Protein AF-A0A662PTR2-F1 (afdb_monomer)

Radius of gyration: 31.15 Å; Cα contacts (8 Å, |Δi|>4): 907; chains: 1; bounding box: 90×36×87 Å

Mean predicted aligned error: 9.55 Å

Sequence (487 aa):
MSVRVTIPDIVEILKRGFPLTPDITGVVITNKWKQCKSPTCNNEMHHLKRKFQINRNLKPFECVETTLNTTVCWEFYNNKNQLCAVACPSNRIIYTPNLENFKIITDYYLGHPRLEITLGADIELELSHYSPYLTVRAIRTKYNSLSRTIGADGTGGPLEIRVPPAKTPYQLRKNMQQILQELQSYRLAIRCVSSSEPLGGHIHICIENNFGEKLLPRCLRDPLAYLLDYFVGSHFIKQNEYKIRRLYGYGRLYEESEDAIRNTHAHSGIEYRTPSAFIIHDPLFFEITFEIVRKIIDYIFGNPNTELSLDIERGATLNEYVTMLKMRRERAEYFLKAFKKPVPTTDVRVLWDIISPRRRQNLTRRIELAEKFSIIGKVRPRDFIRFLRAVEEFEFLAAMPEHSIELEQNFYWNISDKFQFSANFMFQTDNNLIYAHQQPERGKPRIRLPYSLDNRKLQAIKKDLRNFLAQAFIRMCLEVMNKNVNT

Structure (mmCIF, N/CA/C/O backbone):
data_AF-A0A662PTR2-F1
#
_entry.id   AF-A0A662PTR2-F1
#
loop_
_atom_site.group_PDB
_atom_site.id
_atom_site.type_symbol
_atom_site.label_atom_id
_atom_site.label_alt_id
_atom_site.label_comp_id
_atom_site.label_asym_id
_atom_site.label_entity_id
_atom_site.label_seq_id
_atom_site.pdbx_PDB_ins_code
_atom_site.Cartn_x
_atom_site.Cartn_y
_atom_site.Cartn_z
_atom_site.occupancy
_atom_site.B_iso_or_equiv
_atom_site.auth_seq_id
_atom_site.auth_comp_id
_atom_site.auth_asym_id
_atom_site.auth_atom_id
_atom_site.pdbx_PDB_model_num
ATOM 1 N N . MET A 1 1 ? 12.282 13.719 20.484 1.00 72.38 1 MET A N 1
ATOM 2 C CA . MET A 1 1 ? 11.656 14.465 21.613 1.00 72.38 1 MET A CA 1
ATOM 3 C C . MET A 1 1 ? 10.635 13.530 22.248 1.00 72.38 1 MET A C 1
ATOM 5 O O . MET A 1 1 ? 9.955 12.838 21.504 1.00 72.38 1 MET A O 1
ATOM 9 N N . SER A 1 2 ? 10.577 13.410 23.580 1.00 86.69 2 SER A N 1
ATOM 10 C CA . SER A 1 2 ? 9.640 12.471 24.221 1.00 86.69 2 SER A CA 1
ATOM 11 C C . SER A 1 2 ? 8.286 13.129 24.480 1.00 86.69 2 SER A C 1
ATOM 13 O O . SER A 1 2 ? 8.222 14.169 25.132 1.00 86.69 2 SER A O 1
ATOM 15 N N . VAL A 1 3 ? 7.214 12.495 24.008 1.00 91.25 3 VAL A N 1
ATOM 16 C CA . VAL A 1 3 ? 5.824 12.908 24.224 1.00 91.25 3 VAL A CA 1
ATOM 17 C C . VAL A 1 3 ? 5.257 12.156 25.423 1.00 91.25 3 VAL A C 1
ATOM 19 O O . VAL A 1 3 ? 5.423 10.939 25.535 1.00 91.25 3 VAL A O 1
ATOM 22 N N . ARG A 1 4 ? 4.569 12.870 26.319 1.00 93.25 4 ARG A N 1
ATOM 23 C CA . ARG A 1 4 ? 3.796 12.245 27.398 1.00 93.25 4 ARG A CA 1
ATOM 24 C C . ARG A 1 4 ? 2.397 11.906 26.902 1.00 93.25 4 ARG A C 1
ATOM 26 O O . ARG A 1 4 ? 1.686 12.783 26.423 1.00 93.25 4 ARG A O 1
ATOM 33 N N . VAL A 1 5 ? 2.010 10.644 27.035 1.00 91.31 5 VAL A N 1
ATOM 34 C CA . VAL A 1 5 ? 0.698 10.134 26.636 1.00 91.31 5 VAL A CA 1
ATOM 35 C C . VAL A 1 5 ? 0.009 9.549 27.856 1.00 91.31 5 VAL A C 1
ATOM 37 O O . VAL A 1 5 ? 0.510 8.593 28.441 1.00 91.31 5 VAL A O 1
ATOM 40 N N . THR A 1 6 ? -1.149 10.093 28.214 1.00 90.94 6 THR A N 1
ATOM 41 C CA . THR A 1 6 ? -1.984 9.565 29.296 1.00 90.94 6 THR A CA 1
ATOM 42 C C . THR A 1 6 ? -3.135 8.780 28.690 1.00 90.94 6 THR A C 1
ATOM 44 O O . THR A 1 6 ? -3.942 9.328 27.938 1.00 90.94 6 THR A O 1
ATOM 47 N N . ILE A 1 7 ? -3.215 7.489 29.005 1.00 87.00 7 ILE A N 1
ATOM 48 C CA . ILE A 1 7 ? -4.377 6.674 28.662 1.00 87.00 7 ILE A CA 1
ATOM 49 C C . ILE A 1 7 ? -5.505 7.047 29.637 1.00 87.00 7 ILE A C 1
ATOM 51 O O . ILE A 1 7 ? -5.297 6.923 30.844 1.00 87.00 7 ILE A O 1
ATOM 55 N N . PRO A 1 8 ? -6.683 7.492 29.159 1.00 77.56 8 PRO A N 1
ATOM 56 C CA . PRO A 1 8 ? -7.788 7.870 30.033 1.00 77.56 8 PRO A CA 1
ATOM 57 C C . PRO A 1 8 ? -8.289 6.701 30.889 1.00 77.56 8 PRO A C 1
ATOM 59 O O . PRO A 1 8 ? -8.068 5.529 30.567 1.00 77.56 8 PRO A O 1
ATOM 62 N N . ASP A 1 9 ? -9.017 7.017 31.958 1.00 75.81 9 ASP A N 1
ATOM 63 C CA . ASP A 1 9 ? -9.698 6.009 32.769 1.00 75.81 9 ASP A CA 1
ATOM 64 C C . ASP A 1 9 ? -10.680 5.203 31.898 1.00 75.81 9 ASP A C 1
ATOM 66 O O . ASP A 1 9 ? -11.387 5.768 31.058 1.00 75.81 9 ASP A O 1
ATOM 70 N N . ILE A 1 10 ? -10.783 3.888 32.115 1.00 65.75 10 ILE A N 1
ATOM 71 C CA . ILE A 1 10 ? -11.757 3.035 31.418 1.00 65.75 10 ILE A CA 1
ATOM 72 C C . ILE A 1 10 ? -13.187 3.538 31.621 1.00 65.75 10 ILE A C 1
ATOM 74 O O . ILE A 1 10 ? -13.999 3.515 30.701 1.00 65.75 10 ILE A O 1
ATOM 78 N N . VAL A 1 11 ? -13.480 4.068 32.805 1.00 56.81 11 VAL A N 1
ATOM 79 C CA . VAL A 1 11 ? -14.736 4.720 33.141 1.00 56.81 11 VAL A CA 1
ATOM 80 C C . VAL A 1 11 ? -14.946 5.926 32.231 1.00 56.81 11 VAL A C 1
ATOM 82 O O . VAL A 1 11 ? -16.031 6.066 31.690 1.00 56.81 11 VAL A O 1
ATOM 85 N N . GLU A 1 12 ? -13.942 6.770 31.990 1.00 59.41 12 GLU A N 1
ATOM 86 C CA . GLU A 1 12 ? -14.063 7.914 31.074 1.00 59.41 12 GLU A CA 1
ATOM 87 C C . GLU A 1 12 ? -14.254 7.481 29.612 1.00 59.41 12 GLU A C 1
ATOM 89 O O . GLU A 1 12 ? -15.114 8.028 28.912 1.00 59.41 12 GLU A O 1
ATOM 94 N N . ILE A 1 13 ? -13.497 6.471 29.173 1.00 60.09 13 ILE A N 1
ATOM 95 C CA . ILE A 1 13 ? -13.604 5.868 27.839 1.00 60.09 13 ILE A CA 1
ATOM 96 C C . ILE A 1 13 ? -15.031 5.367 27.603 1.00 60.09 13 ILE A C 1
ATOM 98 O O . ILE A 1 13 ? -15.648 5.659 26.574 1.00 60.09 13 ILE A O 1
ATOM 102 N N . LEU A 1 14 ? -15.572 4.649 28.587 1.00 55.66 14 LEU A N 1
ATOM 103 C CA . LEU A 1 14 ? -16.901 4.071 28.512 1.00 55.66 14 LEU A CA 1
ATOM 104 C C . LEU A 1 14 ? -17.996 5.124 28.712 1.00 55.66 14 LEU A C 1
ATOM 106 O O . LEU A 1 14 ? -18.944 5.080 27.944 1.00 55.66 14 LEU A O 1
ATOM 110 N N . LYS A 1 15 ? -17.846 6.130 29.596 1.00 52.16 15 LYS A N 1
ATOM 111 C CA . LYS A 1 15 ? -18.833 7.218 29.864 1.00 52.16 15 LYS A CA 1
ATOM 112 C C . LYS A 1 15 ? -19.374 7.902 28.613 1.00 52.16 15 LYS A C 1
ATOM 114 O O . LYS A 1 15 ? -20.479 8.445 28.639 1.00 52.16 15 LYS A O 1
ATOM 119 N N . ARG A 1 16 ? -18.567 7.968 27.551 1.00 52.16 16 ARG A N 1
ATOM 120 C CA . ARG A 1 16 ? -18.877 8.724 26.328 1.00 52.16 16 ARG A CA 1
ATOM 121 C C . ARG A 1 16 ? -19.362 7.855 25.164 1.00 52.16 16 ARG A C 1
ATOM 123 O O . ARG A 1 16 ? -20.025 8.390 24.284 1.00 52.16 16 ARG A O 1
ATOM 130 N N . GLY A 1 17 ? -19.075 6.551 25.172 1.00 41.53 17 GLY A N 1
ATOM 131 C CA . GLY A 1 17 ? -19.658 5.563 24.247 1.00 41.53 17 GLY A CA 1
ATOM 132 C C . GLY A 1 17 ? -20.833 4.777 24.847 1.00 41.53 17 GLY A C 1
ATOM 133 O O . GLY A 1 17 ? -21.558 4.097 24.132 1.00 41.53 17 GLY A O 1
ATOM 134 N N . PHE A 1 18 ? -21.015 4.903 26.161 1.00 44.16 18 PHE A N 1
ATOM 135 C CA . PHE A 1 18 ? -22.006 4.261 27.008 1.00 44.16 18 PHE A CA 1
ATOM 136 C C . PHE A 1 18 ? -22.309 5.233 28.160 1.00 44.16 18 PHE A C 1
ATOM 138 O O . PHE A 1 18 ? -21.446 5.496 28.994 1.00 44.16 18 PHE A O 1
ATOM 145 N N . PRO A 1 19 ? -23.511 5.802 28.289 1.00 41.22 19 PRO A N 1
ATOM 146 C CA . PRO A 1 19 ? -23.772 6.801 29.325 1.00 41.22 19 PRO A CA 1
ATOM 147 C C . PRO A 1 19 ? -23.870 6.203 30.746 1.00 41.22 19 PRO A C 1
ATOM 149 O O . PRO A 1 19 ? -24.287 6.894 31.669 1.00 41.22 19 PRO A O 1
ATOM 152 N N . LEU A 1 20 ? -23.490 4.937 30.947 1.00 44.16 20 LEU A N 1
ATOM 153 C CA . LEU A 1 20 ? -23.581 4.246 32.230 1.00 44.16 20 LEU A CA 1
ATOM 154 C C . LEU A 1 20 ? -22.193 3.950 32.806 1.00 44.16 20 LEU A C 1
ATOM 156 O O . LEU A 1 20 ? -21.662 2.860 32.633 1.00 44.16 20 LEU A O 1
ATOM 160 N N . THR A 1 21 ? -21.650 4.915 33.545 1.00 41.47 21 THR A N 1
ATOM 161 C CA . THR A 1 21 ? -20.824 4.689 34.746 1.00 41.47 21 THR A CA 1
ATOM 162 C C . THR A 1 21 ? -20.964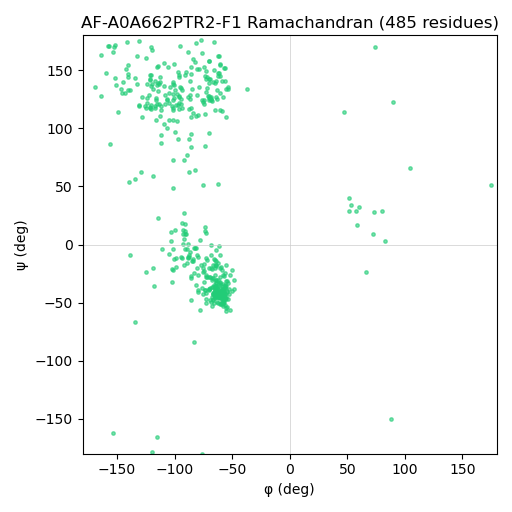 5.908 35.679 1.00 41.47 21 THR A C 1
ATOM 164 O O . THR A 1 21 ? -21.399 6.977 35.241 1.00 41.47 21 THR A O 1
ATOM 167 N N . PRO A 1 22 ? -20.457 5.837 36.921 1.00 41.22 22 PRO A N 1
ATOM 168 C CA . PRO A 1 22 ? -21.082 5.247 38.111 1.00 41.22 22 PRO A CA 1
ATOM 169 C C . PRO A 1 22 ? -22.417 5.897 38.516 1.00 41.22 22 PRO A C 1
ATOM 171 O O . PRO A 1 22 ? -23.130 5.348 39.351 1.00 41.22 22 PRO A O 1
ATOM 174 N N . ASP A 1 23 ? -22.798 7.011 37.894 1.00 43.66 23 ASP A N 1
ATOM 175 C CA . ASP A 1 23 ? -24.053 7.695 38.186 1.00 43.66 23 ASP A CA 1
ATOM 176 C C . ASP A 1 23 ? -25.129 7.159 37.243 1.00 43.66 23 ASP A C 1
ATOM 178 O O . ASP A 1 23 ? -25.561 7.815 36.290 1.00 43.66 23 ASP A O 1
ATOM 182 N N . ILE A 1 24 ? -25.571 5.926 37.497 1.00 51.41 24 ILE A N 1
ATOM 183 C CA . ILE A 1 24 ? -26.957 5.609 37.168 1.00 51.41 24 ILE A CA 1
ATOM 184 C C . ILE A 1 24 ? -27.789 6.659 37.901 1.00 51.41 24 ILE A C 1
ATOM 186 O O . ILE A 1 24 ? -27.863 6.648 39.127 1.00 51.41 24 ILE A O 1
ATOM 190 N N . THR A 1 25 ? -28.395 7.587 37.165 1.00 46.50 25 THR A N 1
ATOM 191 C CA . THR A 1 25 ? -29.255 8.616 37.762 1.00 46.50 25 THR A CA 1
ATOM 192 C C . THR A 1 25 ? -30.491 7.996 38.418 1.00 46.50 25 THR A C 1
ATOM 194 O O . THR A 1 25 ? -31.101 8.630 39.274 1.00 46.50 25 THR A O 1
ATOM 197 N N . GLY A 1 26 ? -30.838 6.745 38.078 1.00 55.84 26 GLY A N 1
ATOM 198 C CA . GLY A 1 26 ? -31.804 5.950 38.832 1.00 55.84 26 GLY A CA 1
ATOM 199 C C . GLY A 1 26 ? -31.855 4.470 38.436 1.00 55.84 26 GLY A C 1
ATOM 200 O O . GLY A 1 26 ? -31.876 4.120 37.255 1.00 55.84 26 GLY A O 1
ATOM 201 N N . VAL A 1 27 ? -31.903 3.586 39.434 1.00 66.69 27 VAL A N 1
ATOM 202 C CA . VAL A 1 27 ? -32.327 2.188 39.265 1.00 66.69 27 VAL A CA 1
ATOM 203 C C . VAL A 1 27 ? -33.792 2.120 39.648 1.00 66.69 27 VAL A C 1
ATOM 205 O O . VAL A 1 27 ? -34.165 2.524 40.747 1.00 66.69 27 VAL A O 1
ATOM 208 N N . VAL A 1 28 ? -34.625 1.584 38.764 1.00 69.56 28 VAL A N 1
ATOM 209 C CA . VAL A 1 28 ? -36.035 1.361 39.076 1.00 69.56 28 VAL A CA 1
ATOM 210 C C . VAL A 1 28 ? -36.239 -0.128 39.283 1.00 69.56 28 VAL A C 1
ATOM 212 O O . VAL A 1 28 ? -36.337 -0.907 38.330 1.00 69.56 28 VAL A O 1
ATOM 215 N N . ILE A 1 29 ? -36.286 -0.516 40.556 1.00 75.81 29 ILE A N 1
ATOM 216 C CA . ILE A 1 29 ? -36.635 -1.876 40.950 1.00 75.81 29 ILE A CA 1
ATOM 217 C C . ILE A 1 29 ? -38.157 -1.989 40.930 1.00 75.81 29 ILE A C 1
ATOM 219 O O . ILE A 1 29 ? -38.846 -1.379 41.743 1.00 75.81 29 ILE A O 1
ATOM 223 N N . THR A 1 30 ? -38.687 -2.748 39.977 1.00 73.19 30 THR A N 1
ATOM 224 C CA . THR A 1 30 ? -40.129 -2.948 39.819 1.00 73.19 30 THR A CA 1
ATOM 225 C C . THR A 1 30 ? -40.417 -4.352 39.330 1.00 73.19 30 THR A C 1
ATOM 227 O O . THR A 1 30 ? -39.863 -4.800 38.332 1.00 73.19 30 THR A O 1
ATOM 230 N N . ASN A 1 31 ? -41.334 -5.050 39.991 1.00 78.00 31 ASN A N 1
ATOM 231 C CA . ASN A 1 31 ? -41.806 -6.351 39.525 1.00 78.00 31 ASN A CA 1
ATOM 232 C C . ASN A 1 31 ? -42.699 -6.245 38.279 1.00 78.00 31 ASN A C 1
ATOM 234 O O . ASN A 1 31 ? -42.932 -7.253 37.621 1.00 78.00 31 ASN A O 1
ATOM 238 N N . LYS A 1 32 ? -43.171 -5.048 37.913 1.00 77.06 32 LYS A N 1
ATOM 239 C CA . LYS A 1 32 ? -43.989 -4.805 36.718 1.00 77.06 32 LYS A CA 1
ATOM 240 C C . LYS A 1 32 ? -43.280 -3.852 35.769 1.00 77.06 32 LYS A C 1
ATOM 242 O O . LYS A 1 32 ? -42.821 -2.789 36.185 1.00 77.06 32 LYS A O 1
ATOM 247 N N . TRP A 1 33 ? -43.255 -4.187 34.487 1.00 70.25 33 TRP A N 1
ATOM 248 C CA . TRP A 1 33 ? -42.768 -3.287 33.453 1.00 70.25 33 TRP A CA 1
ATOM 249 C C . TRP A 1 33 ? -43.947 -2.710 32.674 1.00 70.25 33 TRP A C 1
ATOM 251 O O . TRP A 1 33 ? -44.589 -3.395 31.876 1.00 70.25 33 TRP A O 1
ATOM 261 N N . LYS A 1 34 ? -44.223 -1.428 32.926 1.00 67.25 34 LYS A N 1
ATOM 262 C CA . LYS A 1 34 ? -45.066 -0.584 32.078 1.00 67.25 34 LYS A CA 1
ATOM 263 C C . LYS A 1 34 ? -44.171 0.477 31.454 1.00 67.25 34 LYS A C 1
ATOM 265 O O . LYS A 1 34 ? -43.273 0.985 32.118 1.00 67.25 34 LYS A O 1
ATOM 270 N N . GLN A 1 35 ? -44.410 0.767 30.181 1.00 65.69 35 GLN A N 1
ATOM 271 C CA . GLN A 1 35 ? -43.648 1.695 29.345 1.00 65.69 35 GLN A CA 1
ATOM 272 C C . GLN A 1 35 ? -43.154 2.942 30.110 1.00 65.69 35 GLN A C 1
ATOM 274 O O . GLN A 1 35 ? -43.915 3.573 30.848 1.00 65.69 35 GLN A O 1
ATOM 279 N N . CYS A 1 36 ? -41.880 3.306 29.926 1.00 54.75 36 CYS A N 1
ATOM 280 C CA . CYS A 1 36 ? -41.285 4.491 30.543 1.00 54.75 36 CYS A CA 1
ATOM 281 C C . CYS A 1 36 ? -42.028 5.761 30.085 1.00 54.75 36 CYS A C 1
ATOM 283 O O . CYS A 1 36 ? -41.993 6.103 28.906 1.00 54.75 36 CYS A O 1
ATOM 285 N N . LYS A 1 37 ? -42.690 6.463 31.016 1.00 52.62 37 LYS A N 1
ATOM 286 C CA . LYS A 1 37 ? -43.353 7.763 30.781 1.00 52.62 37 LYS A CA 1
ATOM 287 C C . LYS A 1 37 ? -42.434 8.969 31.048 1.00 52.62 37 LYS A C 1
ATOM 289 O O . LYS A 1 37 ? -42.933 10.068 31.263 1.00 52.62 37 LYS A O 1
ATOM 294 N N . SER A 1 38 ? -41.111 8.778 31.105 1.00 48.88 38 SER A N 1
ATOM 295 C CA . SER A 1 38 ? -40.188 9.877 31.422 1.00 48.88 38 SER A CA 1
ATOM 296 C C . SER A 1 38 ? -40.299 11.001 30.377 1.00 48.88 38 SER A C 1
ATOM 298 O O . SER A 1 38 ? -40.193 10.703 29.183 1.00 48.88 38 SER A O 1
ATOM 300 N N . PRO A 1 39 ? -40.448 12.275 30.791 1.00 44.06 39 PRO A N 1
ATOM 301 C CA . PRO A 1 39 ? -40.620 13.422 29.891 1.00 44.06 39 PRO A CA 1
ATOM 302 C C . PRO A 1 39 ? -39.413 13.723 28.977 1.00 44.06 39 PRO A C 1
ATOM 304 O O . PRO A 1 39 ? -39.511 14.578 28.106 1.00 44.06 39 PRO A O 1
ATOM 307 N N . THR A 1 40 ? -38.288 13.013 29.120 1.00 46.16 40 THR A N 1
ATOM 308 C CA . THR A 1 40 ? -37.081 13.146 28.278 1.00 46.16 40 THR A CA 1
ATOM 309 C C . THR A 1 40 ? -37.075 12.263 27.021 1.00 46.16 40 THR A C 1
ATOM 311 O O . THR A 1 40 ? -36.115 12.289 26.254 1.00 46.16 40 THR A O 1
ATOM 314 N N . CYS A 1 41 ? -38.120 11.465 26.780 1.00 46.16 41 CYS A N 1
ATOM 315 C CA . CYS A 1 41 ? -38.190 10.552 25.635 1.00 46.16 41 CYS A CA 1
ATOM 316 C C . CYS A 1 41 ? -38.802 11.238 24.400 1.00 46.16 41 CYS A C 1
ATOM 318 O O . CYS A 1 41 ? -39.966 10.995 24.090 1.00 46.16 41 CYS A O 1
ATOM 320 N N . ASN A 1 42 ? -38.038 12.086 23.701 1.00 41.72 42 ASN A N 1
ATOM 321 C CA . ASN A 1 42 ? -38.477 12.692 22.437 1.00 41.72 42 ASN A CA 1
ATOM 322 C C . ASN A 1 42 ? -37.985 11.933 21.195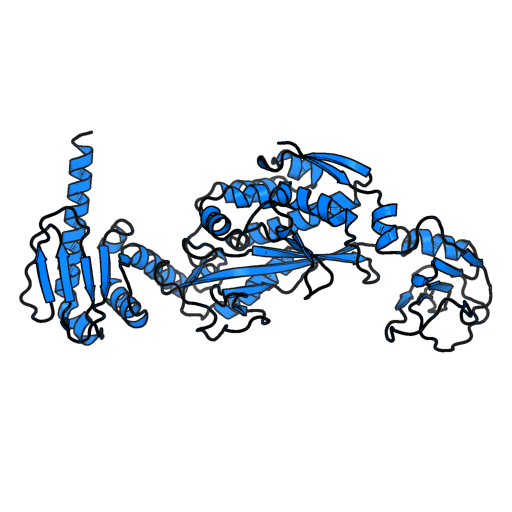 1.00 41.72 42 ASN A C 1
ATOM 324 O O . ASN A 1 42 ? -36.889 11.374 21.163 1.00 41.72 42 ASN A O 1
ATOM 328 N N . ASN A 1 43 ? -38.868 11.920 20.195 1.00 45.09 43 ASN A N 1
ATOM 329 C CA . ASN A 1 43 ? -38.792 11.205 18.925 1.00 45.09 43 ASN A CA 1
ATOM 330 C C . ASN A 1 43 ? -37.693 11.752 18.015 1.00 45.09 43 ASN A C 1
ATOM 332 O O . ASN A 1 43 ? -37.731 12.939 17.725 1.00 45.09 43 ASN A O 1
ATOM 336 N N . GLU A 1 44 ? -36.807 10.873 17.528 1.00 41.78 44 GLU A N 1
ATOM 337 C CA . GLU A 1 44 ? -36.219 10.899 16.170 1.00 41.78 44 GLU A CA 1
ATOM 338 C C . GLU A 1 44 ? -35.134 9.811 15.986 1.00 41.78 44 GLU A C 1
ATOM 340 O O . GLU A 1 44 ? -34.036 10.103 15.554 1.00 41.78 44 GLU A O 1
ATOM 345 N N . MET A 1 45 ? -35.387 8.532 16.302 1.00 40.84 45 MET A N 1
ATOM 346 C CA . MET A 1 45 ? -34.591 7.409 15.752 1.00 40.84 45 MET A CA 1
ATOM 347 C C . MET A 1 45 ? -35.422 6.126 15.797 1.00 40.84 45 MET A C 1
ATOM 349 O O . MET A 1 45 ? -35.396 5.359 16.759 1.00 40.84 45 MET A O 1
ATOM 353 N N . HIS A 1 46 ? -36.211 5.906 14.748 1.00 38.66 46 HIS A N 1
ATOM 354 C CA . HIS A 1 46 ? -36.858 4.621 14.524 1.00 38.66 46 HIS A CA 1
ATOM 355 C C . HIS A 1 46 ? -35.811 3.597 14.064 1.00 38.66 46 HIS A C 1
ATOM 357 O O . HIS A 1 46 ? -34.851 3.956 13.392 1.00 38.66 46 HIS A O 1
ATOM 363 N N . HIS A 1 47 ? -36.047 2.329 14.413 1.00 41.38 47 HIS A N 1
ATOM 364 C CA . HIS A 1 47 ? -35.199 1.142 14.223 1.00 41.38 47 HIS A CA 1
ATOM 365 C C . HIS A 1 47 ? -34.225 0.868 15.387 1.00 41.38 47 HIS A C 1
ATOM 367 O O . HIS A 1 47 ? -33.359 1.676 15.684 1.00 41.38 47 HIS A O 1
ATOM 373 N N . LEU A 1 48 ? -34.335 -0.342 15.966 1.00 51.22 48 LEU A N 1
ATOM 374 C CA . LEU A 1 48 ? -33.447 -0.999 16.953 1.00 51.22 48 LEU A CA 1
ATOM 375 C C . LEU A 1 48 ? -33.946 -1.044 18.414 1.00 51.22 48 LEU A C 1
ATOM 377 O O . LEU A 1 48 ? -33.286 -0.565 19.332 1.00 51.22 48 LEU A O 1
ATOM 381 N N . LYS A 1 49 ? -35.035 -1.786 18.672 1.00 60.25 49 LYS A N 1
ATOM 382 C CA . LYS A 1 49 ? -35.098 -2.550 19.933 1.00 60.25 49 LYS A CA 1
ATOM 383 C C . LYS A 1 49 ? -33.997 -3.609 19.887 1.00 60.25 49 LYS A C 1
ATOM 385 O O . LYS A 1 49 ? -34.042 -4.490 19.028 1.00 60.25 49 LYS A O 1
ATOM 390 N N . ARG A 1 50 ? -33.011 -3.528 20.782 1.00 66.06 50 ARG A N 1
ATOM 391 C CA . ARG A 1 50 ? -31.960 -4.550 20.898 1.00 66.06 50 ARG A CA 1
ATOM 392 C C . ARG A 1 50 ? -32.341 -5.529 22.002 1.00 66.06 50 ARG A C 1
ATOM 394 O O . ARG A 1 50 ? -32.569 -5.115 23.136 1.00 66.06 50 ARG A O 1
ATOM 401 N N . LYS A 1 51 ? -32.439 -6.810 21.647 1.00 77.56 51 LYS A N 1
ATOM 402 C CA . LYS A 1 51 ? -32.784 -7.898 22.567 1.00 77.56 51 LYS A CA 1
ATOM 403 C C . LYS A 1 51 ? -31.535 -8.704 22.897 1.00 77.56 51 LYS A C 1
ATOM 405 O O . LYS A 1 51 ? -30.833 -9.142 21.990 1.00 77.56 51 LYS A O 1
ATOM 410 N N . PHE A 1 52 ? -31.294 -8.931 24.179 1.00 76.62 52 PHE A N 1
ATOM 411 C CA . PHE A 1 52 ? -30.155 -9.687 24.687 1.00 76.62 52 PHE A CA 1
ATOM 412 C C . PHE A 1 52 ? -30.646 -10.922 25.413 1.00 76.62 52 PHE A C 1
ATOM 414 O O . PHE A 1 52 ? -31.319 -10.801 26.429 1.00 76.62 52 PHE A O 1
ATOM 421 N N . GLN A 1 53 ? -30.298 -12.108 24.921 1.00 80.06 53 GLN A N 1
ATOM 422 C CA . GLN A 1 53 ? -30.571 -13.346 25.640 1.00 80.06 53 GLN A CA 1
ATOM 423 C C . GLN A 1 53 ? -29.417 -13.646 26.599 1.00 80.06 53 GLN A C 1
ATOM 425 O O . GLN A 1 53 ? -28.275 -13.854 26.195 1.00 80.06 53 GLN A O 1
ATOM 430 N N . ILE A 1 54 ? -29.728 -13.651 27.887 1.00 80.50 54 ILE A N 1
ATOM 431 C CA . ILE A 1 54 ? -28.816 -13.937 28.982 1.00 80.50 54 ILE A CA 1
ATOM 432 C C . ILE A 1 54 ? -28.976 -15.414 29.340 1.00 80.50 54 ILE A C 1
ATOM 434 O O . ILE A 1 54 ? -30.022 -15.842 29.827 1.00 80.50 54 ILE A O 1
ATOM 438 N N . ASN A 1 55 ? -27.904 -16.191 29.170 1.00 77.88 55 ASN A N 1
ATOM 439 C CA . ASN A 1 55 ? -27.819 -17.591 29.611 1.00 77.88 55 ASN A CA 1
ATOM 440 C C . ASN A 1 55 ? -27.617 -17.702 31.136 1.00 77.88 55 ASN A C 1
ATOM 442 O O . ASN A 1 55 ? -26.694 -18.349 31.625 1.00 77.88 55 ASN A O 1
ATOM 446 N N . ARG A 1 56 ? -28.473 -17.025 31.905 1.00 78.19 56 ARG A N 1
ATOM 447 C CA . ARG A 1 56 ? -28.568 -17.107 33.367 1.00 78.19 56 ARG A CA 1
ATOM 448 C C . ARG A 1 56 ? -30.038 -17.076 33.775 1.00 78.19 56 ARG A C 1
ATOM 450 O O . ARG A 1 56 ? -30.874 -16.527 33.057 1.00 78.19 56 ARG A O 1
ATOM 457 N N . ASN A 1 57 ? -30.344 -17.650 34.936 1.00 82.88 57 ASN A N 1
ATOM 458 C CA . ASN A 1 57 ? -31.669 -17.546 35.540 1.00 82.88 57 ASN A CA 1
ATOM 459 C C . ASN A 1 57 ? -31.855 -16.137 36.111 1.00 82.88 57 ASN A C 1
ATOM 461 O O . ASN A 1 57 ? -31.607 -15.900 37.286 1.00 82.88 57 ASN A O 1
ATOM 465 N N . LEU A 1 58 ? -32.271 -15.200 35.262 1.00 86.94 58 LEU A N 1
ATOM 466 C CA . LEU A 1 58 ? -32.748 -13.898 35.710 1.00 86.94 58 LEU A CA 1
ATOM 467 C C . LEU A 1 58 ? -34.240 -13.973 36.029 1.00 86.94 58 LEU A C 1
ATOM 469 O O . LEU A 1 58 ? -35.006 -14.627 35.308 1.00 86.94 58 LEU A O 1
ATOM 473 N N . LYS A 1 59 ? -34.652 -13.286 37.099 1.00 88.62 59 LYS A N 1
ATOM 474 C CA . LYS A 1 59 ? -36.068 -13.186 37.466 1.00 88.62 59 LYS A CA 1
ATOM 475 C C . LYS A 1 59 ? -36.779 -12.332 36.407 1.00 88.62 59 LYS A C 1
ATOM 477 O O . LYS A 1 59 ? -36.321 -11.219 36.162 1.00 88.62 59 LYS A O 1
ATOM 482 N N . PRO A 1 60 ? -37.855 -12.802 35.761 1.00 90.38 60 PRO A N 1
ATOM 483 C CA . PRO A 1 60 ? -38.590 -11.975 34.814 1.00 90.38 60 PRO A CA 1
ATOM 484 C C . PRO A 1 60 ? -39.467 -10.946 35.536 1.00 90.38 60 PRO A C 1
ATOM 486 O O . PRO A 1 60 ? -39.746 -11.076 36.730 1.00 90.38 60 PRO A O 1
ATOM 489 N N . PHE A 1 61 ? -39.935 -9.936 34.805 1.00 85.38 61 PHE A N 1
ATOM 490 C CA . PHE A 1 61 ? -41.047 -9.106 35.270 1.00 85.38 61 PHE A CA 1
ATOM 491 C C . PHE A 1 61 ? -42.327 -9.954 35.398 1.00 85.38 61 PHE A C 1
ATOM 493 O O . PHE A 1 61 ? -42.606 -10.799 34.550 1.00 85.38 61 PHE A O 1
ATOM 500 N N . GLU A 1 62 ? -43.122 -9.709 36.439 1.00 83.50 62 GLU A N 1
ATOM 501 C CA . GLU A 1 62 ? -44.401 -10.384 36.710 1.00 83.50 62 GLU A CA 1
ATOM 502 C C . GLU A 1 62 ? -45.507 -9.955 35.739 1.00 83.50 62 GLU A C 1
ATOM 504 O O . GLU A 1 62 ? -46.425 -10.719 35.460 1.00 83.50 62 GLU A O 1
ATOM 509 N N . CYS A 1 63 ? -45.427 -8.732 35.212 1.00 77.94 63 CYS A N 1
ATOM 510 C CA . CYS A 1 63 ? -46.350 -8.223 34.205 1.00 77.94 63 CYS A CA 1
ATOM 511 C C . CYS A 1 63 ? -45.596 -7.340 33.209 1.00 77.94 63 CYS A C 1
ATOM 513 O O . CYS A 1 63 ? -44.839 -6.452 33.616 1.00 77.94 63 CYS A O 1
ATOM 515 N N . VAL A 1 64 ? -45.802 -7.599 31.916 1.00 68.44 64 VAL A N 1
ATOM 516 C CA . VAL A 1 64 ? -45.188 -6.871 30.802 1.00 68.44 64 VAL A CA 1
ATOM 517 C C . VAL A 1 64 ? -46.297 -6.430 29.854 1.00 68.44 64 VAL A C 1
ATOM 519 O O . VAL A 1 64 ? -46.886 -7.255 29.159 1.00 68.44 64 VAL A O 1
ATOM 522 N N . GLU A 1 65 ? -46.575 -5.130 29.804 1.00 65.75 65 GLU A N 1
ATOM 523 C CA . GLU A 1 65 ? -47.460 -4.562 28.783 1.00 65.75 65 GLU A CA 1
ATOM 524 C C . GLU A 1 65 ? -46.635 -4.263 27.524 1.00 65.75 65 GLU A C 1
ATOM 526 O O . GLU A 1 65 ? -45.678 -3.487 27.549 1.00 65.75 65 GLU A O 1
ATOM 531 N N . THR A 1 66 ? -46.969 -4.921 26.412 1.00 54.19 66 THR A N 1
ATOM 532 C CA . THR A 1 66 ? -46.287 -4.727 25.128 1.00 54.19 66 THR A CA 1
ATOM 533 C C . THR A 1 66 ? -46.932 -3.580 24.362 1.00 54.19 66 THR A C 1
ATOM 535 O O . THR A 1 66 ? -47.846 -3.770 23.571 1.00 54.19 66 THR A O 1
ATOM 538 N N . THR A 1 67 ? -46.419 -2.369 24.560 1.00 49.44 67 THR A N 1
ATOM 539 C CA . THR A 1 67 ? -46.691 -1.235 23.669 1.00 49.44 67 THR A CA 1
ATOM 540 C C . THR A 1 67 ? -45.390 -0.699 23.075 1.00 49.44 67 THR A C 1
ATOM 542 O O . THR A 1 67 ? -44.347 -0.607 23.730 1.00 49.44 67 THR A O 1
ATOM 545 N N . LEU A 1 68 ? -45.426 -0.412 21.774 1.00 44.78 68 LEU A N 1
ATOM 546 C CA . LEU A 1 68 ? -44.302 0.120 21.007 1.00 44.78 68 LEU A CA 1
ATOM 547 C C . LEU A 1 68 ? -44.196 1.630 21.272 1.00 44.78 68 LEU A C 1
ATOM 549 O O . LEU A 1 68 ? -45.065 2.368 20.833 1.00 44.78 68 LEU A O 1
ATOM 553 N N . ASN A 1 69 ? -43.145 2.081 21.968 1.00 52.66 69 ASN A N 1
ATOM 554 C CA . ASN A 1 69 ? -42.674 3.474 21.890 1.00 52.66 69 ASN A CA 1
ATOM 555 C C . ASN A 1 69 ? -41.234 3.516 21.383 1.00 52.66 69 ASN A C 1
ATOM 557 O O . ASN A 1 69 ? -40.539 2.504 21.293 1.00 52.66 69 ASN A O 1
ATOM 561 N N . THR A 1 70 ? -40.852 4.737 21.045 1.00 54.75 70 THR A N 1
ATOM 562 C CA . THR A 1 70 ? -39.861 5.211 20.081 1.00 54.75 70 THR A CA 1
ATOM 563 C C . THR A 1 70 ? -38.467 5.476 20.651 1.00 54.75 70 THR A C 1
ATOM 565 O O . THR A 1 70 ? -37.665 6.147 20.009 1.00 54.75 70 THR A O 1
ATOM 568 N N . THR A 1 71 ? -38.137 4.935 21.826 1.00 55.97 71 THR A N 1
ATOM 569 C CA . THR A 1 71 ? -36.811 5.089 22.447 1.00 55.97 71 THR A CA 1
ATOM 570 C C . THR A 1 71 ? -35.971 3.819 22.302 1.00 55.97 71 THR A C 1
ATOM 572 O O . THR A 1 71 ? -36.455 2.710 22.543 1.00 55.97 71 THR A O 1
ATOM 575 N N . VAL A 1 72 ? -34.690 3.970 21.945 1.00 62.41 72 VAL A N 1
ATOM 576 C CA . VAL A 1 72 ? -33.722 2.862 21.895 1.00 62.41 72 VAL A CA 1
ATOM 577 C C . VAL A 1 72 ? -33.425 2.410 23.325 1.00 62.41 72 VAL A C 1
ATOM 579 O O . VAL A 1 72 ? -32.597 2.994 24.019 1.00 62.41 72 VAL A O 1
ATOM 582 N N . CYS A 1 73 ? -34.126 1.375 23.781 1.00 71.94 73 CYS A N 1
ATOM 583 C CA . CYS A 1 73 ? -33.809 0.669 25.016 1.00 71.94 73 CYS A CA 1
ATOM 584 C C . CYS A 1 73 ? -33.374 -0.768 24.704 1.00 71.94 73 CYS A C 1
ATOM 586 O O . CYS A 1 73 ? -33.735 -1.365 23.684 1.00 71.94 73 CYS A O 1
ATOM 588 N N . TRP A 1 74 ? -32.566 -1.314 25.599 1.00 79.25 74 TRP A N 1
ATOM 589 C CA . TRP A 1 74 ? -32.039 -2.665 25.549 1.00 79.25 74 TRP A CA 1
ATOM 590 C C . TRP A 1 74 ? -32.862 -3.564 26.435 1.00 79.25 74 TRP A C 1
ATOM 592 O O . TRP A 1 74 ? -32.953 -3.341 27.638 1.00 79.25 74 TRP A O 1
ATOM 602 N N . GLU A 1 75 ? -33.453 -4.581 25.833 1.00 86.25 75 GLU A N 1
ATOM 603 C CA . GLU A 1 75 ? -34.279 -5.562 26.513 1.00 86.25 75 GLU A CA 1
ATOM 604 C C . GLU A 1 75 ? -33.420 -6.792 26.822 1.00 86.25 75 GLU A C 1
ATOM 606 O O . GLU A 1 75 ? -32.878 -7.427 25.917 1.00 86.25 75 GLU A O 1
ATOM 611 N N . PHE A 1 76 ? -33.290 -7.142 28.097 1.00 86.31 76 PHE A N 1
ATOM 612 C CA . PHE A 1 76 ? -32.552 -8.320 28.540 1.00 86.31 76 PHE A CA 1
ATOM 613 C C . PHE A 1 76 ? -33.534 -9.433 28.876 1.00 86.31 76 PHE A C 1
ATOM 615 O O . PHE A 1 76 ? -34.421 -9.255 29.709 1.00 86.31 76 PHE A O 1
ATOM 622 N N . TYR A 1 77 ? -33.364 -10.584 28.243 1.00 89.38 77 TYR A N 1
ATOM 623 C CA . TYR A 1 77 ? -34.200 -11.766 28.375 1.00 89.38 77 TYR A CA 1
ATOM 624 C C . TYR A 1 77 ? -33.420 -12.889 29.054 1.00 89.38 77 TYR A C 1
ATOM 626 O O . TYR A 1 77 ? -32.227 -13.033 28.813 1.00 89.38 77 TYR A O 1
ATOM 634 N N . ASN A 1 78 ? -34.064 -13.705 29.885 1.00 90.69 78 ASN A N 1
ATOM 635 C CA . ASN A 1 78 ? -33.426 -14.910 30.429 1.00 90.69 78 ASN A CA 1
ATOM 636 C C . ASN A 1 78 ? -33.349 -16.048 29.387 1.00 90.69 78 ASN A C 1
ATOM 638 O O . ASN A 1 78 ? -33.823 -15.935 28.254 1.00 90.69 78 ASN A O 1
ATOM 642 N N . ASN A 1 79 ? -32.784 -17.185 29.792 1.00 87.12 79 ASN A N 1
ATOM 643 C CA . ASN A 1 79 ? -32.716 -18.426 29.009 1.00 87.12 79 ASN A CA 1
ATOM 644 C C . ASN A 1 79 ? -34.089 -18.951 28.533 1.00 87.12 79 ASN A C 1
ATOM 646 O O . ASN A 1 79 ? -34.151 -19.632 27.514 1.00 87.12 79 ASN A O 1
ATOM 650 N N . LYS A 1 80 ? -35.183 -18.602 29.220 1.00 89.94 80 LYS A N 1
ATOM 651 C CA . LYS A 1 80 ? -36.571 -18.925 28.847 1.00 89.94 80 LYS A CA 1
ATOM 652 C C . LYS A 1 80 ? -37.230 -17.852 27.971 1.00 89.94 80 LYS A C 1
ATOM 654 O O . LYS A 1 80 ? -38.441 -17.886 27.774 1.00 89.94 80 LYS A O 1
ATOM 659 N N . ASN A 1 81 ? -36.450 -16.901 27.453 1.00 87.50 81 ASN A N 1
ATOM 660 C CA . ASN A 1 81 ? -36.911 -15.801 26.607 1.00 87.50 81 ASN A CA 1
ATOM 661 C C . ASN A 1 81 ? -37.946 -14.881 27.289 1.00 87.50 81 ASN A C 1
ATOM 663 O O . ASN A 1 81 ? -38.828 -14.321 26.640 1.00 87.50 81 ASN A O 1
ATOM 667 N N . GLN A 1 82 ? -37.842 -14.710 28.609 1.00 89.75 82 GLN A N 1
ATOM 668 C CA . GLN A 1 82 ? -38.703 -13.819 29.391 1.00 89.75 82 GLN A CA 1
ATOM 669 C C . GLN A 1 82 ? -37.965 -12.517 29.707 1.00 89.75 82 GLN A C 1
ATOM 671 O O . GLN A 1 82 ? -36.787 -12.556 30.058 1.00 89.75 82 GLN A O 1
ATOM 676 N N . LEU A 1 83 ? -38.643 -11.369 29.598 1.00 88.44 83 LEU A N 1
ATOM 677 C CA . LEU A 1 83 ? -38.036 -10.058 29.844 1.00 88.44 83 LEU A CA 1
ATOM 678 C C . LEU A 1 83 ? -37.670 -9.905 31.325 1.00 88.44 83 LEU A C 1
ATOM 680 O O . LEU A 1 83 ? -38.524 -10.023 32.201 1.00 88.44 83 LEU A O 1
ATOM 684 N N . CYS A 1 84 ? -36.401 -9.623 31.582 1.00 90.31 84 CYS A N 1
ATOM 685 C CA . CYS A 1 84 ? -35.801 -9.559 32.912 1.00 90.31 84 CYS A CA 1
ATOM 686 C C . CYS A 1 84 ? -35.229 -8.186 33.247 1.00 90.31 84 CYS A C 1
ATOM 688 O O . CYS A 1 84 ? -35.029 -7.893 34.420 1.00 90.31 84 CYS A O 1
ATOM 690 N N . ALA A 1 85 ? -34.956 -7.351 32.247 1.00 87.69 85 ALA A N 1
ATOM 691 C CA . ALA A 1 85 ? -34.629 -5.952 32.465 1.00 87.69 85 ALA A CA 1
ATOM 692 C C . ALA A 1 85 ? -34.753 -5.133 31.189 1.00 87.69 85 ALA A C 1
ATOM 694 O O . ALA A 1 85 ? -34.725 -5.671 30.080 1.00 87.69 85 ALA A O 1
ATOM 695 N N . VAL A 1 86 ? -34.818 -3.819 31.369 1.00 84.06 86 VAL A N 1
ATOM 696 C CA . VAL A 1 86 ? -34.703 -2.844 30.293 1.00 84.06 86 VAL A CA 1
ATOM 697 C C . VAL A 1 86 ? -33.687 -1.785 30.696 1.00 84.06 86 VAL A C 1
ATOM 699 O O . VAL A 1 86 ? -33.887 -1.098 31.693 1.00 84.06 86 VAL A O 1
ATOM 702 N N . ALA A 1 87 ? -32.606 -1.633 29.936 1.00 80.12 87 ALA A N 1
ATOM 703 C CA . ALA A 1 87 ? -31.708 -0.490 30.084 1.00 80.12 87 ALA A CA 1
ATOM 704 C C . ALA A 1 87 ? -32.070 0.554 29.031 1.00 80.12 87 ALA A C 1
ATOM 706 O O . ALA A 1 87 ? -32.178 0.227 27.853 1.00 80.12 87 ALA A O 1
ATOM 707 N N . CYS A 1 88 ? -32.259 1.803 29.437 1.00 73.62 88 CYS A N 1
ATOM 708 C CA . CYS A 1 88 ? -32.500 2.912 28.522 1.00 73.62 88 CYS A CA 1
ATOM 709 C C . CYS A 1 88 ? -31.284 3.848 28.571 1.00 73.62 88 CYS A C 1
ATOM 711 O O . CYS A 1 88 ? -31.231 4.715 29.451 1.00 73.62 88 CYS A O 1
ATOM 713 N N . PRO A 1 89 ? -30.303 3.678 27.659 1.00 64.56 89 PRO A N 1
ATOM 714 C CA . PRO A 1 89 ? -29.029 4.394 27.706 1.00 64.56 89 PRO A CA 1
ATOM 715 C C . PRO A 1 89 ? -29.219 5.910 27.696 1.00 64.56 89 PRO A C 1
ATOM 717 O O . PRO A 1 89 ? -28.665 6.595 28.549 1.00 64.56 89 PRO A O 1
ATOM 720 N N . SER A 1 90 ? -30.088 6.431 26.824 1.00 62.75 90 SER A N 1
ATOM 721 C CA . SER A 1 90 ? -30.368 7.871 26.711 1.00 62.75 90 SER A CA 1
ATOM 722 C C . SER A 1 90 ? -30.789 8.519 28.033 1.00 62.75 90 SER A C 1
ATOM 724 O O . SER A 1 90 ? -30.476 9.680 28.269 1.00 62.75 90 SER A O 1
ATOM 726 N N . ASN A 1 91 ? -31.459 7.761 28.907 1.00 61.56 91 ASN A N 1
ATOM 727 C CA . ASN A 1 91 ? -31.938 8.241 30.203 1.00 61.56 91 ASN A CA 1
ATOM 728 C C . ASN A 1 91 ? -31.058 7.798 31.377 1.00 61.56 91 ASN A C 1
ATOM 730 O O . ASN A 1 91 ? -31.341 8.184 32.506 1.00 61.56 91 ASN A O 1
ATOM 734 N N . ARG A 1 92 ? -30.026 6.976 31.136 1.00 67.19 92 ARG A N 1
ATOM 735 C CA . ARG A 1 92 ? -29.177 6.372 32.177 1.00 67.19 92 ARG A CA 1
ATOM 736 C C . ARG A 1 92 ? -29.965 5.615 33.260 1.00 67.19 92 ARG A C 1
ATOM 738 O O . ARG A 1 92 ? -29.559 5.588 34.418 1.00 67.19 92 ARG A O 1
ATOM 745 N N . ILE A 1 93 ? -31.085 4.988 32.885 1.00 71.88 93 ILE A N 1
ATOM 746 C CA . ILE A 1 93 ? -31.954 4.227 33.801 1.00 71.88 93 ILE A CA 1
ATOM 747 C C . ILE A 1 93 ? -31.944 2.746 33.434 1.00 71.88 93 ILE A C 1
ATOM 749 O O . ILE A 1 93 ? -32.032 2.383 32.257 1.00 71.88 93 ILE A O 1
ATOM 753 N N . ILE A 1 94 ? -31.899 1.896 34.461 1.00 80.00 94 ILE A N 1
ATOM 754 C CA . ILE A 1 94 ? -32.108 0.452 34.339 1.00 80.00 94 ILE A CA 1
ATOM 755 C C . ILE A 1 94 ? -33.362 0.063 35.119 1.00 80.00 94 ILE A C 1
ATOM 757 O O . ILE A 1 94 ? -33.485 0.337 36.313 1.00 80.00 94 ILE A O 1
ATOM 761 N N . TYR A 1 95 ? -34.272 -0.610 34.427 1.00 83.81 95 TYR A N 1
ATOM 762 C CA . TYR A 1 95 ? -35.477 -1.210 34.977 1.00 83.81 95 TYR A CA 1
ATOM 763 C C . TYR A 1 95 ? -35.268 -2.702 35.143 1.00 83.81 95 TYR A C 1
ATOM 765 O O . TYR A 1 95 ? -34.851 -3.380 34.205 1.00 83.81 95 TYR A O 1
ATOM 773 N N . THR A 1 96 ? -35.574 -3.224 36.322 1.00 86.31 96 THR A N 1
ATOM 774 C CA . THR A 1 96 ? -35.309 -4.622 36.667 1.00 86.31 96 THR A CA 1
ATOM 775 C C . THR A 1 96 ? -36.188 -5.055 37.843 1.00 86.31 96 THR A C 1
ATOM 777 O O . THR A 1 96 ? -36.486 -4.230 38.703 1.00 86.31 96 THR A O 1
ATOM 780 N N . PRO A 1 97 ? -36.625 -6.321 37.931 1.00 86.38 97 PRO A N 1
ATOM 781 C CA . PRO A 1 97 ? -37.482 -6.795 39.013 1.00 86.38 97 PRO A CA 1
ATOM 782 C C . PRO A 1 97 ? -36.771 -6.981 40.348 1.00 86.38 97 PRO A C 1
ATOM 784 O O . PRO A 1 97 ? -37.443 -7.084 41.372 1.00 86.38 97 PRO A O 1
ATOM 787 N N . ASN A 1 98 ? -35.439 -7.034 40.368 1.00 84.88 98 ASN A N 1
ATOM 788 C CA . ASN A 1 98 ? -34.664 -7.125 41.601 1.00 84.88 98 ASN A CA 1
ATOM 789 C C . ASN A 1 98 ? -33.220 -6.612 41.422 1.00 84.88 98 ASN A C 1
ATOM 791 O O . ASN A 1 98 ? -32.758 -6.336 40.308 1.00 84.88 98 ASN A O 1
ATOM 795 N N . LEU A 1 99 ? -32.515 -6.497 42.551 1.00 82.81 99 LEU A N 1
ATOM 796 C CA . LEU A 1 99 ? -31.120 -6.053 42.625 1.00 82.81 99 LEU A CA 1
ATOM 797 C C . LEU A 1 99 ? -30.130 -7.084 42.053 1.00 82.81 99 LEU A C 1
ATOM 799 O O . LEU A 1 99 ? -29.072 -6.718 41.552 1.00 82.81 99 LEU A O 1
ATOM 803 N N . GLU A 1 100 ? -30.464 -8.372 42.097 1.00 85.62 100 GLU A N 1
ATOM 804 C CA . GLU A 1 100 ? -29.607 -9.430 41.552 1.00 85.62 100 GLU A CA 1
ATOM 805 C C . GLU A 1 100 ? -29.499 -9.334 40.025 1.00 85.62 100 GLU A C 1
ATOM 807 O O . GLU A 1 100 ? -28.398 -9.319 39.476 1.00 85.62 100 GLU A O 1
ATOM 812 N N . ASN A 1 101 ? -30.633 -9.176 39.337 1.00 85.44 101 ASN A N 1
ATOM 813 C CA . ASN A 1 101 ? -30.684 -8.905 37.907 1.00 85.44 101 ASN A CA 1
ATOM 814 C C . ASN A 1 101 ? -29.913 -7.631 37.564 1.00 85.44 101 ASN A C 1
ATOM 816 O O . ASN A 1 101 ? -29.130 -7.648 36.617 1.00 85.44 101 ASN A O 1
ATOM 820 N N . PHE A 1 102 ? -30.114 -6.554 38.338 1.00 82.69 102 PHE A N 1
ATOM 821 C CA . PHE A 1 102 ? -29.367 -5.307 38.176 1.00 82.69 102 PHE A CA 1
ATOM 822 C C . PHE A 1 102 ? -27.866 -5.585 38.175 1.00 82.69 102 PHE A C 1
ATOM 824 O O . PHE A 1 102 ? -27.216 -5.308 37.175 1.00 82.69 102 PHE A O 1
ATOM 831 N N . LYS A 1 103 ? -27.358 -6.221 39.238 1.00 78.06 103 LYS A N 1
ATOM 832 C CA . LYS A 1 103 ? -25.942 -6.546 39.401 1.00 78.06 103 LYS A CA 1
ATOM 833 C C . LYS A 1 103 ? -25.418 -7.419 38.265 1.00 78.06 103 LYS A C 1
ATOM 835 O O . LYS A 1 103 ? -24.354 -7.159 37.727 1.00 78.06 103 LYS A O 1
ATOM 840 N N . ILE A 1 104 ? -26.164 -8.442 37.844 1.00 81.69 104 ILE A N 1
ATOM 841 C CA . ILE A 1 104 ? -25.736 -9.298 36.729 1.00 81.69 104 ILE A CA 1
ATOM 842 C C . ILE A 1 104 ? -25.640 -8.495 35.428 1.00 81.69 104 ILE A C 1
ATOM 844 O O . ILE A 1 104 ? -24.684 -8.654 34.672 1.00 81.69 104 ILE A O 1
ATOM 848 N N . ILE A 1 105 ? -26.626 -7.647 35.150 1.00 79.12 105 ILE A N 1
ATOM 849 C CA . ILE A 1 105 ? -26.662 -6.850 33.925 1.00 79.12 105 ILE A CA 1
ATOM 850 C C . ILE A 1 105 ? -25.566 -5.792 33.955 1.00 79.12 105 ILE A C 1
ATOM 852 O O . ILE A 1 105 ? -24.808 -5.681 32.993 1.00 79.12 105 ILE A O 1
ATOM 856 N N . THR A 1 106 ? -25.425 -5.058 35.057 1.00 74.25 106 THR A N 1
ATOM 857 C CA . THR A 1 106 ? -24.368 -4.062 35.198 1.00 74.25 106 THR A CA 1
ATOM 858 C C . THR A 1 106 ? -23.001 -4.703 35.158 1.00 74.25 106 THR A C 1
ATOM 860 O O . THR A 1 106 ? -22.188 -4.290 34.354 1.00 74.25 106 THR A O 1
ATOM 863 N N . ASP A 1 107 ? -22.743 -5.750 35.929 1.00 73.44 107 ASP A N 1
ATOM 864 C CA . ASP A 1 107 ? -21.385 -6.268 36.072 1.00 73.44 107 ASP A CA 1
ATOM 865 C C . ASP A 1 107 ? -20.943 -7.017 34.812 1.00 73.44 107 ASP A C 1
ATOM 867 O O . ASP A 1 107 ? -19.806 -6.871 34.381 1.00 73.44 107 ASP A O 1
ATOM 871 N N . TYR A 1 108 ? -21.826 -7.794 34.178 1.00 71.31 108 TYR A N 1
ATOM 872 C CA . TYR A 1 108 ? -21.427 -8.678 33.076 1.00 71.31 108 TYR A CA 1
ATOM 873 C C . TYR A 1 108 ? -21.756 -8.153 31.683 1.00 71.31 108 TYR A C 1
ATOM 875 O O . TYR A 1 108 ? -21.152 -8.618 30.717 1.00 71.31 108 TYR A O 1
ATOM 883 N N . TYR A 1 109 ? -22.717 -7.237 31.558 1.00 70.56 109 TYR A N 1
ATOM 884 C CA . TYR A 1 109 ? -23.197 -6.786 30.251 1.00 70.56 109 TYR A CA 1
ATOM 885 C C . TYR A 1 109 ? -22.950 -5.299 30.021 1.00 70.56 109 TYR A C 1
ATOM 887 O O . TYR A 1 109 ? -22.628 -4.931 28.899 1.00 70.56 109 TYR A O 1
ATOM 895 N N . LEU A 1 110 ? -23.049 -4.452 31.047 1.00 68.81 110 LEU A N 1
ATOM 896 C CA . LEU A 1 110 ? -22.890 -3.000 30.889 1.00 68.81 110 LEU A CA 1
ATOM 897 C C . LEU A 1 110 ? -21.521 -2.477 31.355 1.00 68.81 110 LEU A C 1
ATOM 899 O O . LEU A 1 110 ? -21.012 -1.522 30.787 1.00 68.81 110 LEU A O 1
ATOM 903 N N . GLY A 1 111 ? -20.921 -3.098 32.367 1.00 60.09 111 GLY A N 1
ATOM 904 C CA . GLY A 1 111 ? -19.690 -2.665 33.035 1.00 60.09 111 GLY A CA 1
ATOM 905 C C . GLY A 1 111 ? -18.421 -3.272 32.443 1.00 60.09 111 GLY A C 1
ATOM 906 O O . GLY A 1 111 ? -17.340 -2.730 32.635 1.00 60.09 111 GLY A O 1
ATOM 907 N N . HIS A 1 112 ? -18.557 -4.357 31.674 1.00 59.19 112 HIS A N 1
ATOM 908 C CA . HIS A 1 112 ? -17.466 -4.975 30.914 1.00 59.19 112 HIS A CA 1
ATOM 909 C C . HIS A 1 112 ? -17.891 -5.182 29.451 1.00 59.19 112 HIS A C 1
ATOM 911 O O . HIS A 1 112 ? -18.003 -6.329 29.000 1.00 59.19 112 HIS A O 1
ATOM 917 N N . PRO A 1 113 ? -18.193 -4.105 28.700 1.00 60.16 113 PRO A N 1
ATOM 918 C CA . PRO A 1 113 ? -18.568 -4.238 27.301 1.00 60.16 113 PRO A CA 1
ATOM 919 C C . PRO A 1 113 ? -17.435 -4.932 26.544 1.00 60.16 113 PRO A C 1
ATOM 921 O O . PRO A 1 113 ? -16.272 -4.529 26.613 1.00 60.16 113 PRO A O 1
ATOM 924 N N . ARG A 1 114 ? -17.765 -6.005 25.822 1.00 69.00 114 ARG A N 1
ATOM 925 C CA . ARG A 1 114 ? -16.779 -6.661 24.958 1.00 69.00 114 ARG A CA 1
ATOM 926 C C . ARG A 1 114 ? -16.506 -5.731 23.787 1.00 69.00 114 ARG A C 1
ATOM 928 O O . ARG A 1 114 ? -17.441 -5.299 23.122 1.00 69.00 114 ARG A O 1
ATOM 935 N N . LEU A 1 115 ? -15.236 -5.448 23.536 1.00 78.00 115 LEU A N 1
ATOM 936 C CA . LEU A 1 115 ? -14.825 -4.610 22.418 1.00 78.00 115 LEU A CA 1
ATOM 937 C C . LEU A 1 115 ? -14.910 -5.409 21.119 1.00 78.00 115 LEU A C 1
ATOM 939 O O . LEU A 1 115 ? -14.294 -6.467 20.970 1.00 78.00 115 LEU A O 1
ATOM 943 N N . GLU A 1 116 ? -15.658 -4.880 20.166 1.00 86.56 116 GLU A N 1
ATOM 944 C CA . GLU A 1 116 ? -15.636 -5.302 18.781 1.00 86.56 116 GLU A CA 1
ATOM 945 C C . GLU A 1 116 ? -14.747 -4.347 17.987 1.00 86.56 116 GLU A C 1
ATOM 947 O O . GLU A 1 116 ? -15.100 -3.203 17.714 1.00 86.56 116 GLU A O 1
ATOM 952 N N . ILE A 1 117 ? -13.564 -4.834 17.618 1.00 90.88 117 ILE A N 1
ATOM 953 C CA . ILE A 1 117 ? -12.616 -4.086 16.796 1.00 90.88 117 ILE A CA 1
ATOM 954 C C . ILE A 1 117 ? -12.723 -4.596 15.366 1.00 90.88 117 ILE A C 1
ATOM 956 O O . ILE A 1 117 ? -12.558 -5.792 15.103 1.00 90.88 117 ILE A O 1
ATOM 960 N N . THR A 1 118 ? -12.952 -3.670 14.446 1.00 94.00 118 THR A N 1
ATOM 961 C CA . THR A 1 118 ? -12.960 -3.933 13.013 1.00 94.00 118 THR A CA 1
ATOM 962 C C . THR A 1 118 ? -11.934 -3.033 12.337 1.00 94.00 118 THR A C 1
ATOM 964 O O . THR A 1 118 ? -11.925 -1.822 12.554 1.00 94.00 118 THR A O 1
ATOM 967 N N . LEU A 1 119 ? -11.062 -3.632 11.527 1.00 96.56 119 LEU A N 1
ATOM 968 C CA . LEU A 1 119 ? -9.995 -2.938 10.809 1.00 96.56 119 LEU A CA 1
ATOM 969 C C . LEU A 1 119 ? -10.251 -3.003 9.303 1.00 96.56 119 LEU A C 1
ATOM 971 O O . LEU A 1 119 ? -10.625 -4.059 8.798 1.00 96.56 119 LEU A O 1
ATOM 975 N N . GLY A 1 120 ? -10.036 -1.900 8.597 1.00 96.12 120 GLY A N 1
ATOM 976 C CA . GLY A 1 120 ? -10.076 -1.795 7.136 1.00 96.12 120 GLY A CA 1
ATOM 977 C C . GLY A 1 120 ? -8.832 -1.085 6.607 1.00 96.12 120 GLY A C 1
ATOM 978 O O . GLY A 1 120 ? -8.003 -0.625 7.395 1.00 96.12 120 GLY A O 1
ATOM 979 N N . ALA A 1 121 ? -8.686 -1.001 5.287 1.00 96.69 121 ALA A N 1
ATOM 980 C CA . ALA A 1 121 ? -7.536 -0.338 4.682 1.00 96.69 121 ALA A CA 1
ATOM 981 C C . ALA A 1 121 ? -7.865 0.258 3.314 1.00 96.69 121 ALA A C 1
ATOM 983 O O . ALA A 1 121 ? -8.447 -0.446 2.492 1.00 96.69 121 ALA A O 1
ATOM 984 N N . ASP A 1 122 ? -7.392 1.472 3.058 1.00 96.25 122 ASP A N 1
ATOM 985 C CA . ASP A 1 122 ? -7.429 2.113 1.745 1.00 96.25 122 ASP A CA 1
ATOM 986 C C . ASP A 1 122 ? -5.984 2.252 1.242 1.00 96.25 122 ASP A C 1
ATOM 988 O O . ASP A 1 122 ? -5.156 2.961 1.819 1.00 96.25 122 ASP A O 1
ATOM 992 N N . ILE A 1 123 ? -5.643 1.479 0.209 1.00 97.69 123 ILE A N 1
ATOM 993 C CA . ILE A 1 123 ? -4.280 1.346 -0.313 1.00 97.69 123 ILE A CA 1
ATOM 994 C C . ILE A 1 123 ? -4.203 1.942 -1.713 1.00 97.69 123 ILE A C 1
ATOM 996 O O . ILE A 1 123 ? -4.857 1.458 -2.634 1.00 97.69 123 ILE A O 1
ATOM 1000 N N . GLU A 1 124 ? -3.340 2.929 -1.901 1.00 97.38 124 GLU A N 1
ATOM 1001 C CA . GLU A 1 124 ? -3.097 3.575 -3.187 1.00 97.38 124 GLU A CA 1
ATOM 1002 C C . GLU A 1 124 ? -1.890 2.945 -3.890 1.00 97.38 124 GLU A C 1
ATOM 1004 O O . GLU A 1 124 ? -0.849 2.708 -3.287 1.00 97.38 124 GLU A O 1
ATOM 1009 N N . LEU A 1 125 ? -2.003 2.673 -5.186 1.00 97.12 125 LEU A N 1
ATOM 1010 C CA . LEU A 1 125 ? -1.006 1.956 -5.972 1.00 97.12 125 LEU A CA 1
ATOM 1011 C C . LEU A 1 125 ? -0.724 2.686 -7.279 1.00 97.12 125 LEU A C 1
ATOM 1013 O O . LEU A 1 125 ? -1.640 3.114 -7.984 1.0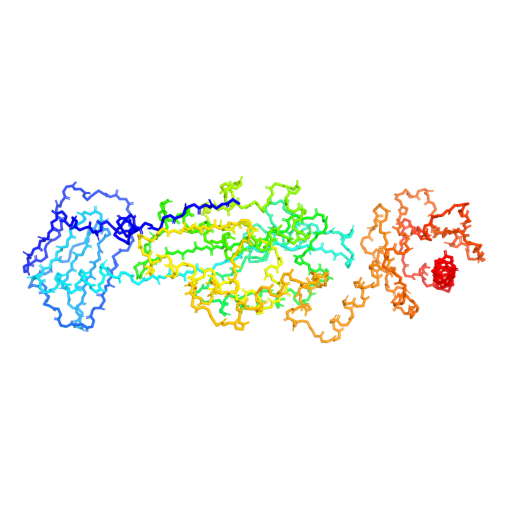0 97.12 125 LEU A O 1
ATOM 1017 N N . GLU A 1 126 ? 0.548 2.755 -7.651 1.00 96.06 126 GLU A N 1
ATOM 1018 C CA . GLU A 1 126 ? 0.953 3.287 -8.947 1.00 96.06 126 GLU A CA 1
ATOM 1019 C C . GLU A 1 126 ? 0.592 2.279 -10.042 1.00 96.06 126 GLU A C 1
ATOM 1021 O O . GLU A 1 126 ? 0.935 1.093 -9.969 1.00 96.06 126 GLU A O 1
ATOM 1026 N N . LEU A 1 127 ? -0.048 2.767 -11.103 1.00 95.69 127 LEU A N 1
ATOM 1027 C CA . LEU A 1 127 ? -0.196 2.026 -12.349 1.00 95.69 127 LEU A CA 1
ATOM 1028 C C . LEU A 1 127 ? 0.818 2.521 -13.364 1.00 95.69 127 LEU A C 1
ATOM 1030 O O . LEU A 1 127 ? 0.965 3.723 -13.560 1.00 95.69 127 LEU A O 1
ATOM 1034 N N . SER A 1 128 ? 1.459 1.611 -14.093 1.00 93.88 128 SER A N 1
ATOM 1035 C CA . SER A 1 128 ? 2.391 2.021 -15.144 1.00 93.88 128 SER A CA 1
ATOM 1036 C C . SER A 1 128 ? 2.558 1.012 -16.276 1.00 93.88 128 SER A C 1
ATOM 1038 O O . SER A 1 128 ? 2.204 -0.171 -16.189 1.00 93.88 128 SER A O 1
ATOM 1040 N N . HIS A 1 129 ? 3.151 1.485 -17.370 1.00 92.31 129 HIS A N 1
ATOM 1041 C CA . HIS A 1 129 ? 3.553 0.659 -18.504 1.00 92.31 129 HIS A CA 1
ATOM 1042 C C . HIS A 1 129 ? 4.958 0.081 -18.317 1.00 92.31 129 HIS A C 1
ATOM 1044 O O . HIS A 1 129 ? 5.859 0.377 -19.094 1.00 92.31 129 HIS A O 1
ATOM 1050 N N . TYR A 1 130 ? 5.133 -0.746 -17.284 1.00 91.25 130 TYR A N 1
ATOM 1051 C CA . TYR A 1 130 ? 6.394 -1.394 -16.879 1.00 91.25 130 TYR A CA 1
ATOM 1052 C C . TYR A 1 130 ? 7.495 -0.450 -16.373 1.00 91.25 130 TYR A C 1
ATOM 1054 O O . TYR A 1 130 ? 8.311 -0.887 -15.575 1.00 91.25 130 TYR A O 1
ATOM 1062 N N . SER A 1 131 ? 7.492 0.831 -16.745 1.00 89.38 131 SER A N 1
ATOM 1063 C CA . SER A 1 131 ? 8.438 1.843 -16.258 1.00 89.38 131 SER A CA 1
ATOM 1064 C C . SER A 1 131 ? 7.751 2.840 -15.316 1.00 89.38 131 SER A C 1
ATOM 1066 O O . SER A 1 131 ? 6.664 3.307 -15.666 1.00 89.38 131 SER A O 1
ATOM 1068 N N . PRO A 1 132 ? 8.366 3.222 -14.178 1.00 84.94 132 PRO A N 1
ATOM 1069 C CA . PRO A 1 132 ? 7.832 4.266 -13.294 1.00 84.94 132 PRO A CA 1
ATOM 1070 C C . PRO A 1 132 ? 7.752 5.646 -13.971 1.00 84.94 132 PRO A C 1
ATOM 1072 O O . PRO A 1 132 ? 7.014 6.510 -13.523 1.00 84.94 132 PRO A O 1
ATOM 1075 N N . TYR A 1 133 ? 8.434 5.862 -15.103 1.00 87.19 133 TYR A N 1
ATOM 1076 C CA . TYR A 1 133 ? 8.313 7.102 -15.884 1.00 87.19 133 TYR A CA 1
ATOM 1077 C C . TYR A 1 133 ? 7.071 7.150 -16.789 1.00 87.19 133 TYR A C 1
ATOM 1079 O O . TYR A 1 133 ? 6.773 8.183 -17.384 1.00 87.19 133 TYR A O 1
ATOM 1087 N N . LEU A 1 134 ? 6.344 6.035 -16.928 1.00 90.44 134 LEU A N 1
ATOM 1088 C CA . LEU A 1 134 ? 5.121 5.933 -17.729 1.00 90.44 134 LEU A CA 1
ATOM 1089 C C . LEU A 1 134 ? 3.932 5.557 -16.847 1.00 90.44 134 LEU A C 1
ATOM 1091 O O . LEU A 1 134 ? 3.286 4.521 -17.064 1.00 90.44 134 LEU A O 1
ATOM 1095 N N . THR A 1 135 ? 3.662 6.402 -15.851 1.00 91.75 135 THR A N 1
ATOM 1096 C CA . THR A 1 135 ? 2.510 6.257 -14.963 1.00 91.75 135 THR A CA 1
ATOM 1097 C C . THR A 1 135 ? 1.189 6.447 -15.710 1.00 91.75 135 THR A C 1
ATOM 1099 O O . THR A 1 135 ? 1.082 7.144 -16.726 1.00 91.75 135 THR A O 1
ATOM 1102 N N . VAL A 1 136 ? 0.154 5.771 -15.222 1.00 93.06 136 VAL A N 1
ATOM 1103 C CA . VAL A 1 136 ? -1.194 5.776 -15.781 1.00 93.06 136 VAL A CA 1
ATOM 1104 C C . VAL A 1 136 ? -2.161 6.161 -14.682 1.00 93.06 136 VAL A C 1
ATOM 1106 O O . VAL A 1 136 ? -2.339 5.431 -13.718 1.00 93.06 136 VAL A O 1
ATOM 1109 N N . ARG A 1 137 ? -2.868 7.269 -14.875 1.00 94.25 137 ARG A N 1
ATOM 1110 C CA . ARG A 1 137 ? -3.926 7.674 -13.950 1.00 94.25 137 ARG A CA 1
ATOM 1111 C C . ARG A 1 137 ? -5.065 6.653 -13.941 1.00 94.25 137 ARG A C 1
ATOM 1113 O O . ARG A 1 137 ? -5.629 6.370 -15.003 1.00 94.25 137 ARG A O 1
ATOM 1120 N N . ALA A 1 138 ? -5.450 6.155 -12.771 1.00 95.44 138 ALA A N 1
ATOM 1121 C CA . ALA A 1 138 ? -6.515 5.173 -12.589 1.00 95.44 138 ALA A CA 1
ATOM 1122 C C . ALA A 1 138 ? -7.863 5.650 -13.150 1.00 95.44 138 ALA A C 1
ATOM 1124 O O . ALA A 1 138 ? -8.575 4.854 -13.769 1.00 95.44 138 ALA A O 1
ATOM 1125 N N . ILE A 1 139 ? -8.160 6.956 -13.078 1.00 94.75 139 ILE A N 1
ATOM 1126 C CA . ILE A 1 139 ? -9.377 7.554 -13.660 1.00 94.75 139 ILE A CA 1
ATOM 1127 C C . ILE A 1 139 ? -9.482 7.380 -15.186 1.00 94.75 139 ILE A C 1
ATOM 1129 O O . ILE A 1 139 ? -10.568 7.458 -15.754 1.00 94.75 139 ILE A O 1
ATOM 1133 N N . ARG A 1 140 ? -8.359 7.115 -15.870 1.00 94.12 140 ARG A N 1
ATOM 1134 C CA . ARG A 1 140 ? -8.301 6.834 -17.318 1.00 94.12 140 ARG A CA 1
ATOM 1135 C C . ARG A 1 140 ? -8.370 5.342 -17.641 1.00 94.12 140 ARG A C 1
ATOM 1137 O O . ARG A 1 140 ? -8.067 4.930 -18.760 1.00 94.12 140 ARG A O 1
ATOM 1144 N N . THR A 1 141 ? -8.724 4.520 -16.664 1.00 93.81 141 THR A N 1
ATOM 1145 C CA . THR A 1 141 ? -8.830 3.069 -16.799 1.00 93.81 141 THR A CA 1
ATOM 1146 C C . THR A 1 141 ? -10.258 2.614 -16.505 1.00 93.81 141 THR A C 1
ATOM 1148 O O . THR A 1 141 ? -11.132 3.420 -16.201 1.00 93.81 141 THR A O 1
ATOM 1151 N N . LYS A 1 142 ? -10.507 1.301 -16.559 1.00 93.94 142 LYS A N 1
ATOM 1152 C CA . LYS A 1 142 ? -11.795 0.731 -16.131 1.00 93.94 142 LYS A CA 1
ATOM 1153 C C . LYS A 1 142 ? -12.039 0.824 -14.612 1.00 93.94 142 LYS A C 1
ATOM 1155 O O . LYS A 1 142 ? -13.134 0.507 -14.164 1.00 93.94 142 LYS A O 1
ATOM 1160 N N . TYR A 1 143 ? -11.028 1.214 -13.833 1.00 95.00 143 TYR A N 1
ATOM 1161 C CA . TYR A 1 143 ? -11.093 1.392 -12.380 1.00 95.00 143 TYR A CA 1
ATOM 1162 C C . TYR A 1 143 ? -11.222 2.878 -12.015 1.00 95.00 143 TYR A C 1
ATOM 1164 O O . TYR A 1 143 ? -10.492 3.392 -11.182 1.00 95.00 143 TYR A O 1
ATOM 1172 N N . ASN A 1 144 ? -12.141 3.592 -12.663 1.00 94.00 144 ASN A N 1
ATOM 1173 C CA . ASN A 1 144 ? -12.345 5.037 -12.507 1.00 94.00 144 ASN A CA 1
ATOM 1174 C C . ASN A 1 144 ? -13.388 5.412 -11.432 1.00 94.00 144 ASN A C 1
ATOM 1176 O O . ASN A 1 144 ? -14.038 6.448 -11.538 1.00 94.00 144 ASN A O 1
ATOM 1180 N N . SER A 1 145 ? -13.585 4.560 -10.424 1.00 93.56 145 SER A N 1
ATOM 1181 C CA . SER A 1 145 ? -14.578 4.766 -9.361 1.00 93.56 145 SER A CA 1
ATOM 1182 C C . SER A 1 145 ? -13.931 5.271 -8.075 1.00 93.56 145 SER A C 1
ATOM 1184 O O . SER A 1 145 ? -12.907 4.733 -7.683 1.00 93.56 145 SER A O 1
ATOM 1186 N N . LEU A 1 146 ? -14.573 6.208 -7.373 1.00 90.00 146 LEU A N 1
ATOM 1187 C CA . LEU A 1 146 ? -14.131 6.714 -6.061 1.00 90.00 146 LEU A CA 1
ATOM 1188 C C . LEU A 1 146 ? -14.732 5.948 -4.866 1.00 90.00 146 LEU A C 1
ATOM 1190 O O . LEU A 1 146 ? -14.593 6.368 -3.722 1.00 90.00 146 LEU A O 1
ATOM 1194 N N . SER A 1 147 ? -15.487 4.875 -5.110 1.00 89.19 147 SER A N 1
ATOM 1195 C CA . SER A 1 147 ? -16.232 4.173 -4.049 1.00 89.19 147 SER A CA 1
ATOM 1196 C C . SER A 1 147 ? -16.201 2.653 -4.145 1.00 89.19 147 SER A C 1
ATOM 1198 O O . SER A 1 147 ? -16.665 1.963 -3.241 1.00 89.19 147 SER A O 1
ATOM 1200 N N . ARG A 1 148 ? -15.678 2.100 -5.244 1.00 94.50 148 ARG A N 1
ATOM 1201 C CA . ARG A 1 148 ? -15.586 0.646 -5.419 1.00 94.50 148 ARG A CA 1
ATOM 1202 C C . ARG A 1 148 ? -14.355 0.101 -4.702 1.00 94.50 148 ARG A C 1
ATOM 1204 O O . ARG A 1 148 ? -13.363 0.804 -4.542 1.00 94.50 148 ARG A O 1
ATOM 1211 N N . THR A 1 149 ? -14.407 -1.189 -4.375 1.00 96.12 149 THR A N 1
ATOM 1212 C CA . THR A 1 149 ? -13.286 -1.970 -3.826 1.00 96.12 149 THR A CA 1
ATOM 1213 C C . THR A 1 149 ? -11.996 -1.791 -4.624 1.00 96.12 149 THR A C 1
ATOM 1215 O O . THR A 1 149 ? -10.927 -1.700 -4.038 1.00 96.12 149 THR A O 1
ATOM 1218 N N . ILE A 1 150 ? -12.100 -1.703 -5.953 1.00 97.44 150 ILE A N 1
ATOM 1219 C CA . ILE A 1 150 ? -11.002 -1.333 -6.846 1.00 97.44 150 ILE A CA 1
ATOM 1220 C C . ILE A 1 150 ? -11.437 -0.094 -7.620 1.00 97.44 150 ILE A C 1
ATOM 1222 O O . ILE A 1 150 ? -12.418 -0.131 -8.375 1.00 97.44 150 ILE A O 1
ATOM 1226 N N . GLY A 1 151 ? -10.704 0.994 -7.441 1.00 96.81 151 GLY A N 1
ATOM 1227 C CA . GLY A 1 151 ? -11.079 2.298 -7.951 1.00 96.81 151 GLY A CA 1
ATOM 1228 C C . GLY A 1 151 ? -9.889 3.213 -8.194 1.00 96.81 151 GLY A C 1
ATOM 1229 O O . GLY A 1 151 ? -8.749 2.768 -8.300 1.00 96.81 151 GLY A O 1
ATOM 1230 N N . ALA A 1 152 ? -10.183 4.498 -8.290 1.00 95.31 152 ALA A N 1
ATOM 1231 C CA . ALA A 1 152 ? -9.204 5.563 -8.299 1.00 95.31 152 ALA A CA 1
ATOM 1232 C C . ALA A 1 152 ? -9.249 6.282 -6.948 1.00 95.31 152 ALA A C 1
ATOM 1234 O O . ALA A 1 152 ? -10.298 6.300 -6.294 1.00 95.31 152 ALA A O 1
ATOM 1235 N N . ASP A 1 153 ? -8.121 6.865 -6.565 1.00 92.38 153 ASP A N 1
ATOM 1236 C CA . ASP A 1 153 ? -8.051 7.755 -5.411 1.00 92.38 153 ASP A CA 1
ATOM 1237 C C . ASP A 1 153 ? -8.853 9.050 -5.628 1.00 92.38 153 ASP A C 1
ATOM 1239 O O . ASP A 1 153 ? -9.337 9.342 -6.728 1.00 92.38 153 ASP A O 1
ATOM 1243 N N . GLY A 1 154 ? -8.946 9.876 -4.583 1.00 87.00 154 GLY A N 1
ATOM 1244 C CA . GLY A 1 154 ? -9.631 11.170 -4.644 1.00 87.00 154 GLY A CA 1
ATOM 1245 C C . GLY A 1 154 ? -9.087 12.128 -5.716 1.00 87.00 154 GLY A C 1
ATOM 1246 O O . GLY A 1 154 ? -9.844 12.950 -6.232 1.00 87.00 154 GLY A O 1
ATOM 1247 N N . THR A 1 155 ? -7.808 12.020 -6.096 1.00 88.62 155 THR A N 1
ATOM 1248 C CA . THR A 1 155 ? -7.206 12.831 -7.174 1.00 88.62 155 THR A CA 1
ATOM 1249 C C . THR A 1 155 ? -7.373 12.208 -8.569 1.00 88.62 155 THR A C 1
ATOM 1251 O O . THR A 1 155 ? -7.106 12.843 -9.599 1.00 88.62 155 THR A O 1
ATOM 1254 N N . GLY A 1 156 ? -7.823 10.957 -8.636 1.00 89.56 156 GLY A N 1
ATOM 1255 C CA . GLY A 1 156 ? -7.914 10.146 -9.842 1.00 89.56 156 GLY A CA 1
ATOM 1256 C C . GLY A 1 156 ? -6.564 9.661 -10.392 1.00 89.56 156 GLY A C 1
ATOM 1257 O O . GLY A 1 156 ? -6.521 9.209 -11.542 1.00 89.56 156 GLY A O 1
ATOM 1258 N N . GLY A 1 157 ? -5.465 9.845 -9.657 1.00 91.56 157 GLY A N 1
ATOM 1259 C CA . GLY A 1 157 ? -4.104 9.456 -10.023 1.00 91.56 157 GLY A CA 1
ATOM 1260 C C . GLY A 1 157 ? -3.843 7.980 -9.707 1.00 91.56 157 GLY A C 1
ATOM 1261 O O . GLY A 1 157 ? -4.018 7.157 -10.611 1.00 91.56 157 GLY A O 1
ATOM 1262 N N . PRO A 1 158 ? -3.470 7.633 -8.467 1.00 96.00 158 PRO A N 1
ATOM 1263 C CA . PRO A 1 158 ? -3.296 6.250 -8.030 1.00 96.00 158 PRO A CA 1
ATOM 1264 C C . PRO A 1 158 ? -4.532 5.352 -8.198 1.00 96.00 158 PRO A C 1
ATOM 1266 O O . PRO A 1 158 ? -5.684 5.791 -8.129 1.00 96.00 158 PRO A O 1
ATOM 1269 N N . LEU A 1 159 ? -4.287 4.051 -8.381 1.00 97.69 159 LEU A N 1
ATOM 1270 C CA . LEU A 1 159 ? -5.293 3.003 -8.201 1.00 97.69 159 LEU A CA 1
ATOM 1271 C C . LEU A 1 159 ? -5.529 2.814 -6.705 1.00 97.69 159 LEU A C 1
ATOM 1273 O O . LEU A 1 159 ? -4.593 2.484 -5.992 1.00 97.69 159 LEU A O 1
ATOM 1277 N N . GLU A 1 160 ? -6.762 2.929 -6.239 1.00 97.69 160 GLU A N 1
ATOM 1278 C CA . GLU A 1 160 ? -7.084 2.734 -4.828 1.00 97.69 160 GLU A CA 1
ATOM 1279 C C . GLU A 1 160 ? -7.813 1.405 -4.607 1.00 97.69 160 GLU A C 1
ATOM 1281 O O . GLU A 1 160 ? -8.849 1.125 -5.224 1.00 97.69 160 GLU A O 1
ATOM 1286 N N . ILE A 1 161 ? -7.254 0.582 -3.723 1.00 97.69 161 ILE A N 1
ATOM 1287 C CA . ILE A 1 161 ? -7.839 -0.657 -3.225 1.00 97.69 161 ILE A CA 1
ATOM 1288 C C . ILE A 1 161 ? -8.424 -0.396 -1.839 1.00 97.69 161 ILE A C 1
ATOM 1290 O O . ILE A 1 161 ? -7.683 -0.147 -0.893 1.00 97.69 161 ILE A O 1
ATOM 1294 N N . ARG A 1 162 ? -9.744 -0.533 -1.716 1.00 96.56 162 ARG A N 1
ATOM 1295 C CA . ARG A 1 162 ? -10.487 -0.401 -0.458 1.00 96.56 162 ARG A CA 1
ATOM 1296 C C . ARG A 1 162 ? -10.777 -1.786 0.095 1.00 96.56 162 ARG A C 1
ATOM 1298 O O . ARG A 1 162 ? -11.703 -2.467 -0.354 1.00 96.56 162 ARG A O 1
ATOM 1305 N N . VAL A 1 163 ? -9.935 -2.245 1.013 1.00 97.19 163 VAL A N 1
ATOM 1306 C CA . VAL A 1 163 ? -9.999 -3.593 1.578 1.00 97.19 163 VAL A CA 1
ATOM 1307 C C . VAL A 1 163 ? -11.228 -3.709 2.476 1.00 97.19 163 VAL A C 1
ATOM 1309 O O . VAL A 1 163 ? -11.342 -2.949 3.442 1.00 97.19 163 VAL A O 1
ATOM 1312 N N . PRO A 1 164 ? -12.123 -4.683 2.224 1.00 94.94 164 PRO A N 1
ATOM 1313 C CA . PRO A 1 164 ? -13.273 -4.906 3.078 1.00 94.94 164 PRO A CA 1
ATOM 1314 C C . PRO A 1 164 ? -12.857 -5.091 4.541 1.00 94.94 164 PRO A C 1
ATOM 1316 O O . PRO A 1 164 ? -11.931 -5.868 4.813 1.00 94.94 164 PRO A O 1
ATOM 1319 N N . PRO A 1 165 ? -13.542 -4.416 5.477 1.00 95.31 165 PRO A N 1
ATOM 1320 C CA . PRO A 1 165 ? -13.192 -4.460 6.882 1.00 95.31 165 PRO A CA 1
ATOM 1321 C C . PRO A 1 165 ? -13.284 -5.880 7.455 1.00 95.31 165 PRO A C 1
ATOM 1323 O O . PRO A 1 165 ? -14.134 -6.681 7.061 1.00 95.31 165 PRO A O 1
ATOM 1326 N N . ALA A 1 166 ? -12.421 -6.194 8.417 1.00 96.81 166 ALA A N 1
ATOM 1327 C CA . ALA A 1 166 ? -12.376 -7.494 9.066 1.00 96.81 166 ALA A CA 1
ATOM 1328 C C . ALA A 1 166 ? -12.065 -7.386 10.561 1.00 96.81 166 ALA A C 1
ATOM 1330 O O . ALA A 1 166 ? -11.337 -6.504 11.015 1.00 96.81 166 ALA A O 1
ATOM 1331 N N . LYS A 1 167 ? -12.571 -8.355 11.333 1.00 94.62 167 LYS A N 1
ATOM 1332 C CA . LYS A 1 167 ? -12.295 -8.461 12.774 1.00 94.62 167 LYS A CA 1
ATOM 1333 C C . LYS A 1 167 ? -10.943 -9.095 13.084 1.00 94.62 167 LYS A C 1
ATOM 1335 O O . LYS A 1 167 ? -10.550 -9.113 14.243 1.00 94.62 167 LYS A O 1
ATOM 1340 N N . THR A 1 168 ? -10.239 -9.680 12.111 1.00 97.06 168 THR A N 1
ATOM 1341 C CA . THR A 1 168 ? -8.922 -10.304 12.330 1.00 97.06 168 THR A CA 1
ATOM 1342 C C . THR A 1 168 ? -7.928 -9.902 11.237 1.00 97.06 168 THR A C 1
ATOM 1344 O O . THR A 1 168 ? -8.318 -9.821 10.070 1.00 97.06 168 THR A O 1
ATOM 1347 N N . PRO A 1 169 ? -6.636 -9.709 11.574 1.00 98.19 169 PRO A N 1
ATOM 1348 C CA . PRO A 1 169 ? -5.604 -9.397 10.580 1.00 98.19 169 PRO A CA 1
ATOM 1349 C C . PRO A 1 169 ? -5.482 -10.457 9.478 1.00 98.19 169 PRO A C 1
ATOM 1351 O O . PRO A 1 169 ? -5.343 -10.129 8.303 1.00 98.19 169 PRO A O 1
ATOM 1354 N N . TYR A 1 170 ? -5.613 -11.738 9.841 1.00 98.25 170 TYR A N 1
ATOM 1355 C CA . TYR A 1 170 ? -5.599 -12.849 8.888 1.00 98.25 170 TYR A CA 1
ATOM 1356 C C . TYR A 1 170 ? -6.728 -12.746 7.855 1.00 98.25 170 TYR A C 1
ATOM 1358 O O . TYR A 1 170 ? -6.503 -12.941 6.659 1.00 98.25 170 TYR A O 1
ATOM 1366 N N . GLN A 1 171 ? -7.947 -12.421 8.300 1.00 98.56 171 GLN A N 1
ATOM 1367 C CA . GLN A 1 171 ? -9.068 -12.237 7.383 1.00 98.56 171 GLN A CA 1
ATOM 1368 C C . GLN A 1 171 ? -8.861 -10.999 6.504 1.00 98.56 171 GLN A C 1
ATOM 1370 O O . GLN A 1 171 ? -9.161 -11.053 5.316 1.00 98.56 171 GLN A O 1
ATOM 1375 N N . LEU A 1 172 ? -8.279 -9.922 7.038 1.00 97.88 172 LEU A N 1
ATOM 1376 C CA . LEU A 1 172 ? -7.952 -8.741 6.241 1.00 97.88 172 LEU A CA 1
ATOM 1377 C C . LEU A 1 172 ? -6.923 -9.057 5.143 1.00 97.88 172 LEU A C 1
ATOM 1379 O O . LEU A 1 172 ? -7.096 -8.651 3.995 1.00 97.88 172 LEU A O 1
ATOM 1383 N N . ARG A 1 173 ? -5.896 -9.861 5.458 1.00 98.56 173 ARG A N 1
ATOM 1384 C CA . ARG A 1 173 ? -4.939 -10.376 4.466 1.00 98.56 173 ARG A CA 1
ATOM 1385 C C . ARG A 1 173 ? -5.635 -11.207 3.386 1.00 98.56 173 ARG A C 1
ATOM 1387 O O . ARG A 1 173 ? -5.324 -11.044 2.210 1.00 98.56 173 ARG A O 1
ATOM 1394 N N . LYS A 1 174 ? -6.586 -12.074 3.757 1.00 98.56 174 LYS A N 1
ATOM 1395 C CA . LYS A 1 174 ? -7.395 -12.834 2.786 1.00 98.56 174 LYS A CA 1
ATOM 1396 C C . LYS A 1 174 ? -8.223 -11.925 1.883 1.00 98.56 174 LYS A C 1
ATOM 1398 O O . LYS A 1 174 ? -8.240 -12.149 0.677 1.00 98.56 174 LYS A O 1
ATOM 1403 N N . ASN A 1 175 ? -8.865 -10.905 2.451 1.00 98.56 175 ASN A N 1
ATOM 1404 C CA . ASN A 1 175 ? -9.642 -9.932 1.688 1.00 98.56 175 ASN A CA 1
ATOM 1405 C C . ASN A 1 175 ? -8.743 -9.215 0.665 1.00 98.56 175 ASN A C 1
ATOM 1407 O O . ASN A 1 175 ? -9.085 -9.158 -0.511 1.00 98.56 175 ASN A O 1
ATOM 1411 N N . MET A 1 176 ? -7.552 -8.760 1.072 1.00 98.44 176 MET A N 1
ATOM 1412 C CA . MET A 1 176 ? -6.568 -8.177 0.150 1.00 98.44 176 MET A CA 1
ATOM 1413 C C . MET A 1 176 ? -6.156 -9.163 -0.954 1.00 98.44 176 MET A C 1
ATOM 1415 O O . MET A 1 176 ? -6.144 -8.816 -2.134 1.00 98.44 176 MET A O 1
ATOM 1419 N N . GLN A 1 177 ? -5.865 -10.415 -0.591 1.00 98.38 177 GLN A N 1
ATOM 1420 C CA . GLN A 1 177 ? -5.477 -11.449 -1.550 1.00 98.38 177 GLN A CA 1
ATOM 1421 C C . GLN A 1 177 ? -6.555 -11.672 -2.625 1.00 98.38 177 GLN A C 1
ATOM 1423 O O . GLN A 1 177 ? -6.221 -11.775 -3.804 1.00 98.38 177 GLN A O 1
ATOM 1428 N N . GLN A 1 178 ? -7.835 -11.701 -2.241 1.00 98.19 178 GLN A N 1
ATOM 1429 C CA . GLN A 1 178 ? -8.963 -11.831 -3.172 1.00 98.19 178 GLN A CA 1
ATOM 1430 C C . GLN A 1 178 ? -9.039 -10.652 -4.149 1.00 98.19 178 GLN A C 1
ATOM 1432 O O . GLN A 1 178 ? -9.177 -10.856 -5.354 1.00 98.19 178 GLN A O 1
ATOM 1437 N N . ILE A 1 179 ? -8.848 -9.423 -3.665 1.00 98.12 179 ILE A N 1
ATOM 1438 C CA . ILE A 1 179 ? -8.839 -8.232 -4.526 1.00 98.12 179 ILE A CA 1
ATOM 1439 C C . ILE A 1 179 ? -7.683 -8.296 -5.534 1.00 98.12 179 ILE A C 1
ATOM 1441 O O . ILE A 1 179 ? -7.859 -8.038 -6.728 1.00 98.12 179 ILE A O 1
ATOM 1445 N N . LEU A 1 180 ? -6.486 -8.693 -5.090 1.00 97.94 180 LEU A N 1
ATOM 1446 C CA . LEU A 1 180 ? -5.345 -8.851 -5.992 1.00 97.94 180 LEU A CA 1
ATOM 1447 C C . LEU A 1 180 ? -5.575 -9.968 -7.028 1.00 97.94 180 LEU A C 1
ATOM 1449 O O . LEU A 1 180 ? -5.101 -9.846 -8.161 1.00 97.94 180 LEU A O 1
ATOM 1453 N N . GLN A 1 181 ? -6.336 -11.018 -6.691 1.00 97.12 181 GLN A N 1
ATOM 1454 C CA . GLN A 1 181 ? -6.755 -12.054 -7.646 1.00 97.12 181 GLN A CA 1
ATOM 1455 C C . GLN A 1 181 ? -7.673 -11.498 -8.742 1.00 97.12 181 GLN A C 1
ATOM 1457 O O . GLN A 1 181 ? -7.524 -11.883 -9.902 1.00 97.12 181 GLN A O 1
ATOM 1462 N N . GLU A 1 182 ? -8.549 -10.536 -8.450 1.00 96.31 182 GLU A N 1
ATOM 1463 C CA . GLU A 1 182 ? -9.330 -9.839 -9.489 1.00 96.31 182 GLU A CA 1
ATOM 1464 C C . GLU A 1 182 ? -8.423 -9.041 -10.444 1.00 96.31 182 GLU A C 1
ATOM 1466 O O . GLU A 1 182 ? -8.665 -8.945 -11.655 1.00 96.31 182 GLU A O 1
ATOM 1471 N N . LEU A 1 183 ? -7.306 -8.531 -9.918 1.00 95.69 183 LEU A N 1
ATOM 1472 C CA . LEU A 1 183 ? -6.274 -7.817 -10.668 1.00 95.69 183 LEU A CA 1
ATOM 1473 C C . LEU A 1 183 ? -5.276 -8.739 -11.380 1.00 95.69 183 LEU A C 1
ATOM 1475 O O . LEU A 1 183 ? -4.439 -8.241 -12.144 1.00 95.69 183 LEU A O 1
ATOM 1479 N N . GLN A 1 184 ? -5.369 -10.066 -11.220 1.00 94.12 184 GLN A N 1
ATOM 1480 C CA . GLN A 1 184 ? -4.403 -11.014 -11.790 1.00 94.12 184 GLN A CA 1
ATOM 1481 C C . GLN A 1 184 ? -4.248 -10.844 -13.303 1.00 94.12 184 GLN A C 1
ATOM 1483 O O . GLN A 1 184 ? -3.155 -10.991 -13.846 1.00 94.12 184 GLN A O 1
ATOM 1488 N N . SER A 1 185 ? -5.347 -10.512 -13.994 1.00 88.88 185 SER A N 1
ATOM 1489 C CA . SER A 1 185 ? -5.395 -10.410 -15.451 1.00 88.88 185 SER A CA 1
ATOM 1490 C C . SER A 1 185 ? -5.011 -9.026 -15.975 1.00 88.88 185 SER A C 1
ATOM 1492 O O . SER A 1 185 ? -4.739 -8.882 -17.172 1.00 88.88 185 SER A O 1
ATOM 1494 N N . TYR A 1 186 ? -4.892 -8.028 -15.095 1.00 92.50 186 TYR A N 1
ATOM 1495 C CA . TYR A 1 186 ? -4.664 -6.643 -15.485 1.00 92.50 186 TYR A CA 1
ATOM 1496 C C . TYR A 1 186 ? -3.299 -6.448 -16.163 1.00 92.50 186 TYR A C 1
ATOM 1498 O O . TYR A 1 186 ? -2.306 -7.078 -15.797 1.00 92.50 186 TYR A O 1
ATOM 1506 N N . ARG A 1 187 ? -3.248 -5.636 -17.222 1.00 87.50 187 ARG A N 1
ATOM 1507 C CA . ARG A 1 187 ? -2.071 -5.579 -18.111 1.00 87.50 187 ARG A CA 1
ATOM 1508 C C . ARG A 1 187 ? -0.979 -4.626 -17.636 1.00 87.50 187 ARG A C 1
ATOM 1510 O O . ARG A 1 187 ? 0.172 -4.832 -18.008 1.00 87.50 187 ARG A O 1
ATOM 1517 N N . LEU A 1 188 ? -1.349 -3.597 -16.879 1.00 92.12 188 LEU A N 1
ATOM 1518 C CA . LEU A 1 188 ? -0.403 -2.629 -16.330 1.00 92.12 188 LEU A CA 1
ATOM 1519 C C . LEU A 1 188 ? 0.368 -3.248 -15.169 1.00 92.12 188 LEU A C 1
ATOM 1521 O O . LEU A 1 188 ? -0.144 -4.164 -14.515 1.00 92.12 188 LEU A O 1
ATOM 1525 N N . ALA A 1 189 ? 1.579 -2.746 -14.945 1.00 94.00 189 ALA A N 1
ATOM 1526 C CA . ALA A 1 189 ? 2.285 -2.981 -13.698 1.00 94.00 189 ALA A CA 1
ATOM 1527 C C . ALA A 1 189 ? 1.574 -2.206 -12.580 1.00 94.00 189 ALA A C 1
ATOM 1529 O O . ALA A 1 189 ? 1.073 -1.106 -12.825 1.00 94.00 189 ALA A O 1
ATOM 1530 N N . ILE A 1 190 ? 1.505 -2.803 -11.396 1.00 96.12 190 ILE A N 1
ATOM 1531 C CA . ILE A 1 190 ? 0.863 -2.246 -10.205 1.00 96.12 190 ILE A CA 1
ATOM 1532 C C . ILE A 1 190 ? 1.904 -2.245 -9.087 1.00 96.12 190 ILE A C 1
ATOM 1534 O O . ILE A 1 190 ? 2.370 -3.320 -8.711 1.00 96.12 190 ILE A O 1
ATOM 1538 N N . ARG A 1 191 ? 2.278 -1.078 -8.561 1.00 95.12 191 ARG A N 1
ATOM 1539 C CA . ARG A 1 191 ? 3.333 -0.947 -7.543 1.00 95.12 191 ARG A CA 1
ATOM 1540 C C . ARG A 1 191 ? 2.812 -0.298 -6.272 1.00 95.12 191 ARG A C 1
ATOM 1542 O O . ARG A 1 191 ? 1.982 0.601 -6.326 1.00 95.12 191 ARG A O 1
ATOM 1549 N N . CYS A 1 192 ? 3.352 -0.722 -5.136 1.00 94.88 192 CYS A N 1
ATOM 1550 C CA . CYS A 1 192 ? 3.068 -0.134 -3.825 1.00 94.88 192 CYS A CA 1
ATOM 1551 C C . CYS A 1 192 ? 4.024 1.006 -3.445 1.00 94.88 192 CYS A C 1
ATOM 1553 O O . CYS A 1 192 ? 4.057 1.435 -2.294 1.00 94.88 192 CYS A O 1
ATOM 1555 N N . VAL A 1 193 ? 4.854 1.445 -4.390 1.00 92.12 193 VAL A N 1
ATOM 1556 C CA . VAL A 1 193 ? 5.915 2.438 -4.218 1.00 92.12 193 VAL A CA 1
ATOM 1557 C C . VAL A 1 193 ? 5.991 3.247 -5.503 1.00 92.12 193 VAL A C 1
ATOM 1559 O O . VAL A 1 193 ? 5.887 2.674 -6.588 1.00 92.12 193 VAL A O 1
ATOM 1562 N N . SER A 1 194 ? 6.181 4.559 -5.380 1.00 89.81 194 SER A N 1
ATOM 1563 C CA . SER A 1 194 ? 6.322 5.465 -6.517 1.00 89.81 194 SER A CA 1
ATOM 1564 C C . SER A 1 194 ? 7.382 6.522 -6.233 1.00 89.81 194 SER A C 1
ATOM 1566 O O . SER A 1 194 ? 7.539 6.974 -5.100 1.00 89.81 194 SER A O 1
ATOM 1568 N N . SER A 1 195 ? 8.094 6.942 -7.277 1.00 86.00 195 SER A N 1
ATOM 1569 C CA . SER A 1 195 ? 8.980 8.109 -7.237 1.00 86.00 195 SER A CA 1
ATOM 1570 C C . SER A 1 195 ? 8.256 9.421 -7.555 1.00 86.00 195 SER A C 1
ATOM 1572 O O . SER A 1 195 ? 8.855 10.485 -7.429 1.00 86.00 195 SER A O 1
ATOM 1574 N N . SER A 1 196 ? 7.000 9.361 -8.009 1.00 87.25 196 SER A N 1
ATOM 1575 C CA . SER A 1 196 ? 6.241 10.524 -8.493 1.00 87.25 196 SER A CA 1
AT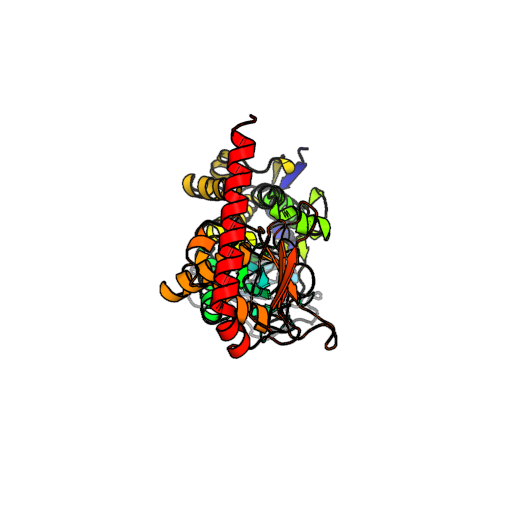OM 1576 C C . SER A 1 196 ? 4.900 10.740 -7.799 1.00 87.25 196 SER A C 1
ATOM 1578 O O . SER A 1 196 ? 4.416 11.871 -7.795 1.00 87.25 196 SER A O 1
ATOM 1580 N N . GLU A 1 197 ? 4.305 9.694 -7.221 1.00 89.94 197 GLU A N 1
ATOM 1581 C CA . GLU A 1 197 ? 2.984 9.748 -6.584 1.00 89.94 197 GLU A CA 1
ATOM 1582 C C . GLU A 1 197 ? 3.070 9.484 -5.064 1.00 89.94 197 GLU A C 1
ATOM 1584 O O . GLU A 1 197 ? 3.795 8.583 -4.631 1.00 89.94 197 GLU A O 1
ATOM 1589 N N . PRO A 1 198 ? 2.342 10.241 -4.220 1.00 92.69 198 PRO A N 1
ATOM 1590 C CA . PRO A 1 198 ? 2.387 10.106 -2.763 1.00 92.69 198 PRO A CA 1
ATOM 1591 C C . PRO A 1 198 ? 1.495 8.967 -2.228 1.00 92.69 198 PRO A C 1
ATOM 1593 O O . PRO A 1 198 ? 0.575 9.213 -1.459 1.00 92.69 198 PRO A O 1
ATOM 1596 N N . LEU A 1 199 ? 1.800 7.716 -2.586 1.00 95.12 199 LEU A N 1
ATOM 1597 C CA . LEU A 1 199 ? 0.918 6.559 -2.356 1.00 95.12 199 LEU A CA 1
ATOM 1598 C C . LEU A 1 199 ? 0.537 6.288 -0.877 1.00 95.12 199 LEU A C 1
ATOM 1600 O O . LEU A 1 199 ? 1.380 5.900 -0.052 1.00 95.12 199 LEU A O 1
ATOM 1604 N N . GLY A 1 200 ? -0.760 6.436 -0.590 1.00 95.25 200 GLY A N 1
ATOM 1605 C CA . GLY A 1 200 ? -1.567 6.087 0.590 1.00 95.25 200 GLY A CA 1
ATOM 1606 C C . GLY A 1 200 ? -1.554 4.621 1.038 1.00 95.25 200 GLY A C 1
ATOM 1607 O O . GLY A 1 200 ? -1.605 3.708 0.223 1.00 95.25 200 GLY A O 1
ATOM 1608 N N . GLY A 1 201 ? -1.538 4.381 2.349 1.00 96.06 201 GLY A N 1
ATOM 1609 C CA . GLY A 1 201 ? -1.780 3.071 2.964 1.00 96.06 201 GLY A CA 1
ATOM 1610 C C . GLY A 1 201 ? -2.632 3.238 4.217 1.00 96.06 201 GLY A C 1
ATOM 1611 O O . GLY A 1 201 ? -2.203 2.879 5.311 1.00 96.06 201 GLY A O 1
ATOM 1612 N N . HIS A 1 202 ? -3.782 3.894 4.079 1.00 95.75 202 HIS A N 1
ATOM 1613 C CA . HIS A 1 202 ? -4.581 4.334 5.214 1.00 95.75 202 HIS A CA 1
ATOM 1614 C C . HIS A 1 202 ? -5.212 3.145 5.935 1.00 95.75 202 HIS A C 1
ATOM 1616 O O . HIS A 1 202 ? -5.679 2.189 5.318 1.00 95.75 202 HIS A O 1
ATOM 1622 N N . ILE A 1 203 ? -5.216 3.202 7.263 1.00 97.50 203 ILE A N 1
ATOM 1623 C CA . ILE A 1 203 ? -5.753 2.162 8.138 1.00 97.50 203 ILE A CA 1
ATOM 1624 C C . ILE A 1 203 ? -7.041 2.685 8.759 1.00 97.50 203 ILE A C 1
ATOM 1626 O O . ILE A 1 203 ? -7.041 3.678 9.482 1.00 97.50 203 ILE A O 1
ATOM 1630 N N . HIS A 1 204 ? -8.140 1.984 8.521 1.00 95.94 204 HIS A N 1
ATOM 1631 C CA . HIS A 1 204 ? -9.445 2.321 9.072 1.00 95.94 204 HIS A CA 1
ATOM 1632 C C . HIS A 1 204 ? -9.660 1.529 10.354 1.00 95.94 204 HIS A C 1
ATOM 1634 O O . HIS A 1 204 ? -9.552 0.303 10.355 1.00 95.94 204 HIS A O 1
ATOM 1640 N N . ILE A 1 205 ? -9.965 2.221 11.447 1.00 95.00 205 ILE A N 1
ATOM 1641 C CA . ILE A 1 205 ? -10.133 1.619 12.768 1.00 95.00 205 ILE A CA 1
ATOM 1642 C C . ILE A 1 205 ? -11.534 1.940 13.262 1.00 95.00 205 ILE A C 1
ATOM 1644 O O . ILE A 1 205 ? -11.881 3.102 13.472 1.00 95.00 205 ILE A O 1
ATOM 1648 N N . CYS A 1 206 ? -12.333 0.900 13.471 1.00 91.81 206 CYS A N 1
ATOM 1649 C CA . CYS A 1 206 ? -13.637 0.996 14.102 1.00 91.81 206 CYS A CA 1
ATOM 1650 C C . CYS A 1 206 ? -13.618 0.211 15.412 1.00 91.81 206 CYS A C 1
ATOM 1652 O O . CYS A 1 206 ? -13.277 -0.973 15.423 1.00 91.81 206 CYS A O 1
ATOM 1654 N N . ILE A 1 207 ? -13.970 0.883 16.508 1.00 87.38 207 ILE A N 1
ATOM 1655 C CA . ILE A 1 207 ? -14.048 0.292 17.844 1.00 87.38 207 ILE A CA 1
ATOM 1656 C C . ILE A 1 207 ? -15.480 0.467 18.317 1.00 87.38 207 ILE A C 1
ATOM 1658 O O . ILE A 1 207 ? -15.960 1.591 18.482 1.00 87.38 207 ILE A O 1
ATOM 1662 N N . GLU A 1 208 ? -16.150 -0.653 18.518 1.00 81.75 208 GLU A N 1
ATOM 1663 C CA . GLU A 1 208 ? -17.522 -0.709 18.991 1.00 81.75 208 GLU A CA 1
ATOM 1664 C C . GLU A 1 208 ? -17.593 -1.583 20.240 1.00 81.75 208 GLU A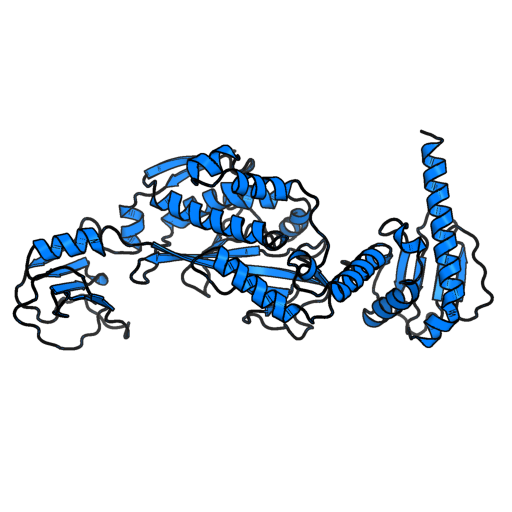 C 1
ATOM 1666 O O . GLU A 1 208 ? -16.691 -2.373 20.514 1.00 81.75 208 GLU A O 1
ATOM 1671 N N . ASN A 1 209 ? -18.648 -1.449 21.034 1.00 72.75 209 ASN A 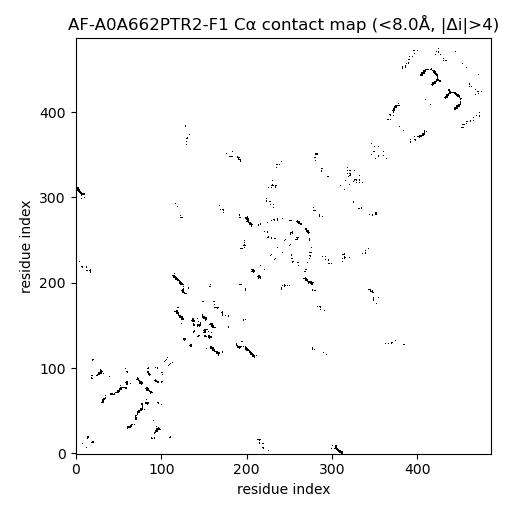N 1
ATOM 1672 C CA . ASN A 1 209 ? -18.974 -2.485 22.011 1.00 72.75 209 ASN A CA 1
ATOM 1673 C C . ASN A 1 209 ? -19.729 -3.639 21.330 1.00 72.75 209 ASN A C 1
ATOM 1675 O O . ASN A 1 209 ? -20.182 -3.543 20.192 1.00 72.75 209 ASN A O 1
ATOM 1679 N N . ASN A 1 210 ? -19.963 -4.716 22.072 1.00 67.44 210 ASN A N 1
ATOM 1680 C CA . ASN A 1 210 ? -20.805 -5.855 21.690 1.00 67.44 210 ASN A CA 1
ATOM 1681 C C . ASN A 1 210 ? -22.273 -5.506 21.430 1.00 67.44 210 ASN A C 1
ATOM 1683 O O . ASN A 1 210 ? -23.072 -6.387 21.110 1.00 67.44 210 ASN A O 1
ATOM 1687 N N . PHE A 1 211 ? -22.639 -4.242 21.599 1.00 63.81 211 PHE A N 1
ATOM 1688 C CA . PHE A 1 211 ? -23.946 -3.721 21.274 1.00 63.81 211 PHE A CA 1
ATOM 1689 C C . PHE A 1 211 ? -23.936 -2.984 19.932 1.00 63.81 211 PHE A C 1
ATOM 1691 O O . PHE A 1 211 ? -25.008 -2.754 19.395 1.00 63.81 211 PHE A O 1
ATOM 1698 N N . GLY A 1 212 ? -22.778 -2.675 19.341 1.00 66.88 212 GLY A N 1
ATOM 1699 C CA . GLY A 1 212 ? -22.662 -1.880 18.117 1.00 66.88 212 GLY A CA 1
ATOM 1700 C C . GLY A 1 212 ? -22.783 -0.377 18.376 1.00 66.88 212 GLY A C 1
ATOM 1701 O O . GLY A 1 212 ? -23.320 0.356 17.547 1.00 66.88 212 GLY A O 1
ATOM 1702 N N . GLU A 1 213 ? -22.398 0.086 19.567 1.00 69.00 213 GLU A N 1
ATOM 1703 C CA . GLU A 1 213 ? -22.184 1.507 19.849 1.00 69.00 213 GLU A CA 1
ATOM 1704 C C . GLU A 1 213 ? -20.713 1.868 19.726 1.00 69.00 213 GLU A C 1
ATOM 1706 O O . GLU A 1 213 ? -19.830 1.066 20.019 1.00 69.00 213 GLU A O 1
ATOM 1711 N N . LYS A 1 214 ? -20.468 3.110 19.321 1.00 73.00 214 LYS A N 1
ATOM 1712 C CA . LYS A 1 214 ? -19.150 3.614 18.951 1.00 73.00 214 LYS A CA 1
ATOM 1713 C C . LYS A 1 214 ? -18.356 3.983 20.202 1.00 73.00 214 LYS A C 1
ATOM 1715 O O . LYS A 1 214 ? -18.826 4.766 21.023 1.00 73.00 214 LYS A O 1
ATOM 1720 N N . LEU A 1 215 ? -17.131 3.475 20.302 1.00 68.38 215 LEU A N 1
ATOM 1721 C CA . LEU A 1 215 ? -16.237 3.674 21.447 1.00 68.38 215 LEU A CA 1
ATOM 1722 C C . LEU A 1 215 ? -14.978 4.486 21.102 1.00 68.38 215 LEU A C 1
ATOM 1724 O O . LEU A 1 215 ? -13.977 4.378 21.801 1.00 68.38 215 LEU A O 1
ATOM 1728 N N . LEU A 1 216 ? -15.001 5.298 20.040 1.00 69.88 216 LEU A N 1
ATOM 1729 C CA . LEU A 1 216 ? -13.926 6.243 19.696 1.00 69.88 216 LEU A CA 1
ATOM 1730 C C . LEU A 1 216 ? -14.300 7.679 20.125 1.00 69.88 216 LEU A C 1
ATOM 1732 O O . LEU A 1 216 ? -14.642 8.507 19.278 1.00 69.88 216 LEU A O 1
ATOM 1736 N N . PRO A 1 217 ? -14.287 8.017 21.431 1.00 65.81 217 PRO A N 1
ATOM 1737 C CA . PRO A 1 217 ? -14.418 9.396 21.874 1.00 65.81 217 PRO A CA 1
ATOM 1738 C C . PRO A 1 217 ? -13.161 10.200 21.516 1.00 65.81 217 PRO A C 1
ATOM 1740 O O . PRO A 1 217 ? -12.062 9.659 21.389 1.00 65.81 217 PRO A O 1
ATOM 1743 N N . ARG A 1 218 ? -13.300 11.530 21.446 1.00 67.56 218 ARG A N 1
ATOM 1744 C CA . ARG A 1 218 ? -12.182 12.456 21.182 1.00 67.56 218 ARG A CA 1
ATOM 1745 C C . ARG A 1 218 ? -10.998 12.264 22.145 1.00 67.56 218 ARG A C 1
ATOM 1747 O O . ARG A 1 218 ? -9.868 12.413 21.713 1.00 67.56 218 ARG A O 1
ATOM 1754 N N . CYS A 1 219 ? -11.242 11.879 23.404 1.00 69.25 219 CYS A N 1
ATOM 1755 C CA . CYS A 1 219 ? -10.185 11.625 24.394 1.00 69.25 219 CYS A CA 1
ATOM 1756 C C . CYS A 1 219 ? -9.346 10.366 24.113 1.00 69.25 219 CYS A C 1
ATOM 1758 O O . CYS A 1 219 ? -8.225 10.280 24.597 1.00 69.25 219 CYS A O 1
ATOM 1760 N N . LEU A 1 220 ? -9.848 9.413 23.318 1.00 80.44 220 LEU A N 1
ATOM 1761 C CA . LEU A 1 220 ? -9.068 8.257 22.869 1.00 80.44 220 LEU A CA 1
ATOM 1762 C C . LEU A 1 220 ? -8.313 8.506 21.566 1.00 80.44 220 LEU A C 1
ATOM 1764 O O . LEU A 1 220 ? -7.395 7.748 21.259 1.00 80.44 220 LEU A O 1
ATOM 1768 N N . ARG A 1 221 ? -8.674 9.553 20.812 1.00 86.19 221 ARG A N 1
ATOM 1769 C CA . ARG A 1 221 ? -8.028 9.878 19.537 1.00 86.19 221 ARG A CA 1
ATOM 1770 C C . ARG A 1 221 ? -6.533 10.101 19.730 1.00 86.19 221 ARG A C 1
ATOM 1772 O O . ARG A 1 221 ? -5.757 9.441 19.052 1.00 86.19 221 ARG A O 1
ATOM 1779 N N . ASP A 1 222 ? -6.143 10.971 20.661 1.00 89.69 222 ASP A N 1
ATOM 1780 C CA . ASP A 1 222 ? -4.738 11.365 20.815 1.00 89.69 222 ASP A CA 1
ATOM 1781 C C . ASP A 1 222 ? -3.864 10.213 21.338 1.00 89.69 222 ASP A C 1
ATOM 1783 O O . ASP A 1 222 ? -2.859 9.907 20.695 1.00 89.69 222 ASP A O 1
ATOM 1787 N N . PRO A 1 223 ? -4.231 9.491 22.421 1.00 91.75 223 PRO A N 1
ATOM 1788 C CA . PRO A 1 223 ? -3.436 8.354 22.883 1.00 91.75 223 PRO A CA 1
ATOM 1789 C C . PRO A 1 223 ? -3.300 7.256 21.826 1.00 91.75 223 PRO A C 1
ATOM 1791 O O . PRO A 1 223 ? -2.218 6.692 21.653 1.00 91.75 223 PRO A O 1
ATOM 1794 N N . LEU A 1 224 ? -4.379 6.977 21.085 1.00 94.12 224 LEU A N 1
ATOM 1795 C CA . LEU A 1 224 ? -4.347 6.027 19.979 1.00 94.12 224 LEU A CA 1
ATOM 1796 C C . LEU A 1 224 ? -3.428 6.511 18.855 1.00 94.12 224 LEU A C 1
ATOM 1798 O O . LEU A 1 224 ? -2.616 5.728 18.376 1.00 94.12 224 LEU A O 1
ATOM 1802 N N . ALA A 1 225 ? -3.512 7.784 18.469 1.00 94.94 225 ALA A N 1
ATOM 1803 C CA . ALA A 1 225 ? -2.668 8.381 17.440 1.00 94.94 225 ALA A CA 1
ATOM 1804 C C . ALA A 1 225 ? -1.177 8.269 17.780 1.00 94.94 225 ALA A C 1
ATOM 1806 O O . ALA A 1 225 ? -0.396 7.769 16.971 1.00 94.94 225 ALA A O 1
ATOM 1807 N N . TYR A 1 226 ? -0.792 8.653 19.000 1.00 96.62 226 TYR A N 1
ATOM 1808 C CA . TYR A 1 226 ? 0.601 8.581 19.437 1.00 96.62 226 TYR A CA 1
ATOM 1809 C C . TYR A 1 226 ? 1.118 7.146 19.511 1.00 96.62 226 TYR A C 1
ATOM 1811 O O . TYR A 1 226 ? 2.247 6.887 19.102 1.00 96.62 226 TYR A O 1
ATOM 1819 N N . LEU A 1 227 ? 0.310 6.194 19.985 1.00 97.88 227 LEU A N 1
ATOM 1820 C CA . LEU A 1 227 ? 0.714 4.787 20.002 1.00 97.88 227 LEU A CA 1
ATOM 1821 C C . LEU A 1 227 ? 0.802 4.194 18.588 1.00 97.88 227 LEU A C 1
ATOM 1823 O O . LEU A 1 227 ? 1.723 3.424 18.317 1.00 97.88 227 LEU A O 1
ATOM 1827 N N . LEU A 1 228 ? -0.106 4.567 17.680 1.00 98.12 228 LEU A N 1
ATOM 1828 C CA . LEU A 1 228 ? -0.034 4.187 16.266 1.00 98.12 228 LEU A CA 1
ATOM 1829 C C . LEU A 1 228 ? 1.235 4.730 15.613 1.00 98.12 228 LEU A C 1
ATOM 1831 O O . LEU A 1 228 ? 1.937 3.985 14.938 1.00 98.12 228 LEU A O 1
ATOM 1835 N N . ASP A 1 229 ? 1.591 5.987 15.849 1.00 97.50 229 ASP A N 1
ATOM 1836 C CA . ASP A 1 229 ? 2.846 6.533 15.345 1.00 97.50 229 ASP A CA 1
ATOM 1837 C C . ASP A 1 229 ? 4.062 5.859 15.974 1.00 97.50 229 ASP A C 1
ATOM 1839 O O . ASP A 1 229 ? 4.987 5.458 15.267 1.00 97.50 229 ASP A O 1
ATOM 1843 N N . TYR A 1 230 ? 4.053 5.650 17.285 1.00 98.19 230 TYR A N 1
ATOM 1844 C CA . TYR A 1 230 ? 5.168 5.034 17.989 1.00 98.19 230 TYR A CA 1
ATOM 1845 C C . TYR A 1 230 ? 5.459 3.603 17.514 1.00 98.19 230 TYR A C 1
ATOM 1847 O O . TYR A 1 230 ? 6.613 3.268 17.253 1.00 98.19 230 TYR A O 1
ATOM 1855 N N . PHE A 1 231 ? 4.430 2.771 17.342 1.00 98.62 231 PHE A N 1
ATOM 1856 C CA . PHE A 1 231 ? 4.576 1.373 16.917 1.00 98.62 231 PHE A CA 1
ATOM 1857 C C . PHE A 1 231 ? 4.436 1.150 15.401 1.00 98.62 231 PHE A C 1
ATOM 1859 O O . PHE A 1 231 ? 4.694 0.053 14.918 1.00 98.62 231 PHE A O 1
ATOM 1866 N N . VAL A 1 232 ? 3.994 2.134 14.616 1.00 98.19 232 VAL A N 1
ATOM 1867 C CA . VAL A 1 232 ? 3.797 1.967 13.164 1.00 98.19 232 VAL A CA 1
ATOM 1868 C C . VAL A 1 232 ? 4.373 3.155 12.403 1.00 98.19 232 VAL A C 1
ATOM 1870 O O . VAL A 1 232 ? 5.356 2.992 11.677 1.00 98.19 232 VAL A O 1
ATOM 1873 N N . GLY A 1 233 ? 3.794 4.346 12.562 1.00 96.38 233 GLY A N 1
ATOM 1874 C CA . GLY A 1 233 ? 4.096 5.518 11.730 1.00 96.38 233 GLY A CA 1
ATOM 1875 C C . GLY A 1 233 ? 5.571 5.908 11.685 1.00 96.38 233 GLY A C 1
ATOM 1876 O O . GLY A 1 233 ? 6.125 6.110 10.605 1.00 96.38 233 GLY A O 1
ATOM 1877 N N . SER A 1 234 ? 6.229 5.927 12.842 1.00 96.00 234 SER A N 1
ATOM 1878 C CA . SER A 1 234 ? 7.647 6.254 13.033 1.00 96.00 234 SER A CA 1
ATOM 1879 C C . SER A 1 234 ? 8.590 5.394 12.187 1.00 96.00 234 SER A C 1
ATOM 1881 O O . SER A 1 234 ? 9.643 5.866 11.757 1.00 96.00 234 SER A O 1
ATOM 1883 N N . HIS A 1 235 ? 8.222 4.142 11.904 1.00 96.06 235 HIS A N 1
ATOM 1884 C CA . HIS A 1 235 ? 9.006 3.262 11.044 1.00 96.06 235 HIS A CA 1
ATOM 1885 C C . HIS A 1 235 ? 8.766 3.559 9.560 1.00 96.06 235 HIS A C 1
ATOM 1887 O O . HIS A 1 235 ? 9.719 3.581 8.782 1.00 96.06 235 HIS A O 1
ATOM 1893 N N . PHE A 1 236 ? 7.521 3.856 9.173 1.00 95.00 236 PHE A N 1
ATOM 1894 C CA . PHE A 1 236 ? 7.174 4.202 7.792 1.00 95.00 236 PHE A CA 1
ATOM 1895 C C . PHE A 1 236 ? 7.821 5.514 7.340 1.00 95.00 236 PHE A C 1
ATOM 1897 O O . PHE A 1 236 ? 8.403 5.562 6.257 1.00 95.00 236 PHE A O 1
ATOM 1904 N N . ILE A 1 237 ? 7.788 6.559 8.176 1.00 92.44 237 ILE A N 1
ATOM 1905 C CA . ILE A 1 237 ? 8.299 7.888 7.798 1.00 92.44 237 ILE A CA 1
ATOM 1906 C C . ILE A 1 237 ? 9.811 7.917 7.524 1.00 92.44 237 ILE A C 1
ATOM 1908 O O . ILE A 1 237 ? 10.299 8.850 6.889 1.00 92.44 237 ILE A O 1
ATOM 1912 N N . LYS A 1 238 ? 10.554 6.911 8.006 1.00 90.25 238 LYS A N 1
ATOM 1913 C CA . LYS A 1 238 ? 12.014 6.803 7.861 1.00 90.25 238 LYS A CA 1
ATOM 1914 C C . LYS A 1 238 ? 12.447 6.189 6.532 1.00 90.25 238 LYS A C 1
ATOM 1916 O O . LYS A 1 238 ? 13.632 6.239 6.209 1.00 90.25 238 LYS A O 1
ATOM 1921 N N . GLN A 1 239 ? 11.528 5.599 5.770 1.00 87.75 239 GLN A N 1
ATOM 1922 C CA . GLN A 1 239 ? 11.857 5.023 4.468 1.00 87.75 239 GLN A CA 1
ATOM 1923 C C . GLN A 1 239 ? 12.127 6.121 3.433 1.00 87.75 239 GLN A C 1
ATOM 1925 O O . GLN A 1 239 ? 11.476 7.165 3.421 1.00 87.75 239 GLN A O 1
ATOM 1930 N N . ASN A 1 240 ? 13.078 5.892 2.527 1.00 79.69 240 ASN A N 1
ATOM 1931 C CA . ASN A 1 240 ? 13.445 6.886 1.512 1.00 79.69 240 ASN A CA 1
ATOM 1932 C C . ASN A 1 240 ? 12.295 7.165 0.541 1.00 79.69 240 ASN A C 1
ATOM 1934 O O . ASN A 1 240 ? 12.067 8.304 0.140 1.00 79.69 240 ASN A O 1
ATOM 1938 N N . GLU A 1 241 ? 11.542 6.127 0.217 1.00 75.75 241 GLU A N 1
ATOM 1939 C CA . GLU A 1 241 ? 10.372 6.119 -0.652 1.00 75.75 241 GLU A CA 1
ATOM 1940 C C . GLU A 1 241 ? 9.224 6.935 -0.053 1.00 75.75 241 GLU A C 1
ATOM 1942 O O . GLU A 1 241 ? 8.320 7.371 -0.757 1.00 75.75 241 GLU A O 1
ATOM 1947 N N . TYR A 1 242 ? 9.283 7.209 1.248 1.00 81.31 242 TYR A N 1
ATOM 1948 C CA . TYR A 1 242 ? 8.326 8.046 1.945 1.00 81.31 242 TYR A CA 1
ATOM 1949 C C . TYR A 1 242 ? 8.545 9.549 1.685 1.00 81.31 242 TYR A C 1
ATOM 1951 O O . TYR A 1 242 ? 7.630 10.355 1.868 1.00 81.31 242 TYR A O 1
ATOM 1959 N N . LYS A 1 243 ? 9.730 9.955 1.196 1.00 85.75 243 LYS A N 1
ATOM 1960 C CA . LYS A 1 243 ? 10.047 11.366 0.901 1.00 85.75 243 LYS A CA 1
ATOM 1961 C C . LYS A 1 243 ? 9.045 11.992 -0.065 1.00 85.75 243 LYS A C 1
ATOM 1963 O O . LYS A 1 243 ? 8.659 13.139 0.142 1.00 85.75 243 LYS A O 1
ATOM 1968 N N . ILE A 1 244 ? 8.572 11.237 -1.062 1.00 88.81 244 ILE A N 1
ATOM 1969 C CA . ILE A 1 244 ? 7.575 11.738 -2.013 1.00 88.81 244 ILE A CA 1
ATOM 1970 C C . ILE A 1 244 ? 6.277 12.127 -1.299 1.00 88.81 244 ILE A C 1
ATOM 1972 O O . ILE A 1 244 ? 5.752 13.201 -1.549 1.00 88.81 244 ILE A O 1
ATOM 1976 N N . ARG A 1 245 ? 5.808 11.349 -0.316 1.00 91.31 245 ARG A N 1
ATOM 1977 C CA . ARG A 1 245 ? 4.606 11.699 0.456 1.00 91.31 245 ARG A CA 1
ATOM 1978 C C . ARG A 1 245 ? 4.765 13.024 1.190 1.00 91.31 245 ARG A C 1
ATOM 1980 O O . ARG A 1 245 ? 3.880 13.872 1.096 1.00 91.31 245 ARG A O 1
ATOM 1987 N N . ARG A 1 246 ? 5.915 13.227 1.844 1.00 87.50 246 ARG A N 1
ATOM 1988 C CA . ARG A 1 246 ? 6.219 14.479 2.556 1.00 87.50 246 ARG A CA 1
ATOM 1989 C C . ARG A 1 246 ? 6.280 15.684 1.616 1.00 87.50 246 ARG A C 1
ATOM 1991 O O . ARG A 1 246 ? 5.789 16.745 1.990 1.00 87.50 246 ARG A O 1
ATOM 1998 N N . LEU A 1 247 ? 6.816 15.523 0.401 1.00 88.50 247 LEU A N 1
ATOM 1999 C CA . LEU A 1 247 ? 6.842 16.589 -0.613 1.00 88.50 247 LEU A CA 1
ATOM 2000 C C . LEU A 1 247 ? 5.434 17.063 -1.007 1.00 88.50 247 LEU A C 1
ATOM 2002 O O . LEU A 1 247 ? 5.244 18.246 -1.265 1.00 88.50 247 LEU A O 1
ATOM 2006 N N . TYR A 1 248 ? 4.448 16.164 -0.996 1.00 87.00 248 TYR A N 1
ATOM 2007 C CA . TYR A 1 248 ? 3.040 16.483 -1.260 1.00 87.00 248 TYR A CA 1
ATOM 2008 C C . TYR A 1 248 ? 2.241 16.825 0.013 1.00 87.00 248 TYR A C 1
ATOM 2010 O O . TYR A 1 248 ? 1.022 16.955 -0.039 1.00 87.00 248 TYR A O 1
ATOM 2018 N N . GLY A 1 249 ? 2.906 16.977 1.163 1.00 85.31 249 GLY A N 1
ATOM 2019 C CA . GLY A 1 249 ? 2.273 17.346 2.432 1.00 85.31 249 GLY A CA 1
ATOM 2020 C C . GLY A 1 249 ? 1.631 16.192 3.210 1.00 85.31 249 GLY A C 1
ATOM 2021 O O . GLY A 1 249 ? 1.076 16.440 4.278 1.00 85.31 249 GLY A O 1
ATOM 2022 N N . TYR A 1 250 ? 1.744 14.949 2.737 1.00 86.56 250 TYR A N 1
ATOM 2023 C CA . TYR A 1 250 ? 1.189 13.756 3.381 1.00 86.56 250 TYR A CA 1
ATOM 2024 C C . TYR A 1 250 ? 2.205 13.027 4.265 1.00 86.56 250 TYR A C 1
ATOM 2026 O O . TYR A 1 250 ? 3.411 13.277 4.228 1.00 86.56 250 TYR A O 1
ATOM 2034 N N . GLY A 1 251 ? 1.709 12.050 5.030 1.00 82.81 251 GLY A N 1
ATOM 2035 C CA . GLY A 1 251 ? 2.554 11.122 5.774 1.00 82.81 251 GLY A CA 1
ATOM 2036 C C . GLY A 1 251 ? 3.242 11.732 7.000 1.00 82.81 251 GLY A C 1
ATOM 2037 O O . GLY A 1 251 ? 4.327 11.308 7.395 1.00 82.81 251 GLY A O 1
ATOM 2038 N N . ARG A 1 252 ? 2.645 12.749 7.600 1.00 91.19 252 ARG A N 1
ATOM 2039 C CA . ARG A 1 252 ? 3.152 13.345 8.834 1.00 91.19 252 ARG A CA 1
ATOM 2040 C C . ARG A 1 252 ? 2.772 12.482 10.033 1.00 91.19 252 ARG A C 1
ATOM 2042 O O . ARG A 1 252 ? 1.757 11.794 9.988 1.00 91.19 252 ARG A O 1
ATOM 2049 N N . LEU A 1 253 ? 3.598 12.518 11.072 1.00 94.31 253 LEU A N 1
ATOM 2050 C CA . LEU A 1 253 ? 3.203 12.011 12.386 1.00 94.31 253 LEU A CA 1
ATOM 2051 C C . LEU A 1 253 ? 2.144 12.949 12.982 1.00 94.31 253 LEU A C 1
ATOM 2053 O O . LEU A 1 253 ? 2.075 14.120 12.615 1.00 94.31 253 LEU A O 1
ATOM 2057 N N . TYR A 1 254 ? 1.354 12.458 13.922 1.00 94.38 254 TYR A N 1
ATOM 2058 C CA . TYR A 1 254 ? 0.303 13.191 14.613 1.00 94.38 254 TYR A CA 1
ATOM 2059 C C . TYR A 1 254 ? 0.828 14.430 15.340 1.00 94.38 254 TYR A C 1
ATOM 2061 O O . TYR A 1 254 ? 0.200 15.482 15.278 1.00 94.38 254 TYR A O 1
ATOM 2069 N N . GLU A 1 255 ? 2.019 14.337 15.943 1.00 91.62 255 GLU A N 1
ATOM 2070 C CA . GLU A 1 255 ? 2.707 15.481 16.564 1.00 91.62 255 GLU A CA 1
ATOM 2071 C C . GLU A 1 255 ? 3.019 16.594 15.548 1.00 91.62 255 GLU A C 1
ATOM 2073 O O . GLU A 1 255 ? 3.004 17.775 15.882 1.00 91.62 255 GLU A O 1
ATOM 2078 N N . GLU A 1 256 ? 3.276 16.226 14.289 1.00 91.62 256 GLU A N 1
ATOM 2079 C CA . GLU A 1 256 ? 3.545 17.176 13.208 1.00 91.62 256 GLU A CA 1
ATOM 2080 C C . GLU A 1 256 ? 2.253 17.694 12.549 1.00 91.62 256 GLU A C 1
ATOM 2082 O O . GLU A 1 256 ? 2.248 18.782 11.969 1.00 91.62 256 GLU A O 1
ATOM 2087 N N . SER A 1 257 ? 1.181 16.895 12.544 1.00 91.56 257 SER A N 1
ATOM 2088 C CA . SER A 1 257 ? -0.093 17.234 11.909 1.00 91.56 257 SER A CA 1
ATOM 2089 C C . SER A 1 257 ? -1.234 16.334 12.380 1.00 91.56 257 SER A C 1
ATOM 2091 O O . SER A 1 257 ? -1.197 15.113 12.211 1.00 91.56 257 SER A O 1
ATOM 2093 N N . GLU A 1 258 ? -2.327 16.953 12.832 1.00 88.50 258 GLU A N 1
ATOM 2094 C CA . GLU A 1 258 ? -3.558 16.234 13.172 1.00 88.50 258 GLU A CA 1
ATOM 2095 C C . GLU A 1 258 ? -4.166 15.458 11.989 1.00 88.50 258 GLU A C 1
ATOM 2097 O O . GLU A 1 258 ? -4.927 14.516 12.217 1.00 88.50 258 GLU A O 1
ATOM 2102 N N . ASP A 1 259 ? -3.811 15.794 10.741 1.00 87.38 259 ASP A N 1
ATOM 2103 C CA . ASP A 1 259 ? -4.275 15.083 9.542 1.00 87.38 259 ASP A CA 1
ATOM 2104 C C . ASP A 1 259 ? -3.758 13.640 9.459 1.00 87.38 259 ASP A C 1
ATOM 2106 O O . ASP A 1 259 ? -4.279 12.852 8.664 1.00 87.38 259 ASP A O 1
ATOM 2110 N N . ALA A 1 260 ? -2.780 13.260 10.293 1.00 91.38 260 ALA A N 1
ATOM 2111 C CA . ALA A 1 260 ? -2.362 11.870 10.463 1.00 91.38 260 ALA A CA 1
ATOM 2112 C C . ALA A 1 260 ? -3.522 10.966 10.919 1.00 91.38 260 ALA A C 1
ATOM 2114 O O . ALA A 1 260 ? -3.516 9.768 10.630 1.00 91.38 260 ALA A O 1
ATOM 2115 N N . ILE A 1 261 ? -4.534 11.528 11.595 1.00 91.62 261 ILE A N 1
ATOM 2116 C CA . ILE A 1 261 ? -5.750 10.828 12.023 1.00 91.62 261 ILE A CA 1
ATOM 2117 C C . ILE A 1 261 ? -6.973 11.645 11.622 1.00 91.62 261 ILE A C 1
ATOM 2119 O O . ILE A 1 261 ? -7.192 12.746 12.124 1.00 91.62 261 ILE A O 1
ATOM 2123 N N . ARG A 1 262 ? -7.854 11.071 10.807 1.00 89.44 262 ARG A N 1
ATOM 2124 C CA . ARG A 1 262 ? -9.071 11.739 10.345 1.00 89.44 262 ARG A CA 1
ATOM 2125 C C . ARG A 1 262 ? -10.330 11.014 10.816 1.00 89.44 262 ARG A C 1
ATOM 2127 O O . ARG A 1 262 ? -10.406 9.791 10.777 1.00 89.44 262 ARG A O 1
ATOM 2134 N N . ASN A 1 263 ? -11.356 11.775 11.195 1.00 83.88 263 ASN A N 1
ATOM 2135 C CA . ASN A 1 263 ? -12.713 11.238 11.297 1.00 83.88 263 ASN A CA 1
ATOM 2136 C C . ASN A 1 263 ? -13.275 11.056 9.887 1.00 83.88 263 ASN A C 1
ATOM 2138 O O . ASN A 1 263 ? -13.370 12.013 9.115 1.00 83.88 263 ASN A O 1
ATOM 2142 N N . THR A 1 264 ? -13.642 9.831 9.544 1.00 74.38 264 THR A N 1
ATOM 2143 C CA . THR A 1 264 ? -14.207 9.521 8.230 1.00 74.38 264 THR A CA 1
ATOM 2144 C C . THR A 1 264 ? -15.719 9.745 8.207 1.00 74.38 264 THR A C 1
ATOM 2146 O O . THR A 1 264 ? -16.417 9.531 9.195 1.00 74.38 264 THR A O 1
ATOM 2149 N N . HIS A 1 265 ? -16.244 10.166 7.056 1.00 70.19 265 HIS A N 1
ATOM 2150 C CA . HIS A 1 265 ? -17.689 10.212 6.815 1.00 70.19 265 HIS A CA 1
ATOM 2151 C C . HIS A 1 265 ? -18.238 8.860 6.333 1.00 70.19 265 HIS A C 1
ATOM 2153 O O . HIS A 1 265 ? -19.449 8.659 6.332 1.00 70.19 265 HIS A O 1
ATOM 2159 N N . ALA A 1 266 ? -17.361 7.939 5.915 1.00 69.94 266 ALA A N 1
ATOM 2160 C CA . ALA A 1 266 ? -17.747 6.660 5.324 1.00 69.94 266 ALA A CA 1
ATOM 2161 C C . ALA A 1 266 ? -18.072 5.583 6.370 1.00 69.94 266 ALA A C 1
ATOM 2163 O O . ALA A 1 266 ? -18.816 4.650 6.082 1.00 69.94 266 ALA A O 1
ATOM 2164 N N . HIS A 1 267 ? -17.528 5.697 7.584 1.00 75.69 267 HIS A N 1
ATOM 2165 C CA . HIS A 1 267 ? -17.830 4.786 8.684 1.00 75.69 267 HIS A CA 1
ATOM 2166 C C . HIS A 1 267 ? -17.677 5.478 10.041 1.00 75.69 267 HIS A C 1
ATOM 2168 O O . HIS A 1 267 ? -17.193 6.596 10.160 1.00 75.69 267 HIS A O 1
ATOM 2174 N N . SER A 1 268 ? -18.098 4.789 11.093 1.00 73.69 268 SER A N 1
ATOM 2175 C CA . SER A 1 268 ? -18.116 5.235 12.488 1.00 73.69 268 SER A CA 1
ATOM 2176 C C . SER A 1 268 ? -16.747 5.323 13.174 1.00 73.69 268 SER A C 1
ATOM 2178 O O . SER A 1 268 ? -16.696 5.483 14.392 1.00 73.69 268 SER A O 1
ATOM 2180 N N . GLY A 1 269 ? -15.658 5.190 12.420 1.00 86.31 269 GLY A N 1
ATOM 2181 C CA . GLY A 1 269 ? -14.308 5.027 12.948 1.00 86.31 269 GLY A CA 1
ATOM 2182 C C . GLY A 1 269 ? -13.373 6.183 12.606 1.00 86.31 269 GLY A C 1
ATOM 2183 O O . GLY A 1 269 ? -13.797 7.239 12.136 1.00 86.31 269 GLY A O 1
ATOM 2184 N N . ILE A 1 270 ? -12.082 5.942 12.804 1.00 91.75 270 ILE A N 1
ATOM 2185 C CA . ILE A 1 270 ? -11.012 6.847 12.383 1.00 91.75 270 ILE A CA 1
ATOM 2186 C C . ILE A 1 270 ? -10.235 6.258 11.207 1.00 91.75 270 ILE A C 1
ATOM 2188 O O . ILE A 1 270 ? -10.199 5.043 11.011 1.00 91.75 270 ILE A O 1
ATOM 2192 N N . GLU A 1 271 ? -9.597 7.132 10.448 1.00 94.38 271 GLU A N 1
ATOM 2193 C CA . GLU A 1 271 ? -8.661 6.821 9.378 1.00 94.38 271 GLU A CA 1
ATOM 2194 C C . GLU A 1 271 ? -7.264 7.269 9.825 1.00 94.38 271 GLU A C 1
ATOM 2196 O O . GLU A 1 271 ? -7.031 8.458 10.041 1.00 94.38 271 GLU A O 1
ATOM 2201 N N . TYR A 1 272 ? -6.341 6.325 9.981 1.00 96.19 272 TYR A N 1
ATOM 2202 C CA . TYR A 1 272 ? -4.932 6.577 10.267 1.00 96.19 272 TYR A CA 1
ATOM 2203 C C . TYR A 1 272 ? -4.135 6.620 8.961 1.00 96.19 272 TYR A C 1
ATOM 2205 O O . TYR A 1 272 ? -4.087 5.638 8.221 1.00 96.19 272 TYR A O 1
ATOM 2213 N N . ARG A 1 273 ? -3.525 7.768 8.663 1.00 95.06 273 ARG A N 1
ATOM 2214 C CA . ARG A 1 273 ? -3.058 8.137 7.315 1.00 95.06 273 ARG A CA 1
ATOM 2215 C C . ARG A 1 273 ? -1.541 8.177 7.161 1.00 95.06 273 ARG A C 1
ATOM 2217 O O . ARG A 1 273 ? -1.043 8.392 6.053 1.00 95.06 273 ARG A O 1
ATOM 2224 N N . THR A 1 274 ? -0.800 7.960 8.243 1.00 95.44 274 THR A N 1
ATOM 2225 C CA . THR A 1 274 ? 0.665 7.916 8.206 1.00 95.44 274 THR A CA 1
ATOM 2226 C C . THR A 1 274 ? 1.175 6.793 7.291 1.00 95.44 274 THR A C 1
ATOM 2228 O O . THR A 1 274 ? 1.941 7.091 6.382 1.00 95.44 274 THR A O 1
ATOM 2231 N N . PRO A 1 275 ? 0.743 5.521 7.398 1.00 95.88 275 PRO A N 1
ATOM 2232 C CA . PRO A 1 275 ? 1.384 4.447 6.644 1.00 95.88 275 PRO A CA 1
ATOM 2233 C C . PRO A 1 275 ? 1.313 4.645 5.121 1.00 95.88 275 PRO A C 1
ATOM 2235 O O . PRO A 1 275 ? 0.345 5.181 4.565 1.00 95.88 275 PRO A O 1
ATOM 2238 N N . SER A 1 276 ? 2.375 4.217 4.435 1.00 95.69 276 SER A N 1
ATOM 2239 C CA . SER A 1 276 ? 2.440 4.201 2.974 1.00 95.69 276 SER A CA 1
ATOM 2240 C C . SER A 1 276 ? 1.907 2.903 2.394 1.00 95.69 276 SER A C 1
ATOM 2242 O O . SER A 1 276 ? 1.767 1.897 3.095 1.00 95.69 276 SER A O 1
ATOM 2244 N N . ALA A 1 277 ? 1.655 2.908 1.086 1.00 96.19 277 ALA A N 1
ATOM 2245 C CA . ALA A 1 277 ? 1.264 1.711 0.353 1.00 96.19 277 ALA A CA 1
ATOM 2246 C C . ALA A 1 277 ? 2.266 0.550 0.499 1.00 96.19 277 ALA A C 1
ATOM 2248 O O . ALA A 1 277 ? 1.890 -0.608 0.316 1.00 96.19 277 ALA A O 1
ATOM 2249 N N . PHE A 1 278 ? 3.505 0.818 0.937 1.00 95.50 278 PHE A N 1
ATOM 2250 C CA . PHE A 1 278 ? 4.483 -0.198 1.340 1.00 95.50 278 PHE A CA 1
ATOM 2251 C C . PHE A 1 278 ? 3.924 -1.219 2.346 1.00 95.50 278 PHE A C 1
ATOM 2253 O O . PHE A 1 278 ? 4.422 -2.341 2.406 1.00 95.50 278 PHE A O 1
ATOM 2260 N N . ILE A 1 279 ? 2.861 -0.896 3.092 1.00 96.50 279 ILE A N 1
ATOM 2261 C CA . ILE A 1 279 ? 2.160 -1.853 3.962 1.00 96.50 279 ILE A CA 1
ATOM 2262 C C . ILE A 1 279 ? 1.759 -3.150 3.242 1.00 96.50 279 ILE A C 1
ATOM 2264 O O . ILE A 1 279 ? 1.684 -4.199 3.878 1.00 96.50 279 ILE A O 1
ATOM 2268 N N . ILE A 1 280 ? 1.568 -3.114 1.918 1.00 96.81 280 ILE A N 1
ATOM 2269 C CA . ILE A 1 280 ? 1.211 -4.287 1.115 1.00 96.81 280 ILE A CA 1
ATOM 2270 C C . ILE A 1 280 ? 2.393 -4.930 0.382 1.00 96.81 280 ILE A C 1
ATOM 2272 O O . ILE A 1 280 ? 2.168 -5.746 -0.503 1.00 96.81 280 ILE A O 1
ATOM 2276 N N . HIS A 1 281 ? 3.647 -4.588 0.675 1.00 95.56 281 HIS A N 1
ATOM 2277 C CA . HIS A 1 281 ? 4.779 -5.163 -0.066 1.00 95.56 281 HIS A CA 1
ATOM 2278 C C . HIS A 1 281 ? 4.986 -6.667 0.201 1.00 95.56 281 HIS A C 1
ATOM 2280 O O . HIS A 1 281 ? 5.632 -7.349 -0.588 1.00 95.56 281 HIS A O 1
ATOM 2286 N N . ASP A 1 282 ? 4.458 -7.178 1.313 1.00 96.75 282 ASP A N 1
ATOM 2287 C CA . ASP A 1 282 ? 4.551 -8.577 1.714 1.00 96.75 282 ASP A CA 1
ATOM 2288 C C . ASP A 1 282 ? 3.272 -8.992 2.470 1.00 96.75 282 ASP A C 1
ATOM 2290 O O . ASP A 1 282 ? 2.823 -8.257 3.359 1.00 96.75 282 ASP A O 1
ATOM 2294 N N . PRO A 1 283 ? 2.668 -10.158 2.162 1.00 98.12 283 PRO A N 1
ATOM 2295 C CA . PRO A 1 283 ? 1.434 -10.589 2.813 1.00 98.12 283 PRO A CA 1
ATOM 2296 C C . PRO A 1 283 ? 1.552 -10.729 4.335 1.00 98.12 283 PRO A C 1
ATOM 2298 O O . PRO A 1 283 ? 0.616 -10.386 5.060 1.00 98.12 283 PRO A O 1
ATOM 2301 N N . LEU A 1 284 ? 2.677 -11.252 4.834 1.00 98.25 284 LEU A N 1
ATOM 2302 C CA . LEU A 1 284 ? 2.881 -11.458 6.268 1.00 98.25 284 LEU A CA 1
ATOM 2303 C C . LEU A 1 284 ? 3.126 -10.125 6.984 1.00 98.25 284 LEU A C 1
ATOM 2305 O O . LEU A 1 284 ? 2.582 -9.909 8.064 1.00 98.25 284 LEU A O 1
ATOM 2309 N N . PHE A 1 285 ? 3.878 -9.211 6.371 1.00 98.44 285 PHE A N 1
ATOM 2310 C CA . PHE A 1 285 ? 4.072 -7.850 6.867 1.00 98.44 285 PHE A CA 1
ATOM 2311 C C . PHE A 1 285 ? 2.749 -7.089 6.985 1.00 98.44 285 PHE A C 1
ATOM 2313 O O . PHE A 1 285 ? 2.493 -6.470 8.020 1.00 98.44 285 PHE A O 1
ATOM 2320 N N . PHE A 1 286 ? 1.885 -7.187 5.968 1.00 98.62 286 PHE A N 1
ATOM 2321 C CA . PHE A 1 286 ? 0.535 -6.627 6.006 1.00 98.62 286 PHE A CA 1
ATOM 2322 C C . PHE A 1 286 ? -0.228 -7.165 7.223 1.00 98.62 286 PHE A C 1
ATOM 2324 O O . PHE A 1 286 ? -0.652 -6.394 8.078 1.00 98.62 286 PHE A O 1
ATOM 2331 N N . GLU A 1 287 ? -0.321 -8.490 7.377 1.00 98.75 287 GLU A N 1
ATOM 2332 C CA . GLU A 1 287 ? -1.004 -9.114 8.520 1.00 98.75 287 GLU A CA 1
ATOM 2333 C C . GLU A 1 287 ? -0.428 -8.672 9.875 1.00 98.75 287 GLU A C 1
ATOM 2335 O O . GLU A 1 287 ? -1.189 -8.340 10.784 1.00 98.75 287 GLU A O 1
ATOM 2340 N N . ILE A 1 288 ? 0.900 -8.632 10.017 1.00 98.81 288 ILE A N 1
ATOM 2341 C CA . ILE A 1 288 ? 1.558 -8.209 11.260 1.00 98.81 288 ILE A CA 1
ATOM 2342 C C . ILE A 1 288 ? 1.265 -6.738 11.568 1.00 98.81 288 ILE A C 1
ATOM 2344 O O . ILE A 1 288 ? 1.025 -6.406 12.725 1.00 98.81 288 ILE A O 1
ATOM 2348 N N . THR A 1 289 ? 1.221 -5.864 10.561 1.00 98.75 289 THR A N 1
ATOM 2349 C CA . THR A 1 289 ? 0.909 -4.442 10.770 1.00 98.75 289 THR A CA 1
ATOM 2350 C C . THR A 1 289 ? -0.485 -4.274 11.381 1.00 98.75 289 THR A C 1
ATOM 2352 O O . THR A 1 289 ? -0.648 -3.570 12.375 1.00 98.75 289 THR A O 1
ATOM 2355 N N . PHE A 1 290 ? -1.491 -4.989 10.869 1.00 98.75 290 PHE A N 1
ATOM 2356 C CA . PHE A 1 290 ? -2.842 -4.942 11.445 1.00 98.75 290 PHE A CA 1
ATOM 2357 C C . PHE A 1 290 ? -2.949 -5.672 12.792 1.00 98.75 290 PHE A C 1
ATOM 2359 O O . PHE A 1 290 ? -3.791 -5.319 13.618 1.00 98.75 290 PHE A O 1
ATOM 2366 N N . GLU A 1 291 ? -2.095 -6.664 13.058 1.00 98.69 291 GLU A N 1
ATOM 2367 C CA . GLU A 1 291 ? -1.967 -7.251 14.396 1.00 98.69 291 GLU A CA 1
ATOM 2368 C C . GLU A 1 291 ? -1.422 -6.240 15.409 1.00 98.69 291 GLU A C 1
ATOM 2370 O O . GLU A 1 291 ? -1.967 -6.147 16.507 1.00 98.69 291 GLU A O 1
ATOM 2375 N N . ILE A 1 292 ? -0.400 -5.461 15.037 1.00 98.81 292 ILE A N 1
ATOM 2376 C CA . ILE A 1 292 ? 0.148 -4.376 15.862 1.00 98.81 292 ILE A CA 1
ATOM 2377 C C . ILE A 1 292 ? -0.956 -3.368 16.186 1.00 98.81 292 ILE A C 1
ATOM 2379 O O . ILE A 1 292 ? -1.192 -3.093 17.358 1.00 98.81 292 ILE A O 1
ATOM 2383 N N . VAL A 1 293 ? -1.690 -2.890 15.174 1.00 98.44 293 VAL A N 1
ATOM 2384 C CA . VAL A 1 293 ? -2.811 -1.948 15.359 1.00 98.44 293 VAL A CA 1
ATOM 2385 C C . VAL A 1 293 ? -3.842 -2.495 16.342 1.00 98.44 293 VAL A C 1
ATOM 2387 O O . VAL A 1 293 ? -4.247 -1.800 17.271 1.00 98.44 293 VAL A O 1
ATOM 2390 N N . ARG A 1 294 ? -4.239 -3.762 16.191 1.00 97.00 294 ARG A N 1
ATOM 2391 C CA . ARG A 1 294 ? -5.174 -4.390 17.127 1.00 97.00 294 ARG A CA 1
ATOM 2392 C C . ARG A 1 294 ? -4.614 -4.445 18.548 1.00 97.00 294 ARG A C 1
ATOM 2394 O O . ARG A 1 294 ? -5.326 -4.116 19.488 1.00 97.00 294 ARG A O 1
ATOM 2401 N N . LYS A 1 295 ? -3.349 -4.831 18.705 1.00 97.56 295 LYS A N 1
ATOM 2402 C CA . LYS A 1 295 ? -2.703 -4.937 20.016 1.00 97.56 295 LYS A CA 1
ATOM 2403 C C . LYS A 1 295 ? -2.496 -3.587 20.692 1.00 97.56 295 LYS A C 1
ATOM 2405 O O . LYS A 1 295 ? -2.536 -3.535 21.914 1.00 97.56 295 LYS A O 1
ATOM 2410 N N . ILE A 1 296 ? -2.308 -2.510 19.930 1.00 97.69 296 ILE A N 1
ATOM 2411 C CA . ILE A 1 296 ? -2.308 -1.139 20.459 1.00 97.69 296 ILE A CA 1
ATOM 2412 C C . ILE A 1 296 ? -3.664 -0.825 21.085 1.00 97.69 296 ILE A C 1
ATOM 2414 O O . ILE A 1 296 ? -3.723 -0.324 22.204 1.00 97.69 296 ILE A O 1
ATOM 2418 N N . ILE A 1 297 ? -4.753 -1.164 20.392 1.00 93.94 297 ILE A N 1
ATOM 2419 C CA . ILE A 1 297 ? -6.104 -0.974 20.924 1.00 93.94 297 ILE A CA 1
ATOM 2420 C C . ILE A 1 297 ? -6.282 -1.828 22.186 1.00 93.94 297 ILE A C 1
ATOM 2422 O O . ILE A 1 297 ? -6.642 -1.292 23.229 1.00 93.94 297 ILE A O 1
ATOM 2426 N N . ASP A 1 298 ? -5.943 -3.119 22.142 1.00 91.81 298 ASP A N 1
ATOM 2427 C CA . ASP A 1 298 ? -6.017 -3.997 23.319 1.00 91.81 298 ASP A CA 1
ATOM 2428 C C . ASP A 1 298 ? -5.185 -3.451 24.500 1.00 91.81 298 ASP A C 1
ATOM 2430 O O . ASP A 1 298 ? -5.609 -3.531 25.652 1.00 91.81 298 ASP A O 1
ATOM 2434 N N . TYR A 1 299 ? -4.017 -2.859 24.227 1.00 94.12 299 TYR A N 1
ATOM 2435 C CA . TYR A 1 299 ? -3.161 -2.236 25.235 1.00 94.12 299 TYR A CA 1
ATOM 2436 C C . TYR A 1 299 ? -3.824 -1.017 25.882 1.00 94.12 299 TYR A C 1
ATOM 2438 O O . TYR A 1 299 ? -3.817 -0.918 27.107 1.00 94.12 299 TYR A O 1
ATOM 2446 N N . ILE A 1 300 ? -4.418 -0.122 25.088 1.00 91.00 300 ILE A N 1
ATOM 2447 C CA . ILE A 1 300 ? -5.121 1.071 25.587 1.00 91.00 300 ILE A CA 1
ATOM 2448 C C . ILE A 1 300 ? -6.225 0.669 26.565 1.00 91.00 300 ILE A C 1
ATOM 2450 O O . ILE A 1 300 ? -6.290 1.181 27.677 1.00 91.00 300 ILE A O 1
ATOM 2454 N N . PHE A 1 301 ? -7.063 -0.292 26.181 1.00 85.50 301 PHE A N 1
ATOM 2455 C CA . PHE A 1 301 ? -8.173 -0.727 27.029 1.00 85.50 301 PHE A CA 1
ATOM 2456 C C . PHE A 1 301 ? -7.731 -1.608 28.207 1.00 85.50 301 PHE A C 1
ATOM 2458 O O . PHE A 1 301 ? -8.431 -1.675 29.214 1.00 85.50 301 PHE A O 1
ATOM 2465 N N . GLY A 1 302 ? -6.578 -2.274 28.102 1.00 85.38 302 GLY A N 1
ATOM 2466 C CA . GLY A 1 302 ? -6.005 -3.088 29.174 1.00 85.38 302 GLY A CA 1
ATOM 2467 C C . GLY A 1 302 ? -5.192 -2.308 30.210 1.00 85.38 302 GLY A C 1
ATOM 2468 O O . GLY A 1 302 ? -4.896 -2.867 31.263 1.00 85.38 302 GLY A O 1
ATOM 2469 N N . ASN A 1 303 ? -4.822 -1.054 29.928 1.00 88.12 303 ASN A N 1
ATOM 2470 C CA . ASN A 1 303 ? -3.955 -0.238 30.787 1.00 88.12 303 ASN A CA 1
ATOM 2471 C C . ASN A 1 303 ? -4.504 1.196 30.962 1.00 88.12 303 ASN A C 1
ATOM 2473 O O . ASN A 1 303 ? -3.805 2.166 30.650 1.00 88.12 303 ASN A O 1
ATOM 2477 N N . PRO A 1 304 ? -5.750 1.365 31.447 1.00 84.00 304 PRO A N 1
ATOM 2478 C CA . PRO A 1 304 ? -6.299 2.690 31.730 1.00 84.00 304 PRO A CA 1
ATOM 2479 C C . PRO A 1 304 ? -5.463 3.432 32.783 1.00 84.00 304 PRO A C 1
ATOM 2481 O O . PRO A 1 304 ? -4.787 2.802 33.598 1.00 84.00 304 PRO A O 1
ATOM 2484 N N . ASN A 1 305 ? -5.516 4.767 32.778 1.00 84.88 305 ASN A N 1
ATOM 2485 C CA . ASN A 1 305 ? -4.770 5.653 33.691 1.00 84.88 305 ASN A CA 1
ATOM 2486 C C . ASN A 1 305 ? -3.239 5.496 33.644 1.00 84.88 305 ASN A C 1
ATOM 2488 O O . ASN A 1 305 ? -2.534 5.932 34.553 1.00 84.88 305 ASN A O 1
ATOM 2492 N N . THR A 1 306 ? -2.709 4.867 32.596 1.00 91.38 306 THR A N 1
ATOM 2493 C CA . THR A 1 306 ? -1.264 4.707 32.427 1.00 91.38 306 THR A CA 1
ATOM 2494 C C . THR A 1 306 ? -0.687 5.927 31.725 1.00 91.38 306 THR A C 1
ATOM 2496 O O . THR A 1 306 ? -1.149 6.308 30.648 1.00 91.38 306 THR A O 1
ATOM 2499 N N . GLU A 1 307 ? 0.357 6.507 32.310 1.00 93.81 307 GLU A N 1
ATOM 2500 C CA . GLU A 1 307 ? 1.178 7.525 31.663 1.00 93.81 307 GLU A CA 1
ATOM 2501 C C . GLU A 1 307 ? 2.383 6.882 30.978 1.00 93.81 307 GLU A C 1
ATOM 2503 O O . GLU A 1 307 ? 3.094 6.058 31.554 1.00 93.81 307 GLU A O 1
ATOM 2508 N N . LEU A 1 308 ? 2.623 7.275 29.733 1.00 94.31 308 LEU A N 1
ATOM 2509 C CA . LEU A 1 308 ? 3.726 6.802 28.910 1.00 94.31 308 LEU A CA 1
ATOM 2510 C C . LEU A 1 308 ? 4.590 7.982 28.488 1.00 94.31 308 LEU A C 1
ATOM 2512 O O . LEU A 1 308 ? 4.077 9.043 28.147 1.00 94.31 308 LEU A O 1
ATOM 2516 N N . SER A 1 309 ? 5.901 7.771 28.446 1.00 95.56 309 SER A N 1
ATOM 2517 C CA . SER A 1 309 ? 6.849 8.694 27.824 1.00 95.56 309 SER A CA 1
ATOM 2518 C C . SER A 1 309 ? 7.380 8.045 26.552 1.00 95.56 309 SER A C 1
ATOM 2520 O O . SER A 1 309 ? 8.203 7.135 26.623 1.00 95.56 309 SER A O 1
ATOM 2522 N N . LEU A 1 310 ? 6.888 8.488 25.397 1.00 95.19 310 LEU A N 1
ATOM 2523 C CA . LEU A 1 310 ? 7.174 7.881 24.099 1.00 95.19 310 LEU A CA 1
ATOM 2524 C C . LEU A 1 310 ? 8.119 8.766 23.290 1.00 95.19 310 LEU A C 1
ATOM 2526 O O . LEU A 1 310 ? 7.830 9.932 23.040 1.00 95.19 310 LEU A O 1
ATOM 2530 N N . ASP A 1 311 ? 9.239 8.212 22.836 1.00 95.31 311 ASP A N 1
ATOM 2531 C CA . ASP A 1 311 ? 10.098 8.872 21.849 1.00 95.31 311 ASP A CA 1
ATOM 2532 C C . ASP A 1 311 ? 9.582 8.563 20.436 1.00 95.31 311 ASP A C 1
ATOM 2534 O O . ASP A 1 311 ? 10.015 7.602 19.793 1.00 95.31 311 ASP A O 1
ATOM 2538 N N . ILE A 1 312 ? 8.588 9.340 19.990 1.00 94.31 312 ILE A N 1
ATOM 2539 C CA . ILE A 1 312 ? 7.850 9.102 18.737 1.00 94.31 312 ILE A CA 1
ATOM 2540 C C . ILE A 1 312 ? 8.796 9.053 17.537 1.00 94.31 312 ILE A C 1
ATOM 2542 O O . ILE A 1 312 ? 8.677 8.176 16.684 1.00 94.31 312 ILE A O 1
ATOM 2546 N N . GLU A 1 313 ? 9.783 9.945 17.498 1.00 90.50 313 GLU A N 1
ATOM 2547 C CA . GLU A 1 313 ? 10.759 10.009 16.416 1.00 90.50 313 GLU A CA 1
ATOM 2548 C C . GLU A 1 313 ? 11.607 8.734 16.342 1.00 90.50 313 GLU A C 1
ATOM 2550 O O . GLU A 1 313 ? 11.872 8.218 15.254 1.00 90.50 313 GLU A O 1
ATOM 2555 N N . ARG A 1 314 ? 12.011 8.169 17.486 1.00 94.06 314 ARG A N 1
ATOM 2556 C CA . ARG A 1 314 ? 12.757 6.905 17.528 1.00 94.06 314 ARG A CA 1
ATOM 2557 C C . ARG A 1 314 ? 11.883 5.715 17.130 1.00 94.06 314 ARG A C 1
ATOM 2559 O O . ARG A 1 314 ? 12.371 4.847 16.396 1.00 94.06 314 ARG A O 1
ATOM 2566 N N . GLY A 1 315 ? 10.619 5.715 17.536 1.00 96.50 315 GLY A N 1
ATOM 2567 C CA . GLY A 1 315 ? 9.713 4.586 17.363 1.00 96.50 315 GLY A CA 1
ATOM 2568 C C . GLY A 1 315 ? 10.017 3.430 18.316 1.00 96.50 315 GLY A C 1
ATOM 2569 O O . GLY A 1 315 ? 11.048 3.408 18.997 1.00 96.50 315 GLY A O 1
ATOM 2570 N N . ALA A 1 316 ? 9.114 2.456 18.352 1.00 97.81 316 ALA A N 1
ATOM 2571 C CA . ALA A 1 316 ? 9.187 1.332 19.272 1.00 97.81 316 ALA A CA 1
ATOM 2572 C C . ALA A 1 316 ? 10.375 0.399 18.987 1.00 97.81 316 ALA A C 1
ATOM 2574 O O . ALA A 1 316 ? 10.699 0.042 17.849 1.00 97.81 316 ALA A O 1
ATOM 2575 N N . THR A 1 317 ? 11.015 -0.058 20.057 1.00 97.94 317 THR A N 1
ATOM 2576 C CA . THR A 1 317 ? 12.033 -1.107 20.031 1.00 97.94 317 THR A CA 1
ATOM 2577 C C . THR A 1 317 ? 11.397 -2.491 20.055 1.00 97.94 317 THR A C 1
ATOM 2579 O O . THR A 1 317 ? 10.279 -2.680 20.528 1.00 97.94 317 THR A O 1
ATOM 2582 N N . LEU A 1 318 ? 12.148 -3.508 19.618 1.00 98.44 318 LEU A N 1
ATOM 2583 C CA . LEU A 1 318 ? 11.709 -4.907 19.675 1.00 98.44 318 LEU A CA 1
ATOM 2584 C C . LEU A 1 318 ? 11.198 -5.318 21.065 1.00 98.44 318 LEU A C 1
ATOM 2586 O O . LEU A 1 318 ? 10.214 -6.048 21.161 1.00 98.44 318 LEU A O 1
ATOM 2590 N N . ASN A 1 319 ? 11.865 -4.861 22.128 1.00 98.38 319 ASN A N 1
ATOM 2591 C CA . ASN A 1 319 ? 11.466 -5.195 23.488 1.00 98.38 319 ASN A CA 1
ATOM 2592 C C . ASN A 1 319 ? 10.076 -4.638 23.808 1.00 98.38 319 ASN A C 1
ATOM 2594 O O . ASN A 1 319 ? 9.262 -5.367 24.351 1.00 98.38 319 ASN A O 1
ATOM 2598 N N . GLU A 1 320 ? 9.772 -3.407 23.396 1.00 98.31 320 GLU A N 1
ATOM 2599 C CA . GLU A 1 320 ? 8.472 -2.768 23.641 1.00 98.31 320 GLU A CA 1
ATOM 2600 C C . GLU A 1 320 ? 7.326 -3.466 22.895 1.00 98.31 320 GLU A C 1
ATOM 2602 O O . GLU A 1 320 ? 6.255 -3.647 23.470 1.00 98.31 320 GLU A O 1
ATOM 2607 N N . TYR A 1 321 ? 7.538 -3.976 21.674 1.00 98.62 321 TYR A N 1
ATOM 2608 C CA . TYR A 1 321 ? 6.528 -4.834 21.023 1.00 98.62 321 TYR A CA 1
ATOM 2609 C C . TYR A 1 321 ? 6.238 -6.103 21.839 1.00 98.62 321 TYR A C 1
ATOM 2611 O O . TYR A 1 321 ? 5.091 -6.541 21.948 1.00 98.62 321 TYR A O 1
ATOM 2619 N N . VAL A 1 322 ? 7.277 -6.723 22.402 1.00 98.44 322 VAL A N 1
ATOM 2620 C CA . VAL A 1 322 ? 7.143 -7.975 23.158 1.00 98.44 322 VAL A CA 1
ATOM 2621 C C . VAL A 1 322 ? 6.536 -7.727 24.537 1.00 98.44 322 VAL A C 1
ATOM 2623 O O . VAL A 1 322 ? 5.665 -8.485 24.951 1.00 98.44 322 VAL A O 1
ATOM 2626 N N . THR A 1 323 ? 6.953 -6.679 25.246 1.00 97.44 323 THR A N 1
ATOM 2627 C CA . THR A 1 323 ? 6.521 -6.417 26.623 1.00 97.44 323 THR A CA 1
ATOM 2628 C C . THR A 1 323 ? 5.206 -5.646 26.683 1.00 97.44 323 THR A C 1
ATOM 2630 O O . THR A 1 323 ? 4.296 -6.080 27.387 1.00 97.44 323 THR A O 1
ATOM 2633 N N . MET A 1 324 ? 5.062 -4.554 25.922 1.00 97.50 324 MET A N 1
ATOM 2634 C CA . MET A 1 324 ? 3.850 -3.726 25.938 1.00 97.50 324 MET A CA 1
ATOM 2635 C C . MET A 1 324 ? 2.735 -4.389 25.132 1.00 97.50 324 MET A C 1
ATOM 2637 O O . MET A 1 324 ? 1.672 -4.692 25.668 1.00 97.50 324 MET A O 1
ATOM 2641 N N . LEU A 1 325 ? 2.981 -4.694 23.853 1.00 97.94 325 LEU A N 1
ATOM 2642 C CA . LEU A 1 325 ? 1.949 -5.259 22.971 1.00 97.94 325 LEU A CA 1
ATOM 2643 C C . LEU A 1 325 ? 1.783 -6.781 23.118 1.00 97.94 325 LEU A C 1
ATOM 2645 O O . LEU A 1 325 ? 0.914 -7.385 22.472 1.00 97.94 325 LEU A O 1
ATOM 2649 N N . LYS A 1 326 ? 2.602 -7.435 23.956 1.00 97.94 326 LYS A N 1
ATOM 2650 C CA . LYS A 1 326 ? 2.588 -8.896 24.160 1.00 97.94 326 LYS A CA 1
ATOM 2651 C C . LYS A 1 326 ? 2.668 -9.650 22.827 1.00 97.94 326 LYS A C 1
ATOM 2653 O O . LYS A 1 326 ? 1.910 -10.594 22.579 1.00 97.94 326 LYS A O 1
ATOM 2658 N N . MET A 1 327 ? 3.488 -9.156 21.898 1.00 97.94 327 MET A N 1
ATOM 2659 C CA . MET A 1 327 ? 3.702 -9.793 20.598 1.00 97.94 327 MET A CA 1
ATOM 2660 C C . MET A 1 327 ? 4.689 -10.947 20.701 1.00 97.94 327 MET A C 1
ATOM 2662 O O . MET A 1 327 ? 5.625 -10.921 21.498 1.00 97.94 327 MET A O 1
ATOM 2666 N N . ARG A 1 328 ? 4.525 -11.941 19.823 1.00 98.31 328 ARG A N 1
ATOM 2667 C CA . ARG A 1 328 ? 5.578 -12.934 19.600 1.00 98.31 328 ARG A CA 1
ATOM 2668 C C . ARG A 1 328 ? 6.812 -12.238 19.043 1.00 98.31 328 ARG A C 1
ATOM 2670 O O . ARG A 1 328 ? 6.705 -11.459 18.090 1.00 98.31 328 ARG A O 1
ATOM 2677 N N . ARG A 1 329 ? 7.973 -12.552 19.617 1.00 98.50 329 ARG A N 1
ATOM 2678 C CA . ARG A 1 329 ? 9.239 -11.913 19.262 1.00 98.50 329 ARG A CA 1
ATOM 2679 C C . ARG A 1 329 ? 9.543 -12.042 17.773 1.00 98.50 329 ARG A C 1
ATOM 2681 O O . ARG A 1 329 ? 9.918 -11.048 17.163 1.00 98.50 329 ARG A O 1
ATOM 2688 N N . GLU A 1 330 ? 9.316 -13.208 17.165 1.00 98.50 330 GLU A N 1
ATOM 2689 C CA . GLU A 1 330 ? 9.645 -13.422 15.751 1.00 98.50 330 GLU A CA 1
ATOM 2690 C C . GLU A 1 330 ? 8.824 -12.516 14.823 1.00 98.50 330 GLU A C 1
ATOM 2692 O O . GLU A 1 330 ? 9.342 -12.026 13.822 1.00 98.50 330 GLU A O 1
ATOM 2697 N N . ARG A 1 331 ? 7.556 -12.245 15.164 1.00 98.56 331 ARG A N 1
ATOM 2698 C CA . ARG A 1 331 ? 6.677 -11.368 14.371 1.00 98.56 331 ARG A CA 1
ATOM 2699 C C . ARG A 1 331 ? 7.071 -9.900 14.509 1.00 98.56 331 ARG A C 1
ATOM 2701 O O . ARG A 1 331 ? 7.128 -9.193 13.507 1.00 98.56 331 ARG A O 1
ATOM 2708 N N . ALA A 1 332 ? 7.407 -9.460 15.720 1.00 98.62 332 ALA A N 1
ATOM 2709 C CA . ALA A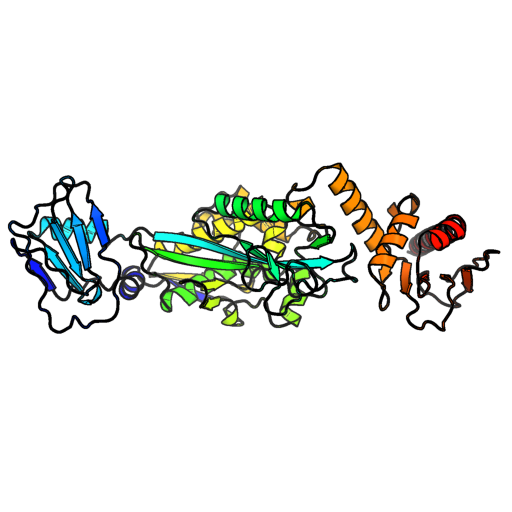 1 332 ? 7.928 -8.112 15.944 1.00 98.62 332 ALA A CA 1
ATOM 2710 C C . ALA A 1 332 ? 9.280 -7.904 15.233 1.00 98.62 332 ALA A C 1
ATOM 2712 O O . ALA A 1 332 ? 9.492 -6.891 14.567 1.00 98.62 332 ALA A O 1
ATOM 2713 N N . GLU A 1 333 ? 10.177 -8.894 15.294 1.00 98.44 333 GLU A N 1
ATOM 2714 C CA . GLU A 1 333 ? 11.430 -8.872 14.536 1.00 98.44 333 GLU A CA 1
ATOM 2715 C C . GLU A 1 333 ? 11.191 -8.823 13.028 1.00 98.44 333 GLU A C 1
ATOM 2717 O O . GLU A 1 333 ? 11.890 -8.088 12.332 1.00 98.44 333 GLU A O 1
ATOM 2722 N N . TYR A 1 334 ? 10.224 -9.589 12.519 1.00 98.50 334 TYR A N 1
ATOM 2723 C CA . TYR A 1 334 ? 9.869 -9.590 11.103 1.00 98.50 334 TYR A CA 1
ATOM 2724 C C . TYR A 1 334 ? 9.434 -8.198 10.634 1.00 98.50 334 TYR A C 1
ATOM 2726 O O . TYR A 1 334 ? 9.977 -7.691 9.652 1.00 98.50 334 TYR A O 1
ATOM 2734 N N . PHE A 1 335 ? 8.522 -7.557 11.374 1.00 98.31 335 PHE A N 1
ATOM 2735 C CA . PHE A 1 335 ? 8.054 -6.198 11.092 1.00 98.31 335 PHE A CA 1
ATOM 2736 C C . PHE A 1 335 ? 9.213 -5.197 11.043 1.00 98.31 335 PHE A C 1
ATOM 2738 O O . PHE A 1 335 ? 9.410 -4.520 10.038 1.00 98.31 335 PHE A O 1
ATOM 2745 N N . LEU A 1 336 ? 10.054 -5.168 12.080 1.00 97.69 336 LEU A N 1
ATOM 2746 C CA . LEU A 1 336 ? 11.182 -4.235 12.156 1.00 97.69 336 LEU A CA 1
ATOM 2747 C C . LEU A 1 336 ? 12.252 -4.492 11.084 1.00 97.69 336 LEU A C 1
ATOM 2749 O O . LEU A 1 336 ? 12.869 -3.552 10.581 1.00 97.69 336 LEU A O 1
ATOM 2753 N N . LYS A 1 337 ? 12.496 -5.759 10.722 1.00 96.94 337 LYS A N 1
ATOM 2754 C CA . LYS A 1 337 ? 13.454 -6.122 9.665 1.00 96.94 337 LYS A CA 1
ATOM 2755 C C . LYS A 1 337 ? 12.964 -5.709 8.276 1.00 96.94 337 LYS A C 1
ATOM 2757 O O . LYS A 1 337 ? 13.809 -5.449 7.423 1.00 96.94 337 LYS A O 1
ATOM 2762 N N . ALA A 1 338 ? 11.654 -5.622 8.037 1.00 95.19 338 ALA A N 1
ATOM 2763 C CA . ALA A 1 338 ? 11.111 -5.231 6.735 1.00 95.19 338 ALA A CA 1
ATOM 2764 C C . ALA A 1 338 ? 11.561 -3.822 6.310 1.00 95.19 338 ALA A C 1
ATOM 2766 O O . ALA A 1 338 ? 11.924 -3.622 5.156 1.00 95.19 338 ALA A O 1
ATOM 2767 N N . PHE A 1 339 ? 11.663 -2.882 7.254 1.00 94.00 339 PHE A N 1
ATOM 2768 C CA . PHE A 1 339 ? 12.121 -1.510 6.987 1.00 94.00 339 PHE A CA 1
ATOM 2769 C C . PHE A 1 339 ? 13.625 -1.385 6.704 1.00 94.00 339 PHE A C 1
ATOM 2771 O O . PHE A 1 339 ? 14.080 -0.326 6.285 1.00 94.00 339 PHE A O 1
ATOM 2778 N N . LYS A 1 340 ? 14.411 -2.443 6.944 1.00 91.56 340 LYS A N 1
ATOM 2779 C CA . LYS A 1 340 ? 15.859 -2.474 6.671 1.00 91.56 340 LYS A CA 1
ATOM 2780 C C . LYS A 1 340 ? 16.193 -3.058 5.300 1.00 91.56 340 LYS A C 1
ATOM 2782 O O . LYS A 1 340 ? 17.348 -3.013 4.886 1.00 91.56 340 LYS A O 1
ATOM 2787 N N . LYS A 1 341 ? 15.215 -3.671 4.631 1.00 88.50 341 LYS A N 1
ATOM 2788 C CA . LYS A 1 341 ? 15.394 -4.254 3.302 1.00 88.50 341 LYS A CA 1
ATOM 2789 C C . LYS A 1 341 ? 15.185 -3.179 2.233 1.00 88.50 341 LYS A C 1
ATOM 2791 O O . LYS A 1 341 ? 14.418 -2.246 2.470 1.00 88.50 341 LYS A O 1
ATOM 2796 N N . PRO A 1 342 ? 15.812 -3.325 1.052 1.00 86.38 342 PRO A N 1
ATOM 2797 C CA . PRO A 1 342 ? 15.444 -2.530 -0.108 1.00 86.38 342 PRO A CA 1
ATOM 2798 C C . PRO A 1 342 ? 13.948 -2.660 -0.375 1.00 86.38 342 PRO A C 1
ATOM 2800 O O . PRO A 1 342 ? 13.387 -3.760 -0.319 1.00 86.38 342 PRO A O 1
ATOM 2803 N N . VAL A 1 343 ? 13.309 -1.532 -0.650 1.00 85.31 343 VAL A N 1
ATOM 2804 C CA . VAL A 1 343 ? 11.886 -1.505 -0.943 1.00 85.31 343 VAL A CA 1
ATOM 2805 C C . VAL A 1 343 ? 11.647 -2.141 -2.319 1.00 85.31 343 VAL A C 1
ATOM 2807 O O . VAL A 1 343 ? 12.301 -1.759 -3.290 1.00 85.31 343 VAL A O 1
ATOM 2810 N N . PRO A 1 344 ? 10.742 -3.128 -2.439 1.00 86.12 344 PRO A N 1
ATOM 2811 C CA . PRO A 1 344 ? 10.531 -3.802 -3.709 1.00 86.12 344 PRO A CA 1
ATOM 2812 C C . PRO A 1 344 ? 9.839 -2.870 -4.710 1.00 86.12 344 PRO A C 1
ATOM 2814 O O . PRO A 1 344 ? 8.756 -2.347 -4.454 1.00 86.12 344 PRO A O 1
ATOM 2817 N N . THR A 1 345 ? 10.443 -2.722 -5.888 1.00 84.69 345 THR A N 1
ATOM 2818 C CA . THR A 1 345 ? 9.917 -1.945 -7.029 1.00 84.69 345 THR A CA 1
ATOM 2819 C C . THR A 1 345 ? 9.106 -2.798 -8.013 1.00 84.69 345 THR A C 1
ATOM 2821 O O . THR A 1 345 ? 8.609 -2.310 -9.032 1.00 84.69 345 THR A O 1
ATOM 2824 N N . THR A 1 346 ? 8.969 -4.093 -7.729 1.00 89.44 346 THR A N 1
ATOM 2825 C CA . THR A 1 346 ? 8.248 -5.040 -8.582 1.00 89.44 346 THR A CA 1
ATOM 2826 C C . THR A 1 346 ? 6.728 -4.911 -8.441 1.00 89.44 346 THR A C 1
ATOM 2828 O O . THR A 1 346 ? 6.201 -4.132 -7.649 1.00 89.44 346 THR A O 1
ATOM 2831 N N . ASP A 1 347 ? 6.004 -5.685 -9.244 1.00 94.75 347 ASP A N 1
ATOM 2832 C CA . ASP A 1 347 ? 4.547 -5.695 -9.235 1.00 94.75 347 ASP A CA 1
ATOM 2833 C C . ASP A 1 347 ? 3.984 -6.366 -7.971 1.00 94.75 347 ASP A C 1
ATOM 2835 O O . ASP A 1 347 ? 4.386 -7.473 -7.607 1.00 94.75 347 ASP A O 1
ATOM 2839 N N . VAL A 1 348 ? 2.988 -5.751 -7.335 1.00 96.44 348 VAL A N 1
ATOM 2840 C CA . VAL A 1 348 ? 2.395 -6.260 -6.084 1.00 96.44 348 VAL A CA 1
ATOM 2841 C C . VAL A 1 348 ? 1.782 -7.653 -6.237 1.00 96.44 348 VAL A C 1
ATOM 2843 O O . VAL A 1 348 ? 1.779 -8.441 -5.298 1.00 96.44 348 VAL A O 1
ATOM 2846 N N . ARG A 1 349 ? 1.325 -8.029 -7.434 1.00 96.38 349 ARG A N 1
ATOM 2847 C CA . ARG A 1 349 ? 0.782 -9.374 -7.686 1.00 96.38 349 ARG A CA 1
ATOM 2848 C C . ARG A 1 349 ? 1.878 -10.433 -7.767 1.00 96.38 349 ARG A C 1
ATOM 2850 O O . ARG A 1 349 ? 1.587 -11.611 -7.577 1.00 96.38 349 ARG A O 1
ATOM 2857 N N . VAL A 1 350 ? 3.116 -10.034 -8.072 1.00 95.62 350 VAL A N 1
ATOM 2858 C CA . VAL A 1 350 ? 4.297 -10.902 -7.956 1.00 95.62 350 VAL A CA 1
ATOM 2859 C C . VAL A 1 350 ? 4.634 -11.101 -6.484 1.00 95.62 350 VAL A C 1
ATOM 2861 O O . VAL A 1 350 ? 4.800 -12.243 -6.067 1.00 95.62 350 VAL A O 1
ATOM 2864 N N . LEU A 1 351 ? 4.663 -10.012 -5.707 1.00 95.06 351 LEU A N 1
ATOM 2865 C CA . LEU A 1 351 ? 4.958 -10.036 -4.268 1.00 95.06 351 LEU A CA 1
ATOM 2866 C C . LEU A 1 351 ? 3.986 -10.924 -3.479 1.00 95.06 351 LEU A C 1
ATOM 2868 O O . LEU A 1 351 ? 4.388 -11.616 -2.551 1.00 95.06 351 LEU A O 1
ATOM 2872 N N . TRP A 1 352 ? 2.717 -10.953 -3.888 1.00 97.31 352 TRP A N 1
ATOM 2873 C CA . TRP A 1 352 ? 1.666 -11.756 -3.256 1.00 97.31 352 TRP A CA 1
ATOM 2874 C C . TRP A 1 352 ? 1.458 -13.142 -3.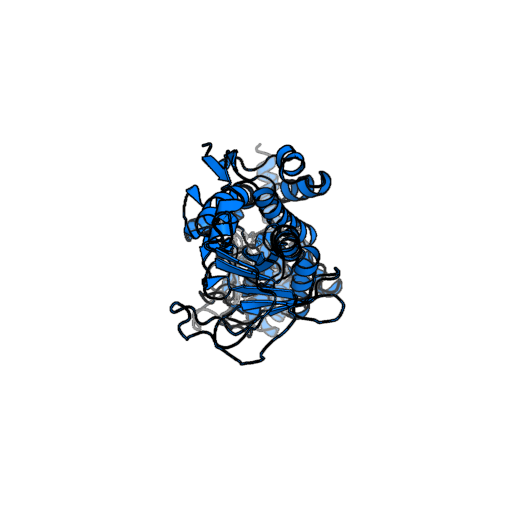879 1.00 97.31 352 TRP A C 1
ATOM 2876 O O . TRP A 1 352 ? 0.476 -13.806 -3.554 1.00 97.31 352 TRP A O 1
ATOM 2886 N N . ASP A 1 353 ? 2.340 -13.577 -4.786 1.00 95.81 353 ASP A N 1
ATOM 2887 C CA . ASP A 1 353 ? 2.264 -14.896 -5.435 1.00 95.81 353 ASP A CA 1
ATOM 2888 C C . ASP A 1 353 ? 0.932 -15.149 -6.186 1.00 95.81 353 ASP A C 1
ATOM 2890 O O . ASP A 1 353 ? 0.474 -16.275 -6.336 1.00 95.81 353 ASP A O 1
ATOM 2894 N N . ILE A 1 354 ? 0.287 -14.090 -6.689 1.00 96.69 354 ILE A N 1
ATOM 2895 C CA . ILE A 1 354 ? -1.063 -14.158 -7.283 1.00 96.69 354 ILE A CA 1
ATOM 2896 C C . ILE A 1 354 ? -1.039 -14.651 -8.727 1.00 96.69 354 ILE A C 1
ATOM 2898 O O . ILE A 1 354 ? -1.972 -15.295 -9.203 1.00 96.69 354 ILE A O 1
ATOM 2902 N N . ILE A 1 355 ? 0.008 -14.290 -9.465 1.00 94.56 355 ILE A N 1
ATOM 2903 C CA . ILE A 1 355 ? 0.111 -14.599 -10.890 1.00 94.56 355 ILE A CA 1
ATOM 2904 C C . ILE A 1 355 ? 0.927 -15.864 -11.138 1.00 94.56 355 ILE A C 1
ATOM 2906 O O . ILE A 1 355 ? 1.925 -16.125 -10.460 1.00 94.56 355 ILE A O 1
ATOM 2910 N N . SER A 1 356 ? 0.534 -16.608 -12.179 1.00 92.50 356 SER A N 1
ATOM 2911 C CA . SER A 1 356 ? 1.199 -17.850 -12.578 1.00 92.50 356 SER A CA 1
ATOM 2912 C C . SER A 1 356 ? 2.700 -17.653 -12.848 1.00 92.50 356 SER A C 1
ATOM 2914 O O . SER A 1 356 ? 3.097 -16.571 -13.300 1.00 92.50 356 SER A O 1
ATOM 2916 N N . PRO A 1 357 ? 3.540 -18.692 -12.663 1.00 92.50 357 PRO A N 1
ATOM 2917 C CA . PRO A 1 357 ? 4.990 -18.591 -12.853 1.00 92.50 357 PRO A CA 1
ATOM 2918 C C . PRO A 1 357 ? 5.390 -18.010 -14.215 1.00 92.50 357 PRO A C 1
ATOM 2920 O O . PRO A 1 357 ? 6.215 -17.103 -14.294 1.00 92.50 357 PRO A O 1
ATOM 2923 N N . ARG A 1 358 ? 4.721 -18.439 -15.295 1.00 91.00 358 ARG A N 1
ATOM 2924 C CA . ARG A 1 358 ? 4.959 -17.913 -16.648 1.00 91.00 358 ARG A CA 1
ATOM 2925 C C . ARG A 1 358 ? 4.648 -16.419 -16.756 1.00 91.00 358 ARG A C 1
ATOM 2927 O O . ARG A 1 358 ? 5.375 -15.670 -17.404 1.00 91.00 358 ARG A O 1
ATOM 2934 N N . ARG A 1 359 ? 3.540 -15.965 -16.162 1.00 89.25 359 ARG A N 1
ATOM 2935 C CA . ARG A 1 359 ? 3.158 -14.546 -16.192 1.00 89.25 359 ARG A CA 1
ATOM 2936 C C . ARG A 1 359 ? 4.099 -13.705 -15.336 1.00 89.25 359 ARG A C 1
ATOM 2938 O O . ARG A 1 359 ? 4.461 -12.617 -15.771 1.00 89.25 359 ARG A O 1
ATOM 2945 N N . ARG A 1 360 ? 4.506 -14.226 -14.178 1.00 91.69 360 ARG A N 1
ATOM 2946 C CA . ARG A 1 360 ? 5.518 -13.630 -13.300 1.00 91.69 360 ARG A CA 1
ATOM 2947 C C . ARG A 1 360 ? 6.815 -13.383 -14.047 1.00 91.69 360 ARG A C 1
ATOM 2949 O O . ARG A 1 360 ? 7.200 -12.233 -14.174 1.00 91.69 360 ARG A O 1
ATOM 2956 N N . GLN A 1 361 ? 7.402 -14.426 -14.632 1.00 89.81 361 GLN A N 1
ATOM 2957 C CA . GLN A 1 361 ? 8.638 -14.321 -15.413 1.00 89.81 361 GLN A CA 1
ATOM 2958 C C . GLN A 1 361 ? 8.522 -13.267 -16.520 1.00 89.81 361 GLN A C 1
ATOM 2960 O O . GLN A 1 361 ? 9.380 -12.401 -16.642 1.00 89.81 361 GLN A O 1
ATOM 2965 N N . ASN A 1 362 ? 7.424 -13.279 -17.284 1.00 88.94 362 ASN A N 1
ATOM 2966 C CA . ASN A 1 362 ? 7.205 -12.296 -18.347 1.00 88.94 362 ASN A CA 1
ATOM 2967 C C . ASN A 1 362 ? 7.071 -10.855 -17.834 1.00 88.94 362 ASN A C 1
ATOM 2969 O O . ASN A 1 362 ? 7.515 -9.927 -18.508 1.00 88.94 362 ASN A O 1
ATOM 2973 N N . LEU A 1 363 ? 6.406 -10.655 -16.694 1.00 89.06 363 LEU A N 1
ATOM 2974 C CA . LEU A 1 363 ? 6.202 -9.336 -16.104 1.00 89.06 363 LEU A CA 1
ATOM 2975 C C . LEU A 1 363 ? 7.500 -8.801 -15.501 1.00 89.06 363 LEU A C 1
ATOM 2977 O O . LEU A 1 363 ? 7.896 -7.694 -15.848 1.00 89.06 363 LEU A O 1
ATOM 2981 N N . THR A 1 364 ? 8.174 -9.610 -14.680 1.00 89.75 364 THR A N 1
ATOM 2982 C CA . THR A 1 364 ? 9.480 -9.302 -14.088 1.00 89.75 364 THR A CA 1
ATOM 2983 C C . THR A 1 364 ? 10.486 -8.945 -15.175 1.00 89.75 364 THR A C 1
ATOM 2985 O O . THR A 1 364 ? 10.981 -7.824 -15.182 1.00 89.75 364 THR A O 1
ATOM 2988 N N . ARG A 1 365 ? 10.652 -9.809 -16.187 1.00 90.00 365 ARG A N 1
ATOM 2989 C CA . ARG A 1 365 ? 11.564 -9.562 -17.313 1.00 90.00 365 ARG A CA 1
ATOM 2990 C C . ARG A 1 365 ? 11.286 -8.232 -18.013 1.00 90.00 365 ARG A C 1
ATOM 2992 O O . ARG A 1 365 ? 12.211 -7.534 -18.401 1.00 90.00 365 ARG A O 1
ATOM 2999 N N . ARG A 1 366 ? 10.014 -7.873 -18.218 1.00 91.38 366 ARG A N 1
ATOM 3000 C CA . ARG A 1 366 ? 9.649 -6.614 -18.893 1.00 91.38 366 ARG A CA 1
ATOM 3001 C C . ARG A 1 366 ? 9.841 -5.384 -18.018 1.00 91.38 366 ARG A C 1
ATOM 3003 O O . ARG A 1 366 ? 10.132 -4.333 -18.575 1.00 91.38 366 ARG A O 1
ATOM 3010 N N . ILE A 1 367 ? 9.656 -5.502 -16.705 1.00 91.44 367 ILE A N 1
ATOM 3011 C CA . ILE A 1 367 ? 9.952 -4.428 -15.750 1.00 91.44 367 ILE A CA 1
ATOM 3012 C C . ILE A 1 367 ? 11.466 -4.196 -15.705 1.00 91.44 367 ILE A C 1
ATOM 3014 O O . ILE A 1 367 ? 11.897 -3.088 -16.000 1.00 91.44 367 ILE A O 1
ATOM 3018 N N . GLU A 1 368 ? 12.262 -5.245 -15.488 1.00 91.56 368 GLU A N 1
ATOM 3019 C CA . GLU A 1 368 ? 13.734 -5.172 -15.466 1.00 91.56 368 GLU A CA 1
ATOM 3020 C C . GLU A 1 368 ? 14.303 -4.629 -16.785 1.00 91.56 368 GLU A C 1
ATOM 3022 O O . GLU A 1 368 ? 15.237 -3.827 -16.809 1.00 91.56 368 GLU A O 1
ATOM 3027 N N . LEU A 1 369 ? 13.717 -5.036 -17.915 1.00 93.94 369 LEU A N 1
ATOM 3028 C CA . LEU A 1 369 ? 14.074 -4.509 -19.228 1.00 93.94 369 LEU A CA 1
ATOM 3029 C C . LEU A 1 369 ? 13.693 -3.031 -19.376 1.00 93.94 369 LEU A C 1
ATOM 3031 O O . LEU A 1 369 ? 14.460 -2.256 -19.940 1.00 93.94 369 LEU A O 1
ATOM 3035 N N . ALA A 1 370 ? 12.516 -2.632 -18.891 1.00 94.12 370 ALA A N 1
ATOM 3036 C CA . ALA A 1 370 ? 12.073 -1.242 -18.929 1.00 94.12 370 ALA A CA 1
ATOM 3037 C C . ALA A 1 370 ? 12.969 -0.331 -18.077 1.00 94.12 370 ALA A C 1
ATOM 3039 O O . ALA A 1 370 ? 13.201 0.809 -18.470 1.00 94.12 370 ALA A O 1
ATOM 3040 N N . GLU A 1 371 ? 13.510 -0.835 -16.966 1.00 92.75 371 GLU A N 1
ATOM 3041 C CA . GLU A 1 371 ? 14.436 -0.110 -16.088 1.00 92.75 371 GLU A CA 1
ATOM 3042 C C . GLU A 1 371 ? 15.767 0.222 -16.773 1.00 92.75 371 GLU A C 1
ATOM 3044 O O . GLU A 1 371 ? 16.420 1.186 -16.386 1.00 92.75 371 GLU A O 1
ATOM 3049 N N . LYS A 1 372 ? 16.148 -0.470 -17.857 1.00 94.56 372 LYS A N 1
ATOM 3050 C CA . LYS A 1 372 ? 17.340 -0.114 -18.656 1.00 94.56 372 LYS A CA 1
ATOM 3051 C C . LYS A 1 372 ? 17.183 1.218 -19.392 1.00 94.56 372 LYS A C 1
ATOM 3053 O O . LYS A 1 372 ? 18.181 1.848 -19.747 1.00 94.56 372 LYS A O 1
ATOM 3058 N N . PHE A 1 373 ? 15.943 1.664 -19.594 1.00 95.12 373 PHE A N 1
ATOM 3059 C CA . PHE A 1 373 ? 15.619 2.866 -20.349 1.00 95.12 373 PHE A CA 1
ATOM 3060 C C . PHE A 1 373 ? 15.209 4.016 -19.419 1.00 95.12 373 PHE A C 1
ATOM 3062 O O . PHE A 1 373 ? 14.238 3.930 -18.668 1.00 95.12 373 PHE A O 1
ATOM 3069 N N . SER A 1 374 ? 15.935 5.129 -19.497 1.00 93.88 374 SER A N 1
ATOM 3070 C CA . SER A 1 374 ? 15.535 6.420 -18.941 1.00 93.88 374 SER A CA 1
ATOM 3071 C C . SER A 1 374 ? 14.628 7.120 -19.946 1.00 93.88 374 SER A C 1
ATOM 3073 O O . SER A 1 374 ? 15.074 7.474 -21.037 1.00 93.88 374 SER A O 1
ATOM 3075 N N . ILE A 1 375 ? 13.354 7.309 -19.612 1.00 92.94 375 ILE A N 1
ATOM 3076 C CA . ILE A 1 375 ? 12.394 7.907 -20.544 1.00 92.94 375 ILE A CA 1
ATOM 3077 C C . ILE A 1 375 ? 12.477 9.425 -20.432 1.00 92.94 375 ILE A C 1
ATOM 3079 O O . ILE A 1 375 ? 12.078 10.008 -19.427 1.00 92.94 375 ILE A O 1
ATOM 3083 N N . ILE A 1 376 ? 13.011 10.058 -21.474 1.00 89.00 376 ILE A N 1
ATOM 3084 C CA . ILE A 1 376 ? 13.202 11.505 -21.533 1.00 89.00 376 ILE A CA 1
ATOM 3085 C C . ILE A 1 376 ? 12.091 12.089 -22.395 1.00 89.00 376 ILE A C 1
ATOM 3087 O O . ILE A 1 376 ? 12.052 11.919 -23.612 1.00 89.00 376 ILE A O 1
ATOM 3091 N N . GLY A 1 377 ? 11.151 12.761 -21.734 1.00 85.44 377 GLY A N 1
ATOM 3092 C CA . GLY A 1 377 ? 9.969 13.326 -22.370 1.00 85.44 377 GLY A CA 1
ATOM 3093 C C . GLY A 1 377 ? 8.809 12.337 -22.440 1.00 85.44 377 GLY A C 1
ATOM 3094 O O . GLY A 1 377 ? 8.613 11.497 -21.565 1.00 85.44 377 GLY A O 1
ATOM 3095 N N . LYS A 1 378 ? 7.969 12.482 -23.464 1.00 85.69 378 LYS A N 1
ATOM 3096 C CA . LYS A 1 378 ? 6.777 11.647 -23.623 1.00 85.69 378 LYS A CA 1
ATOM 3097 C C . LYS A 1 378 ? 7.135 10.411 -24.463 1.00 85.69 378 LYS A C 1
ATOM 3099 O O . LYS A 1 378 ? 7.905 10.485 -25.412 1.00 85.69 378 LYS A O 1
ATOM 3104 N N . VAL A 1 379 ? 6.521 9.271 -24.169 1.00 92.44 379 VAL A N 1
ATOM 3105 C CA . VAL A 1 379 ? 6.503 8.100 -25.061 1.00 92.44 379 VAL A CA 1
ATOM 3106 C C . VAL A 1 379 ? 5.101 7.519 -25.011 1.00 92.44 379 VAL A C 1
ATOM 3108 O O . VAL A 1 379 ? 4.522 7.354 -23.937 1.00 92.44 379 VAL A O 1
ATOM 3111 N N . ARG A 1 380 ? 4.512 7.218 -26.170 1.00 92.00 380 ARG A N 1
ATOM 3112 C CA . ARG A 1 380 ? 3.189 6.599 -26.215 1.00 92.00 380 ARG A CA 1
ATOM 3113 C C . ARG A 1 380 ? 3.297 5.172 -25.686 1.00 92.00 380 ARG A C 1
ATOM 3115 O O . ARG A 1 380 ? 4.046 4.371 -26.250 1.00 92.00 380 ARG A O 1
ATOM 3122 N N . PRO A 1 381 ? 2.489 4.790 -24.689 1.00 91.12 381 PRO A N 1
ATOM 3123 C CA . PRO A 1 381 ? 2.610 3.480 -24.067 1.00 91.12 381 PRO A CA 1
ATOM 3124 C C . PRO A 1 381 ? 2.559 2.280 -25.008 1.00 91.12 381 PRO A C 1
ATOM 3126 O O . PRO A 1 381 ? 3.308 1.319 -24.854 1.00 91.12 381 PRO A O 1
ATOM 3129 N N . ARG A 1 382 ? 1.682 2.337 -26.016 1.00 92.19 382 ARG A N 1
ATOM 3130 C CA . ARG A 1 382 ? 1.557 1.272 -27.020 1.00 92.19 382 ARG A CA 1
ATOM 3131 C C . ARG A 1 382 ? 2.861 1.056 -27.795 1.00 92.19 382 ARG A C 1
ATOM 3133 O O . ARG A 1 382 ? 3.176 -0.080 -28.133 1.00 92.19 382 ARG A O 1
ATOM 3140 N N . ASP A 1 383 ? 3.602 2.130 -28.050 1.00 94.50 383 ASP A N 1
ATOM 3141 C CA . ASP A 1 383 ? 4.852 2.092 -28.799 1.00 94.50 383 ASP A CA 1
ATOM 3142 C C . ASP A 1 383 ? 5.983 1.625 -27.888 1.00 94.50 383 ASP A C 1
ATOM 3144 O O . ASP A 1 383 ? 6.743 0.749 -28.283 1.00 94.50 383 ASP A O 1
ATOM 3148 N N . PHE A 1 384 ? 6.017 2.085 -26.632 1.00 94.88 384 PHE A N 1
ATOM 3149 C CA . PHE A 1 384 ? 6.959 1.568 -25.637 1.00 94.88 384 PHE A CA 1
ATOM 3150 C C . PHE A 1 384 ? 6.832 0.049 -25.461 1.00 94.88 384 PHE A C 1
ATOM 3152 O O . PHE A 1 384 ? 7.820 -0.673 -25.520 1.00 94.88 384 PHE A O 1
ATOM 3159 N N . ILE A 1 385 ? 5.606 -0.471 -25.342 1.00 92.75 385 ILE A N 1
ATOM 3160 C CA . ILE A 1 385 ? 5.370 -1.918 -25.223 1.00 92.75 385 ILE A CA 1
ATOM 3161 C C . ILE A 1 385 ? 5.841 -2.671 -26.475 1.00 92.75 385 ILE A C 1
ATOM 3163 O O . ILE A 1 385 ? 6.401 -3.761 -26.357 1.00 92.75 385 ILE A O 1
ATOM 3167 N N . ARG A 1 386 ? 5.600 -2.126 -27.675 1.00 94.94 386 ARG A N 1
ATOM 3168 C CA . ARG A 1 386 ? 6.084 -2.724 -28.932 1.00 94.94 386 ARG A CA 1
ATOM 3169 C C . ARG A 1 386 ? 7.609 -2.735 -28.985 1.00 94.94 386 ARG A C 1
ATOM 3171 O O . ARG A 1 386 ? 8.183 -3.763 -29.326 1.00 94.94 386 ARG A O 1
ATOM 3178 N N . PHE A 1 387 ? 8.238 -1.631 -28.596 1.00 95.88 387 PHE A N 1
ATOM 3179 C CA . PHE A 1 387 ? 9.686 -1.503 -28.504 1.00 95.88 387 PHE A CA 1
ATOM 3180 C C . PHE A 1 387 ? 10.282 -2.524 -27.527 1.00 95.88 387 PHE A C 1
ATOM 3182 O O . PHE A 1 387 ? 11.145 -3.298 -27.929 1.00 95.88 387 PHE A O 1
ATOM 3189 N N . LEU A 1 388 ? 9.757 -2.624 -26.298 1.00 95.00 388 LEU A N 1
ATOM 3190 C CA . LEU A 1 388 ? 10.220 -3.610 -25.315 1.00 95.00 388 LEU A CA 1
ATOM 3191 C C . LEU A 1 388 ? 10.133 -5.043 -25.854 1.00 95.00 388 LEU A C 1
ATOM 3193 O O . LEU A 1 388 ? 11.071 -5.813 -25.698 1.00 95.00 388 LEU A O 1
ATOM 3197 N N . ARG A 1 389 ? 9.045 -5.399 -26.548 1.00 93.31 389 ARG A N 1
ATOM 3198 C CA . ARG A 1 389 ? 8.914 -6.722 -27.187 1.00 93.31 389 ARG A CA 1
ATOM 3199 C C . ARG A 1 389 ? 9.931 -6.963 -28.300 1.00 93.31 389 ARG A C 1
ATOM 3201 O O . ARG A 1 389 ? 10.295 -8.103 -28.537 1.00 93.31 389 ARG A O 1
ATOM 3208 N N . ALA A 1 390 ? 10.360 -5.924 -29.009 1.00 94.50 390 ALA A N 1
ATOM 3209 C CA . ALA A 1 390 ? 11.356 -6.075 -30.066 1.00 94.50 390 ALA A CA 1
ATOM 3210 C C . ALA A 1 390 ? 12.761 -6.340 -29.508 1.00 94.50 390 ALA A C 1
ATOM 3212 O O . ALA A 1 390 ? 13.560 -6.989 -30.183 1.00 94.50 390 ALA A O 1
ATOM 3213 N N . VAL A 1 391 ? 13.042 -5.856 -28.294 1.00 95.00 391 VAL A N 1
ATOM 3214 C CA . VAL A 1 391 ? 14.360 -5.961 -27.656 1.00 95.00 391 VAL A CA 1
ATOM 3215 C C . VAL A 1 391 ? 14.427 -7.018 -26.546 1.00 95.00 391 VAL A C 1
ATOM 3217 O O . VAL A 1 391 ? 15.517 -7.331 -26.087 1.00 95.00 391 VAL A O 1
ATOM 3220 N N . GLU A 1 392 ? 13.304 -7.627 -26.138 1.00 93.12 392 GLU A N 1
ATOM 3221 C CA . GLU A 1 392 ? 13.266 -8.605 -25.027 1.00 93.12 392 GLU A CA 1
ATOM 3222 C C . GLU A 1 392 ? 14.053 -9.904 -25.281 1.00 93.12 392 GLU A C 1
ATOM 3224 O O . GLU A 1 392 ? 14.294 -10.661 -24.345 1.00 93.12 392 GLU A O 1
ATOM 3229 N N . GLU A 1 393 ? 14.452 -10.165 -26.526 1.00 92.38 393 GLU A N 1
ATOM 3230 C CA . GLU A 1 393 ? 15.281 -11.312 -26.929 1.00 92.38 393 GLU A CA 1
ATOM 3231 C C . GLU A 1 393 ? 16.790 -11.001 -26.906 1.00 92.38 393 GLU A C 1
ATOM 3233 O O . GLU A 1 393 ? 17.612 -11.865 -27.206 1.00 92.38 393 GLU A O 1
ATOM 3238 N N . PHE A 1 394 ? 17.185 -9.759 -26.613 1.00 94.62 394 PHE A N 1
ATOM 3239 C CA . PHE A 1 394 ? 18.590 -9.358 -26.619 1.00 94.62 394 PHE A CA 1
ATOM 3240 C C . PHE A 1 394 ? 19.229 -9.678 -25.264 1.00 94.62 394 PHE A C 1
ATOM 3242 O O . PHE A 1 394 ? 19.158 -8.888 -24.328 1.00 94.62 394 PHE A O 1
ATOM 3249 N N . GLU A 1 395 ? 19.869 -10.844 -25.174 1.00 91.25 395 GLU A N 1
ATOM 3250 C CA . GLU A 1 395 ? 20.406 -11.413 -23.924 1.00 91.25 395 GLU A CA 1
ATOM 3251 C C . GLU A 1 395 ? 21.324 -10.460 -23.143 1.00 91.25 395 GLU A C 1
ATOM 3253 O O . GLU A 1 395 ? 21.229 -10.369 -21.920 1.00 91.25 395 GLU A O 1
ATOM 3258 N N . PHE A 1 396 ? 22.163 -9.683 -23.836 1.00 90.94 396 PHE A N 1
ATOM 3259 C CA . PHE A 1 396 ? 23.104 -8.758 -23.193 1.00 90.94 396 PHE A CA 1
ATOM 3260 C C . PHE A 1 396 ? 22.419 -7.594 -22.452 1.00 90.94 396 PHE A C 1
ATOM 3262 O O . PHE A 1 396 ? 23.042 -6.981 -21.589 1.00 90.94 396 PHE A O 1
ATOM 3269 N N . LEU A 1 397 ? 21.138 -7.303 -22.726 1.00 92.25 397 LEU A N 1
ATOM 3270 C CA . LEU A 1 397 ? 20.392 -6.269 -21.997 1.00 92.25 397 LEU A CA 1
ATOM 3271 C C . LEU A 1 397 ? 20.200 -6.626 -20.519 1.00 92.25 397 LEU A C 1
ATOM 3273 O O . LEU A 1 397 ? 20.082 -5.724 -19.692 1.00 92.25 397 LEU A O 1
ATOM 3277 N N . ALA A 1 398 ? 20.207 -7.917 -20.170 1.00 89.44 398 ALA A N 1
ATOM 3278 C CA . ALA A 1 398 ? 20.123 -8.353 -18.777 1.00 89.44 398 ALA A CA 1
ATOM 3279 C C . ALA A 1 398 ? 21.315 -7.844 -17.944 1.00 89.44 398 ALA A C 1
ATOM 3281 O O . ALA A 1 398 ? 21.143 -7.486 -16.781 1.00 89.44 398 ALA A O 1
ATOM 3282 N N . ALA A 1 399 ? 22.498 -7.748 -18.559 1.00 92.06 399 ALA A N 1
ATOM 3283 C CA . ALA A 1 399 ? 23.726 -7.276 -17.923 1.00 92.06 399 ALA A CA 1
ATOM 3284 C C . ALA A 1 399 ? 23.904 -5.747 -17.974 1.00 92.06 399 ALA A C 1
ATOM 3286 O O . ALA A 1 399 ? 24.839 -5.217 -17.375 1.00 92.06 399 ALA A O 1
ATOM 3287 N N . MET A 1 400 ? 23.038 -5.016 -18.687 1.00 93.25 400 MET A N 1
ATOM 3288 C CA . MET A 1 400 ? 23.143 -3.558 -18.759 1.00 93.25 400 MET A CA 1
ATOM 3289 C C . MET A 1 400 ? 22.727 -2.898 -17.436 1.00 93.25 400 MET A C 1
ATOM 3291 O O . MET A 1 400 ? 21.746 -3.331 -16.820 1.00 93.25 400 MET A O 1
ATOM 3295 N N . PRO A 1 401 ? 23.403 -1.814 -17.013 1.00 92.44 401 PRO A N 1
ATOM 3296 C CA . PRO A 1 401 ? 22.959 -1.010 -15.879 1.00 92.44 401 PRO A CA 1
ATOM 3297 C C . PRO A 1 401 ? 21.573 -0.390 -16.107 1.00 92.44 401 PRO A C 1
ATOM 3299 O O . PRO A 1 401 ? 21.156 -0.147 -17.245 1.00 92.44 401 PRO A O 1
ATOM 3302 N N . GLU A 1 402 ? 20.866 -0.106 -15.018 1.00 92.44 402 GLU A N 1
ATOM 3303 C CA . GLU A 1 402 ? 19.607 0.643 -15.043 1.00 92.44 402 GLU A CA 1
ATOM 3304 C C . GLU A 1 402 ? 19.816 2.062 -15.587 1.00 92.44 402 GLU A C 1
ATOM 3306 O O . GLU A 1 402 ? 20.875 2.672 -15.426 1.00 92.44 402 GLU A O 1
ATOM 3311 N N . HIS A 1 403 ? 18.793 2.583 -16.263 1.00 92.75 403 HIS A N 1
ATOM 3312 C CA . HIS A 1 403 ? 18.745 3.925 -16.840 1.00 92.75 403 HIS A CA 1
ATOM 3313 C C . HIS A 1 403 ? 19.949 4.265 -17.730 1.00 92.75 403 HIS A C 1
ATOM 3315 O O . HIS A 1 403 ? 20.338 5.432 -17.829 1.00 92.75 403 HIS A O 1
ATOM 3321 N N . SER A 1 404 ? 20.557 3.260 -18.361 1.00 93.81 404 SER A N 1
ATOM 3322 C CA . SER A 1 404 ? 21.764 3.402 -19.178 1.00 93.81 404 SER A CA 1
ATOM 3323 C C . SER A 1 404 ? 21.480 3.943 -20.575 1.00 93.81 404 SER A C 1
ATOM 3325 O O . SER A 1 404 ? 22.350 4.579 -21.165 1.00 93.81 404 SER A O 1
ATOM 3327 N N . ILE A 1 405 ? 20.267 3.729 -21.087 1.00 95.12 405 ILE A N 1
ATOM 3328 C CA . ILE A 1 405 ? 19.843 4.181 -22.412 1.00 95.12 405 ILE A CA 1
ATOM 3329 C C . ILE A 1 405 ? 18.743 5.220 -22.272 1.00 95.12 405 ILE A C 1
ATOM 3331 O O . ILE A 1 405 ? 17.762 5.006 -21.567 1.00 95.12 405 ILE A O 1
ATOM 3335 N N . GLU A 1 406 ? 18.866 6.339 -22.969 1.00 95.25 406 GLU A N 1
ATOM 3336 C CA . GLU A 1 406 ? 17.802 7.334 -23.038 1.00 95.25 406 GLU A CA 1
ATOM 3337 C C . GLU A 1 406 ? 16.801 6.967 -24.131 1.00 95.25 406 GLU A C 1
ATOM 3339 O O . GLU A 1 406 ? 17.182 6.637 -25.255 1.00 95.25 406 GLU A O 1
ATOM 3344 N N . LEU A 1 407 ? 15.513 7.038 -23.810 1.00 95.69 407 LEU A N 1
ATOM 3345 C CA . LEU A 1 407 ? 14.434 6.756 -24.744 1.00 95.69 407 LEU A CA 1
ATOM 3346 C C . LEU A 1 407 ? 13.482 7.947 -24.832 1.00 95.69 407 LEU A C 1
ATOM 3348 O O . LEU A 1 407 ? 12.932 8.396 -23.830 1.00 95.69 407 LEU A O 1
ATOM 3352 N N . GLU A 1 408 ? 13.251 8.418 -26.049 1.00 94.44 408 GLU A N 1
ATOM 3353 C CA . GLU A 1 408 ? 12.333 9.514 -26.371 1.00 94.44 408 GLU A CA 1
ATOM 3354 C C . GLU A 1 408 ? 11.453 9.101 -27.560 1.00 94.44 408 GLU A C 1
ATOM 3356 O O . GLU A 1 408 ? 11.792 8.182 -28.307 1.00 94.44 408 GLU A O 1
ATOM 3361 N N . GLN A 1 409 ? 10.329 9.783 -27.779 1.00 93.75 409 GLN A N 1
ATOM 3362 C CA . GLN A 1 409 ? 9.559 9.672 -29.015 1.00 93.75 409 GLN A CA 1
ATOM 3363 C C . GLN A 1 409 ? 9.418 11.027 -29.724 1.00 93.75 409 GLN A C 1
ATOM 3365 O O . GLN A 1 409 ? 9.195 12.046 -29.082 1.00 93.75 409 GLN A O 1
ATOM 3370 N N . ASN A 1 410 ? 9.492 11.045 -31.059 1.00 89.88 410 ASN A N 1
ATOM 3371 C CA . ASN A 1 410 ? 9.153 12.232 -31.852 1.00 89.88 410 ASN A CA 1
ATOM 3372 C C . ASN A 1 410 ? 7.665 12.589 -31.670 1.00 89.88 410 ASN A C 1
ATOM 3374 O O . ASN A 1 410 ? 6.795 11.756 -31.925 1.00 89.88 410 ASN A O 1
ATOM 3378 N N . PHE A 1 411 ? 7.357 13.829 -31.272 1.00 79.00 411 PHE A N 1
ATOM 3379 C CA . PHE A 1 411 ? 5.968 14.304 -31.100 1.00 79.00 411 PHE A CA 1
ATOM 3380 C C . PHE A 1 411 ? 5.423 15.107 -32.265 1.00 79.00 411 PHE A C 1
ATOM 3382 O O . PHE A 1 411 ? 4.206 15.219 -32.413 1.00 79.00 411 PHE A O 1
ATOM 3389 N N . TYR A 1 412 ? 6.306 15.639 -33.095 1.00 75.06 412 TYR A N 1
ATOM 3390 C CA . TYR A 1 412 ? 5.915 16.419 -34.247 1.00 75.06 412 TYR A CA 1
ATOM 3391 C C . TYR A 1 412 ? 5.864 15.502 -35.464 1.00 75.06 412 TYR A C 1
ATOM 3393 O O . TYR A 1 412 ? 6.864 14.879 -35.815 1.00 75.06 412 TYR A O 1
ATOM 3401 N N . TRP A 1 413 ? 4.695 15.404 -36.104 1.00 64.00 413 TRP A N 1
ATOM 3402 C CA . TRP A 1 413 ? 4.491 14.547 -37.280 1.00 64.00 413 TRP A CA 1
ATOM 3403 C C . TRP A 1 413 ? 5.430 14.894 -38.445 1.00 64.00 413 TRP A C 1
ATOM 3405 O O . TRP A 1 413 ? 5.659 14.059 -39.313 1.00 64.00 413 TRP A O 1
ATOM 3415 N N . ASN A 1 414 ? 5.970 16.118 -38.470 1.00 61.88 414 ASN A N 1
ATOM 3416 C CA . ASN A 1 414 ? 6.883 16.613 -39.499 1.00 61.88 414 ASN A CA 1
ATOM 3417 C C . ASN A 1 414 ? 8.357 16.303 -39.184 1.00 61.88 414 ASN A C 1
ATOM 3419 O O . ASN A 1 414 ? 9.202 16.439 -40.065 1.00 61.88 414 ASN A O 1
ATOM 3423 N N . ILE A 1 415 ? 8.678 15.858 -37.963 1.00 62.09 415 ILE A N 1
ATOM 3424 C CA . ILE A 1 415 ? 10.036 15.489 -37.561 1.00 62.09 415 ILE A CA 1
ATOM 3425 C C . ILE A 1 415 ? 10.177 13.973 -37.704 1.00 62.09 415 ILE A C 1
ATOM 3427 O O . ILE A 1 415 ? 9.896 13.219 -36.781 1.00 62.09 415 ILE A O 1
ATOM 3431 N N . SER A 1 416 ? 10.621 13.564 -38.896 1.00 67.88 416 SER A N 1
ATOM 3432 C CA . SER A 1 416 ? 11.191 12.256 -39.251 1.00 67.88 416 SER A CA 1
ATOM 3433 C C . SER A 1 416 ? 10.442 11.002 -38.764 1.00 67.88 416 SER A C 1
ATOM 3435 O O . SER A 1 416 ? 10.467 10.630 -37.589 1.00 67.88 416 SER A O 1
ATOM 3437 N N . ASP A 1 417 ? 9.902 10.234 -39.715 1.00 87.69 417 ASP A N 1
ATOM 3438 C CA . ASP A 1 417 ? 9.363 8.884 -39.480 1.00 87.69 417 ASP A CA 1
ATOM 3439 C C . ASP A 1 417 ? 10.457 7.809 -39.265 1.00 87.69 417 ASP A C 1
ATOM 3441 O O . ASP A 1 417 ? 10.197 6.606 -39.341 1.00 87.69 417 ASP A O 1
ATOM 3445 N N . LYS A 1 418 ? 11.696 8.243 -38.997 1.00 92.94 418 LYS A N 1
ATOM 3446 C CA . LYS A 1 418 ? 12.872 7.398 -38.771 1.00 92.94 418 LYS A CA 1
ATOM 3447 C C . LYS A 1 418 ? 13.182 7.262 -37.285 1.00 92.94 418 LYS A C 1
ATOM 3449 O O . LYS A 1 418 ? 12.897 8.154 -36.484 1.00 92.94 418 LYS A O 1
ATOM 3454 N N . PHE A 1 419 ? 13.850 6.172 -36.935 1.00 95.81 419 PHE A N 1
ATOM 3455 C CA . PHE A 1 419 ? 14.550 6.062 -35.662 1.00 95.81 419 PHE A CA 1
ATOM 3456 C C . PHE A 1 419 ? 15.757 6.991 -35.667 1.00 95.81 419 PHE A C 1
ATOM 3458 O O . PHE A 1 419 ? 16.427 7.118 -36.690 1.00 95.81 419 PHE A O 1
ATOM 3465 N N . GLN A 1 420 ? 16.055 7.618 -34.533 1.00 95.12 420 GLN A N 1
ATOM 3466 C CA . GLN A 1 420 ? 17.304 8.361 -34.374 1.00 95.12 420 GLN A CA 1
ATOM 3467 C C . GLN A 1 420 ? 18.150 7.685 -33.311 1.00 95.12 420 GLN A C 1
ATOM 3469 O O . GLN A 1 420 ? 17.704 7.535 -32.173 1.00 95.12 420 GLN A O 1
ATOM 3474 N N . PHE A 1 421 ? 19.348 7.264 -33.695 1.00 96.06 421 PHE A N 1
ATOM 3475 C CA . PHE A 1 421 ? 20.324 6.682 -32.786 1.00 96.06 421 PHE A CA 1
ATOM 3476 C C . PHE A 1 421 ? 21.447 7.683 -32.585 1.00 96.06 421 PHE A C 1
ATOM 3478 O O . PHE A 1 421 ? 22.006 8.205 -33.551 1.00 96.06 421 PHE A O 1
ATOM 3485 N N . SER A 1 422 ? 21.764 7.963 -31.329 1.00 94.00 422 SER A N 1
ATOM 3486 C CA . SER A 1 422 ? 22.828 8.898 -31.002 1.00 94.00 422 SER A CA 1
ATOM 3487 C C . SER A 1 422 ? 23.636 8.426 -29.816 1.00 94.00 422 SER A C 1
ATOM 3489 O O . SER A 1 422 ? 23.069 8.010 -28.808 1.00 94.00 422 SER A O 1
ATOM 3491 N N . ALA A 1 423 ? 24.955 8.479 -29.939 1.00 93.75 423 ALA A N 1
ATOM 3492 C CA . ALA A 1 423 ? 25.872 8.055 -28.894 1.00 93.75 423 ALA A CA 1
ATOM 3493 C C . ALA A 1 423 ? 27.244 8.717 -29.062 1.00 93.75 423 ALA A C 1
ATOM 3495 O O . ALA A 1 423 ? 27.535 9.324 -30.092 1.00 93.75 423 ALA A O 1
ATOM 3496 N N . ASN A 1 424 ? 28.105 8.550 -28.061 1.00 89.62 424 ASN A N 1
ATOM 3497 C CA . ASN A 1 424 ? 29.505 8.978 -28.086 1.00 89.62 424 ASN A CA 1
ATOM 3498 C C . ASN A 1 424 ? 30.425 8.032 -28.893 1.00 89.62 424 ASN A C 1
ATOM 3500 O O . ASN A 1 424 ? 31.636 8.239 -28.944 1.00 89.62 424 ASN A O 1
ATOM 3504 N N . PHE A 1 425 ? 29.871 7.001 -29.536 1.00 91.12 425 PHE A N 1
ATOM 3505 C CA . PHE A 1 425 ? 30.585 6.088 -30.425 1.00 91.12 425 PHE A CA 1
ATOM 3506 C C . PHE A 1 425 ? 30.079 6.209 -31.864 1.00 91.12 425 PHE A C 1
ATOM 3508 O O . PHE A 1 425 ? 28.924 6.560 -32.109 1.00 91.12 425 PHE A O 1
ATOM 3515 N N . MET A 1 426 ? 30.949 5.895 -32.825 1.00 89.38 426 MET A N 1
ATOM 3516 C CA . MET A 1 426 ? 30.553 5.835 -34.228 1.00 89.38 426 MET A CA 1
ATOM 3517 C C . MET A 1 426 ? 29.610 4.654 -34.453 1.00 89.38 426 MET A C 1
ATOM 3519 O O . MET A 1 426 ? 29.974 3.510 -34.185 1.00 89.38 426 MET A O 1
ATOM 3523 N N . PHE A 1 427 ? 28.427 4.932 -34.991 1.00 93.44 427 PHE A N 1
ATOM 3524 C CA . PHE A 1 427 ? 27.479 3.927 -35.452 1.00 93.44 427 PHE A CA 1
ATOM 3525 C C . PHE A 1 427 ? 27.071 4.262 -36.886 1.00 93.44 427 PHE A C 1
ATOM 3527 O O . PHE A 1 427 ? 26.651 5.384 -37.167 1.00 93.44 427 PHE A O 1
ATOM 3534 N N . GLN A 1 428 ? 27.206 3.293 -37.787 1.00 91.25 428 GLN A N 1
ATOM 3535 C CA . GLN A 1 428 ? 26.831 3.416 -39.193 1.00 91.25 428 GLN A CA 1
ATOM 3536 C C . GLN A 1 428 ? 25.781 2.361 -39.531 1.00 91.25 428 GLN A C 1
ATOM 3538 O O . GLN A 1 428 ? 25.798 1.256 -38.991 1.00 91.25 428 GLN A O 1
ATOM 3543 N N . THR A 1 429 ? 24.866 2.719 -40.422 1.00 94.12 429 THR A N 1
ATOM 3544 C CA . THR A 1 429 ? 23.803 1.846 -40.916 1.00 94.12 429 THR A CA 1
ATOM 3545 C C . THR A 1 429 ? 23.435 2.283 -42.328 1.00 94.12 429 THR A C 1
ATOM 3547 O O . THR A 1 429 ? 23.452 3.474 -42.641 1.00 94.12 429 THR A O 1
ATOM 3550 N N . ASP A 1 430 ? 23.132 1.316 -43.182 1.00 93.06 430 ASP A N 1
ATOM 3551 C CA . ASP A 1 430 ? 22.581 1.496 -44.526 1.00 93.06 430 ASP A CA 1
ATOM 3552 C C . ASP A 1 430 ? 21.040 1.531 -44.514 1.00 93.06 430 ASP A C 1
ATOM 3554 O O . ASP A 1 430 ? 20.396 1.783 -45.535 1.00 93.06 430 ASP A O 1
ATOM 3558 N N . ASN A 1 431 ? 20.430 1.321 -43.344 1.00 94.62 431 ASN A N 1
ATOM 3559 C CA . ASN A 1 431 ? 18.991 1.279 -43.175 1.00 94.62 431 ASN A CA 1
ATOM 3560 C C . ASN A 1 431 ? 18.385 2.684 -43.258 1.00 94.62 431 ASN A C 1
ATOM 3562 O O . ASN A 1 431 ? 18.544 3.519 -42.365 1.00 94.62 431 ASN A O 1
ATOM 3566 N N . ASN A 1 432 ? 17.615 2.939 -44.314 1.00 93.88 432 ASN A N 1
ATOM 3567 C CA . ASN A 1 432 ? 17.004 4.244 -44.559 1.00 93.88 432 ASN A CA 1
ATOM 3568 C C . ASN A 1 432 ? 15.971 4.668 -43.493 1.00 93.88 432 ASN A C 1
ATOM 3570 O O . ASN A 1 432 ? 15.621 5.854 -43.442 1.00 93.88 432 ASN A O 1
ATOM 3574 N N . LEU A 1 433 ? 15.510 3.739 -42.643 1.00 94.75 433 LEU A N 1
ATOM 3575 C CA . LEU A 1 433 ? 14.631 3.990 -41.496 1.00 94.75 433 LEU A CA 1
ATOM 3576 C C . LEU A 1 4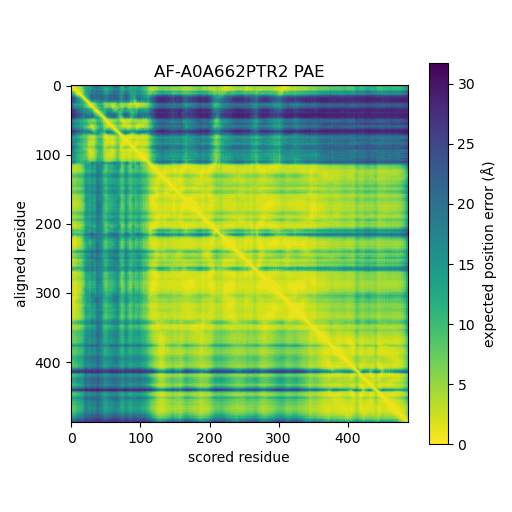33 ? 15.380 4.485 -40.255 1.00 94.75 433 LEU A C 1
ATOM 3578 O O . LEU A 1 433 ? 14.739 4.771 -39.243 1.00 94.75 433 LEU A O 1
ATOM 3582 N N . ILE A 1 434 ? 16.708 4.581 -40.307 1.00 95.75 434 ILE A N 1
ATOM 3583 C CA . ILE A 1 434 ? 17.545 5.008 -39.191 1.00 95.75 434 ILE A CA 1
ATOM 3584 C C . ILE A 1 434 ? 18.313 6.265 -39.589 1.00 95.75 434 ILE A C 1
ATOM 3586 O O . ILE A 1 434 ? 18.817 6.411 -40.699 1.00 95.75 434 ILE A O 1
ATOM 3590 N N . TYR A 1 435 ? 18.384 7.201 -38.655 1.00 94.62 435 TYR A N 1
ATOM 3591 C CA . TYR A 1 435 ? 19.272 8.345 -38.697 1.00 94.62 435 TYR A CA 1
ATOM 3592 C C . TYR A 1 435 ? 20.245 8.229 -37.525 1.00 94.62 435 TYR A C 1
ATOM 3594 O O . TYR A 1 435 ? 19.861 8.401 -36.368 1.00 94.62 435 TYR A O 1
ATOM 3602 N N . ALA A 1 436 ? 21.496 7.899 -37.820 1.00 93.62 436 ALA A N 1
ATOM 3603 C CA . ALA A 1 436 ? 22.543 7.789 -36.818 1.00 93.62 436 ALA A CA 1
ATOM 3604 C C . ALA A 1 436 ? 23.396 9.058 -36.810 1.00 93.62 436 ALA A C 1
ATOM 3606 O O . ALA A 1 436 ? 23.810 9.527 -37.868 1.00 93.62 436 ALA A O 1
ATOM 3607 N N . HIS A 1 437 ? 23.674 9.609 -35.631 1.00 92.31 437 HIS A N 1
ATOM 3608 C CA . HIS A 1 437 ? 24.651 10.686 -35.494 1.00 92.31 437 HIS A CA 1
ATOM 3609 C C . HIS A 1 437 ? 25.482 10.511 -34.228 1.00 92.31 437 HIS A C 1
ATOM 3611 O O . HIS A 1 437 ? 24.986 10.076 -33.189 1.00 92.31 437 HIS A O 1
ATOM 3617 N N . GLN A 1 438 ? 26.758 10.869 -34.315 1.00 90.38 438 GLN A N 1
ATOM 3618 C CA . GLN A 1 438 ? 27.636 10.891 -33.157 1.00 90.38 438 GLN A CA 1
ATOM 3619 C C . GLN A 1 438 ? 27.378 12.165 -32.348 1.00 90.38 438 GLN A C 1
ATOM 3621 O O . GLN A 1 438 ? 27.255 13.252 -32.913 1.00 90.38 438 GLN A O 1
ATOM 3626 N N . GLN A 1 439 ? 27.288 12.034 -31.028 1.00 85.12 439 GLN A N 1
ATOM 3627 C CA . GLN A 1 439 ? 27.223 13.175 -30.120 1.00 85.12 439 GLN A CA 1
ATOM 3628 C C . GLN A 1 439 ? 28.629 13.477 -29.584 1.00 85.12 439 GLN A C 1
ATOM 3630 O O . GLN A 1 439 ? 29.276 12.554 -29.084 1.00 85.12 439 GLN A O 1
ATOM 3635 N N . PRO A 1 440 ? 29.120 14.730 -29.680 1.00 62.62 440 PRO A N 1
ATOM 3636 C CA . PRO A 1 440 ? 30.498 15.068 -29.306 1.00 62.62 440 PRO A CA 1
ATOM 3637 C C . PRO A 1 440 ? 30.855 14.993 -27.808 1.00 62.62 440 PRO A C 1
ATOM 3639 O O . PRO A 1 440 ? 32.002 15.251 -27.466 1.00 62.62 440 PRO A O 1
ATOM 3642 N N . GLU A 1 441 ? 29.941 14.643 -26.895 1.00 66.50 441 GLU A N 1
ATOM 3643 C CA . GLU A 1 441 ? 30.185 14.714 -25.440 1.00 66.50 441 GLU A CA 1
ATOM 3644 C C . GLU A 1 441 ? 29.580 13.532 -24.653 1.00 66.50 441 GLU A C 1
ATOM 3646 O O . GLU A 1 441 ? 28.893 12.684 -25.220 1.00 66.50 441 GLU A O 1
ATOM 3651 N N . ARG A 1 442 ? 29.867 13.475 -23.335 1.00 62.81 442 ARG A N 1
ATOM 3652 C CA . ARG A 1 442 ? 29.531 12.432 -22.330 1.00 62.81 442 ARG A CA 1
ATOM 3653 C C . ARG A 1 442 ? 28.017 12.229 -22.091 1.00 62.81 442 ARG A C 1
ATOM 3655 O O . ARG A 1 442 ? 27.547 12.270 -20.955 1.00 62.81 442 ARG A O 1
ATOM 3662 N N . GLY A 1 443 ? 27.248 12.021 -23.152 1.00 77.50 443 GLY A N 1
ATOM 3663 C CA . GLY A 1 443 ? 25.831 11.676 -23.107 1.00 77.50 443 GLY A CA 1
ATOM 3664 C C . GLY A 1 443 ? 25.612 10.167 -23.064 1.00 77.50 443 GLY A C 1
ATOM 3665 O O . GLY A 1 443 ? 26.379 9.392 -23.641 1.00 77.50 443 GLY A O 1
ATOM 3666 N N . LYS A 1 444 ? 24.535 9.743 -22.399 1.00 90.75 444 LYS A N 1
ATOM 3667 C CA . LYS A 1 444 ? 24.056 8.362 -22.491 1.00 90.75 444 LYS A CA 1
ATOM 3668 C C . LYS A 1 444 ? 23.651 8.060 -23.939 1.00 90.75 444 LYS A C 1
ATOM 3670 O O . LYS A 1 444 ? 23.106 8.943 -24.607 1.00 90.75 444 LYS A O 1
ATOM 3675 N N . PRO A 1 445 ? 23.853 6.827 -24.433 1.00 94.62 445 PRO A N 1
ATOM 3676 C CA . PRO A 1 445 ? 23.304 6.432 -25.720 1.00 94.62 445 PRO A CA 1
ATOM 3677 C C . PRO A 1 445 ? 21.790 6.650 -25.723 1.00 94.62 445 PRO A C 1
ATOM 3679 O O . PRO A 1 445 ? 21.094 6.288 -24.772 1.00 94.62 445 PRO A O 1
ATOM 3682 N N . ARG A 1 446 ? 21.280 7.251 -26.793 1.00 95.31 446 ARG A N 1
ATOM 3683 C CA . ARG A 1 446 ? 19.885 7.664 -26.914 1.00 95.31 446 ARG A CA 1
ATOM 3684 C C . ARG A 1 446 ? 19.245 7.057 -28.151 1.00 95.31 446 ARG A C 1
ATOM 3686 O O . ARG A 1 446 ? 19.825 7.035 -29.238 1.00 95.31 446 ARG A O 1
ATOM 3693 N N . ILE A 1 447 ? 18.013 6.602 -27.961 1.00 96.31 447 ILE A N 1
ATOM 3694 C CA . ILE A 1 447 ? 17.119 6.121 -29.004 1.00 96.31 447 ILE A CA 1
ATOM 3695 C C . ILE A 1 447 ? 15.908 7.048 -29.040 1.00 96.31 447 ILE A C 1
ATOM 3697 O O . ILE A 1 447 ? 15.149 7.143 -28.075 1.00 96.31 447 ILE A O 1
ATOM 3701 N N . ARG A 1 448 ? 15.687 7.702 -30.179 1.00 95.19 448 ARG A N 1
ATOM 3702 C CA . ARG A 1 448 ? 14.439 8.414 -30.451 1.00 95.19 448 ARG A CA 1
ATOM 3703 C C . ARG A 1 448 ? 13.556 7.572 -31.358 1.00 95.19 448 ARG A C 1
ATOM 3705 O O . ARG A 1 448 ? 13.927 7.262 -32.491 1.00 95.19 448 ARG A O 1
ATOM 3712 N N . LEU A 1 449 ? 12.392 7.194 -30.844 1.00 96.06 449 LEU A N 1
ATOM 3713 C CA . LEU A 1 449 ? 11.367 6.466 -31.579 1.00 96.06 449 LEU A CA 1
ATOM 3714 C C . LEU A 1 449 ? 10.658 7.403 -32.572 1.00 96.06 449 LEU A C 1
ATOM 3716 O O . LEU A 1 449 ? 10.422 8.572 -32.245 1.00 96.06 449 LEU A O 1
ATOM 3720 N N . PRO A 1 450 ? 10.249 6.900 -33.749 1.00 94.69 450 PRO A N 1
ATOM 3721 C CA . PRO A 1 450 ? 9.453 7.680 -34.691 1.00 94.69 450 PRO A CA 1
ATOM 3722 C C . PRO A 1 450 ? 8.097 8.074 -34.092 1.00 94.69 450 PRO A C 1
ATOM 3724 O O . PRO A 1 450 ? 7.598 7.444 -33.147 1.00 94.69 450 PRO A O 1
ATOM 3727 N N . TYR A 1 451 ? 7.447 9.078 -34.695 1.00 90.81 451 TYR A N 1
ATOM 3728 C CA . TYR A 1 451 ? 6.106 9.498 -34.275 1.00 90.81 451 TYR A CA 1
ATOM 3729 C C . TYR A 1 451 ? 5.119 8.335 -34.305 1.00 90.81 451 TYR A C 1
ATOM 3731 O O . TYR A 1 451 ? 4.241 8.268 -33.453 1.00 90.81 451 TYR A O 1
ATOM 3739 N N . SER A 1 452 ? 5.243 7.396 -35.250 1.00 88.25 452 SER A N 1
ATOM 3740 C CA . SER A 1 452 ? 4.438 6.174 -35.319 1.00 88.25 452 SER A CA 1
ATOM 3741 C C . SER A 1 452 ? 5.309 4.922 -35.347 1.00 88.25 452 SER A C 1
ATOM 3743 O O . SER A 1 452 ? 6.150 4.759 -36.227 1.00 88.25 452 SER A O 1
ATOM 3745 N N . LEU A 1 453 ? 5.102 4.031 -34.372 1.00 92.50 453 LEU A N 1
ATOM 3746 C CA . LEU A 1 453 ? 5.840 2.778 -34.272 1.00 92.50 453 LEU A CA 1
ATOM 3747 C C . LEU A 1 453 ? 4.914 1.600 -34.547 1.00 92.50 453 LEU A C 1
ATOM 3749 O O . LEU A 1 453 ? 3.958 1.361 -33.808 1.00 92.50 453 LEU A O 1
ATOM 3753 N N . ASP A 1 454 ? 5.219 0.829 -35.580 1.00 93.62 454 ASP A N 1
ATOM 3754 C CA . ASP A 1 454 ? 4.564 -0.441 -35.870 1.00 93.62 454 ASP A CA 1
ATOM 3755 C C . ASP A 1 454 ? 5.578 -1.593 -35.870 1.00 93.62 454 ASP A C 1
ATOM 3757 O O . ASP A 1 454 ? 6.794 -1.397 -35.802 1.00 93.62 454 ASP A O 1
ATOM 3761 N N . ASN A 1 455 ? 5.062 -2.821 -35.910 1.00 94.19 455 ASN A N 1
ATOM 3762 C CA . ASN A 1 455 ? 5.909 -4.006 -35.874 1.00 94.19 455 ASN A CA 1
ATOM 3763 C C . ASN A 1 455 ? 6.754 -4.156 -37.147 1.00 94.19 455 ASN A C 1
ATOM 3765 O O . ASN A 1 455 ? 7.835 -4.722 -37.057 1.00 94.19 455 ASN A O 1
ATOM 3769 N N . ARG A 1 456 ? 6.305 -3.661 -38.312 1.00 94.81 456 ARG A N 1
ATOM 3770 C CA . ARG A 1 456 ? 7.062 -3.782 -39.569 1.00 94.81 456 ARG A CA 1
ATOM 3771 C C . ARG A 1 456 ? 8.343 -2.960 -39.488 1.00 94.81 456 ARG A C 1
ATOM 3773 O O . ARG A 1 456 ? 9.411 -3.499 -39.753 1.00 94.81 456 ARG A O 1
ATOM 3780 N N . LYS A 1 457 ? 8.249 -1.711 -39.022 1.00 94.94 457 LYS A N 1
ATOM 3781 C CA . LYS A 1 457 ? 9.409 -0.841 -38.774 1.00 94.94 457 LYS A CA 1
ATOM 3782 C C . LYS A 1 457 ? 10.384 -1.465 -37.782 1.00 94.94 457 LYS A C 1
ATOM 3784 O O . LYS A 1 457 ? 11.576 -1.520 -38.054 1.00 94.94 457 LYS A O 1
ATOM 3789 N N . LEU A 1 458 ? 9.879 -1.985 -36.660 1.00 96.00 458 LEU A N 1
ATOM 3790 C CA . LEU A 1 458 ? 10.719 -2.642 -35.652 1.00 96.00 458 LEU A CA 1
ATOM 3791 C C . LEU A 1 458 ? 11.439 -3.877 -36.197 1.00 96.00 458 LEU A C 1
ATOM 3793 O O . LEU A 1 458 ? 12.616 -4.053 -35.906 1.00 96.00 458 LEU A O 1
ATOM 3797 N N . GLN A 1 459 ? 10.762 -4.719 -36.985 1.00 95.62 459 GLN A N 1
ATOM 3798 C CA . GLN A 1 459 ? 11.413 -5.874 -37.609 1.00 95.62 459 GLN A CA 1
ATOM 3799 C C . GLN A 1 459 ? 12.462 -5.439 -38.637 1.00 95.62 459 GLN A C 1
ATOM 3801 O O . GLN A 1 459 ? 13.558 -5.994 -38.644 1.00 95.62 459 GLN A O 1
ATOM 3806 N N . ALA A 1 460 ? 12.168 -4.411 -39.439 1.00 96.25 460 ALA A N 1
ATOM 3807 C CA . ALA A 1 460 ? 13.087 -3.883 -40.445 1.00 96.25 460 ALA A CA 1
ATOM 3808 C C . ALA A 1 460 ? 14.388 -3.323 -39.845 1.00 96.25 460 ALA A C 1
ATOM 3810 O O . ALA A 1 460 ? 15.427 -3.409 -40.488 1.00 96.25 460 ALA A O 1
ATOM 3811 N N . ILE A 1 461 ? 14.353 -2.791 -38.617 1.00 96.62 461 ILE A N 1
ATOM 3812 C CA . ILE A 1 461 ? 15.541 -2.256 -37.928 1.00 96.62 461 ILE A CA 1
ATOM 3813 C C . ILE A 1 461 ? 16.105 -3.187 -36.844 1.00 96.62 461 ILE A C 1
ATOM 3815 O O . ILE A 1 461 ? 17.028 -2.803 -36.129 1.00 96.62 461 ILE A O 1
ATOM 3819 N N . LYS A 1 462 ? 15.551 -4.395 -36.653 1.00 96.56 462 LYS A N 1
ATOM 3820 C CA . LYS A 1 462 ? 15.857 -5.244 -35.481 1.00 96.56 462 LYS A CA 1
ATOM 3821 C C . LYS A 1 462 ? 17.352 -5.557 -35.361 1.00 96.56 462 LYS A C 1
ATOM 3823 O O . LYS A 1 462 ? 17.895 -5.541 -34.257 1.00 96.56 462 LYS A O 1
ATOM 3828 N N . LYS A 1 463 ? 18.014 -5.820 -36.493 1.00 97.19 463 LYS A N 1
ATOM 3829 C CA . LYS A 1 463 ? 19.458 -6.095 -36.562 1.00 97.19 463 LYS A CA 1
ATOM 3830 C C . LYS A 1 463 ? 20.281 -4.865 -36.167 1.00 97.19 463 LYS A C 1
ATOM 3832 O O . LYS A 1 463 ? 21.133 -4.972 -35.289 1.00 97.19 463 LYS A O 1
ATOM 3837 N N . ASP A 1 464 ? 19.993 -3.707 -36.759 1.00 97.81 464 ASP A N 1
ATOM 3838 C CA . ASP A 1 464 ? 20.669 -2.443 -36.444 1.00 97.81 464 ASP A CA 1
ATOM 3839 C C . ASP A 1 464 ? 20.473 -2.035 -34.981 1.00 97.81 464 ASP A C 1
ATOM 3841 O O . ASP A 1 464 ? 21.424 -1.641 -34.311 1.00 97.81 464 ASP A O 1
ATOM 3845 N N . LEU A 1 465 ? 19.255 -2.194 -34.453 1.00 97.12 465 LEU A N 1
ATOM 3846 C CA . LEU A 1 465 ? 18.931 -1.922 -33.055 1.00 97.12 465 LEU A CA 1
ATOM 3847 C C . LEU A 1 465 ? 19.730 -2.818 -32.100 1.00 97.12 465 LEU A C 1
ATOM 3849 O O . LEU A 1 465 ? 20.271 -2.328 -31.109 1.00 97.12 465 LEU A O 1
ATOM 3853 N N . ARG A 1 466 ? 19.841 -4.119 -32.407 1.00 97.56 466 ARG A N 1
ATOM 3854 C CA . ARG A 1 466 ? 20.677 -5.056 -31.639 1.00 97.56 466 ARG A CA 1
ATOM 3855 C C . ARG A 1 466 ? 22.141 -4.620 -31.655 1.00 97.56 466 ARG A C 1
ATOM 3857 O O . ARG A 1 466 ? 22.768 -4.590 -30.601 1.00 97.56 466 ARG A O 1
ATOM 3864 N N . ASN A 1 467 ? 22.666 -4.263 -32.827 1.00 97.06 467 ASN A N 1
ATOM 3865 C CA . ASN A 1 467 ? 24.054 -3.827 -32.988 1.00 97.06 467 ASN A CA 1
ATOM 3866 C C . ASN A 1 467 ? 24.338 -2.536 -32.212 1.00 97.06 467 ASN A C 1
ATOM 3868 O O . ASN A 1 467 ? 25.340 -2.458 -31.506 1.00 97.06 467 ASN A O 1
ATOM 3872 N N . PHE A 1 468 ? 23.442 -1.552 -32.299 1.00 97.12 468 PHE A N 1
ATOM 3873 C CA . PHE A 1 468 ? 23.563 -0.290 -31.573 1.00 97.12 468 PHE A CA 1
ATOM 3874 C C . PHE A 1 468 ? 23.613 -0.517 -30.057 1.00 97.12 468 PHE A C 1
ATOM 3876 O O . PHE A 1 468 ? 24.528 -0.044 -29.382 1.00 97.12 468 PHE A O 1
ATOM 3883 N N . LEU A 1 469 ? 22.667 -1.295 -29.522 1.00 96.69 469 LEU A N 1
ATOM 3884 C CA . LEU A 1 469 ? 22.602 -1.601 -28.092 1.00 96.69 469 LEU A CA 1
ATOM 3885 C C . LEU A 1 469 ? 23.810 -2.431 -27.619 1.00 96.69 469 LEU A C 1
ATOM 3887 O O . LEU A 1 469 ? 24.307 -2.207 -26.517 1.00 96.69 469 LEU A O 1
ATOM 3891 N N . ALA A 1 470 ? 24.324 -3.345 -28.448 1.00 96.50 470 ALA A N 1
ATOM 3892 C CA . ALA A 1 470 ? 25.522 -4.120 -28.126 1.00 96.50 470 ALA A CA 1
ATOM 3893 C C . ALA A 1 470 ? 26.777 -3.235 -28.055 1.00 96.50 470 ALA A C 1
ATOM 3895 O O . ALA A 1 470 ? 27.578 -3.369 -27.131 1.00 96.50 470 ALA A O 1
ATOM 3896 N N . GLN A 1 471 ? 26.938 -2.291 -28.988 1.00 95.38 471 GLN A N 1
ATOM 3897 C CA . GLN A 1 471 ? 28.042 -1.327 -28.946 1.00 95.38 471 GLN A CA 1
ATOM 3898 C C . GLN A 1 471 ? 27.948 -0.409 -27.724 1.00 95.38 471 GLN A C 1
ATOM 3900 O O . GLN A 1 471 ? 28.956 -0.188 -27.051 1.00 95.38 471 GLN A O 1
ATOM 3905 N N . ALA A 1 472 ? 26.741 0.059 -27.392 1.00 94.00 472 ALA A N 1
ATOM 3906 C CA . ALA A 1 472 ? 26.492 0.818 -26.171 1.00 94.00 472 ALA A CA 1
ATOM 3907 C C . ALA A 1 472 ? 26.924 0.037 -24.920 1.00 94.00 472 ALA A C 1
ATOM 3909 O O . ALA A 1 472 ? 27.636 0.577 -24.074 1.00 94.00 472 ALA A O 1
ATOM 3910 N N . PHE A 1 473 ? 26.556 -1.245 -24.833 1.00 94.50 473 PHE A N 1
ATOM 3911 C CA . PHE A 1 473 ? 26.973 -2.127 -23.745 1.00 94.50 473 PHE A CA 1
ATOM 3912 C C . PHE A 1 473 ? 28.498 -2.250 -23.632 1.00 94.50 473 PHE A C 1
ATOM 3914 O O . PHE A 1 473 ? 29.052 -1.992 -22.565 1.00 94.50 473 PHE A O 1
ATOM 3921 N N . ILE A 1 474 ? 29.189 -2.547 -24.739 1.00 93.88 474 ILE A N 1
ATOM 3922 C CA . ILE A 1 474 ? 30.657 -2.664 -24.765 1.00 93.88 474 ILE A CA 1
ATOM 3923 C C . ILE A 1 474 ? 31.323 -1.375 -24.268 1.00 93.88 474 ILE A C 1
ATOM 3925 O O . ILE A 1 474 ? 32.269 -1.432 -23.481 1.00 93.88 474 ILE A O 1
ATOM 3929 N N . ARG A 1 475 ? 30.837 -0.204 -24.700 1.00 90.25 475 ARG A N 1
ATOM 3930 C CA . ARG A 1 475 ? 31.405 1.078 -24.260 1.00 90.25 475 ARG A CA 1
ATOM 3931 C C . ARG A 1 475 ? 31.224 1.322 -22.773 1.00 90.25 475 ARG A C 1
ATOM 3933 O O . ARG A 1 475 ? 32.193 1.705 -22.126 1.00 90.25 475 ARG A O 1
ATOM 3940 N N . MET A 1 476 ? 30.060 1.005 -22.216 1.00 89.19 476 MET A N 1
ATOM 3941 C CA . MET A 1 476 ? 29.859 1.097 -20.770 1.00 89.19 476 MET A CA 1
ATOM 3942 C C . MET A 1 476 ? 30.807 0.181 -19.989 1.00 89.19 476 MET A C 1
ATOM 3944 O O . MET A 1 476 ? 31.383 0.614 -18.994 1.00 89.19 476 MET A O 1
ATOM 3948 N N . CYS A 1 477 ? 31.027 -1.057 -20.444 1.00 88.25 477 CYS A N 1
ATOM 3949 C CA . CYS A 1 477 ? 31.979 -1.963 -19.795 1.00 88.25 477 CYS A CA 1
ATOM 3950 C C . CYS A 1 477 ? 33.407 -1.395 -19.789 1.00 88.25 477 CYS A C 1
ATOM 3952 O O . CYS A 1 477 ? 34.078 -1.434 -18.758 1.00 88.25 477 CYS A O 1
ATOM 3954 N N . LEU A 1 478 ? 33.858 -0.824 -20.911 1.00 87.44 478 LEU A N 1
ATOM 3955 C CA . LEU A 1 478 ? 35.186 -0.209 -21.016 1.00 87.44 478 LEU A CA 1
ATOM 3956 C C . LEU A 1 478 ? 35.331 1.026 -20.117 1.00 87.44 478 LEU A C 1
ATOM 3958 O O . LEU A 1 478 ? 36.373 1.211 -19.492 1.00 87.44 478 LEU A O 1
ATOM 3962 N N . GLU A 1 479 ? 34.293 1.856 -20.012 1.00 85.31 479 GLU A N 1
ATOM 3963 C CA . GLU A 1 479 ? 34.296 3.016 -19.113 1.00 85.31 479 GLU A CA 1
ATOM 3964 C C . GLU A 1 479 ? 34.423 2.608 -17.638 1.00 85.31 479 GLU A C 1
ATOM 3966 O O . GLU A 1 479 ? 35.129 3.274 -16.881 1.00 85.31 479 GLU A O 1
ATOM 3971 N N . VAL A 1 480 ? 33.782 1.509 -17.227 1.00 83.44 480 VAL A N 1
ATOM 3972 C CA . VAL A 1 480 ? 33.914 0.965 -15.865 1.00 83.44 480 VAL A CA 1
ATOM 3973 C C . VAL A 1 480 ? 35.328 0.431 -15.622 1.00 83.44 480 VAL A C 1
ATOM 3975 O O . VAL A 1 480 ? 35.931 0.757 -14.601 1.00 83.44 480 VAL A O 1
ATOM 3978 N N . MET A 1 481 ? 35.891 -0.327 -16.569 1.00 81.88 481 MET A N 1
ATOM 3979 C CA . MET A 1 481 ? 37.261 -0.846 -16.455 1.00 81.88 481 MET A CA 1
ATOM 3980 C C . MET A 1 481 ? 38.293 0.283 -16.335 1.00 81.88 481 MET A C 1
ATOM 3982 O O . MET A 1 481 ? 39.139 0.245 -15.447 1.00 81.88 481 MET A O 1
ATOM 3986 N N . ASN A 1 482 ? 38.181 1.331 -17.155 1.00 83.25 482 ASN A N 1
ATOM 3987 C CA . ASN A 1 482 ? 39.108 2.467 -17.123 1.00 83.25 482 ASN A CA 1
ATOM 3988 C C . ASN A 1 482 ? 39.020 3.290 -15.829 1.00 83.25 482 ASN A C 1
ATOM 3990 O O . ASN A 1 482 ? 40.011 3.897 -15.425 1.00 83.25 482 ASN A O 1
ATOM 3994 N N . LYS A 1 483 ? 37.857 3.332 -15.169 1.00 81.00 483 LYS A N 1
ATOM 3995 C CA . LYS A 1 483 ? 37.722 3.986 -13.858 1.00 81.00 483 LYS A CA 1
ATOM 3996 C C . LYS A 1 483 ? 38.441 3.207 -12.758 1.00 81.00 483 LYS A C 1
ATOM 3998 O O . LYS A 1 483 ? 39.090 3.834 -11.935 1.00 81.00 483 LYS A O 1
ATOM 4003 N N . ASN A 1 484 ? 38.386 1.877 -12.796 1.00 75.06 484 ASN A N 1
ATOM 4004 C CA . ASN A 1 484 ? 39.006 1.016 -11.783 1.00 75.06 484 ASN A CA 1
ATOM 4005 C C . ASN A 1 484 ? 40.536 0.916 -11.901 1.00 75.06 484 ASN A C 1
ATOM 4007 O O . ASN A 1 484 ? 41.187 0.523 -10.946 1.00 75.06 484 ASN A O 1
ATOM 4011 N N . VAL A 1 485 ? 41.117 1.235 -13.062 1.00 71.50 485 VAL A N 1
ATOM 4012 C CA . VAL A 1 485 ? 42.582 1.260 -13.255 1.00 71.50 485 VAL A CA 1
ATOM 4013 C C . VAL A 1 485 ? 43.211 2.555 -12.717 1.00 71.50 485 VAL A C 1
ATOM 4015 O O . VAL A 1 485 ? 44.407 2.596 -12.456 1.00 71.50 485 VAL A O 1
ATOM 4018 N N . ASN A 1 486 ? 42.413 3.614 -12.542 1.00 55.31 486 ASN A N 1
ATOM 4019 C CA . ASN A 1 486 ? 42.868 4.932 -12.081 1.00 55.31 486 ASN A CA 1
ATOM 4020 C C . ASN A 1 486 ? 42.536 5.215 -10.600 1.00 55.31 486 ASN A C 1
ATOM 4022 O O . ASN A 1 486 ? 42.660 6.357 -10.154 1.00 55.31 486 ASN A O 1
ATOM 4026 N N . THR A 1 487 ? 42.094 4.196 -9.864 1.00 51.81 487 THR A N 1
ATOM 4027 C CA . THR A 1 487 ? 41.857 4.187 -8.409 1.00 51.81 487 THR A CA 1
ATOM 4028 C C . THR A 1 487 ? 42.761 3.156 -7.775 1.00 51.81 487 THR A C 1
ATOM 4030 O O . THR A 1 487 ? 43.338 3.461 -6.711 1.00 51.81 487 THR A O 1
#

pLDDT: mean 86.05, std 14.19, range [38.66, 98.81]

Foldseek 3Di:
DWDKFWQAFLQVLLCVLFVDPDPLVDEAAALEDDDDPDPPDDDDDPDDAAEAEDADPADARPYYDDDDDHARWHFYAYPVRGTAWIQRRSNSYIYGNDVVSVCCCCVPPRVDFAKQKKKWKKWWKWWALLELVGTDQQCPDPQPDCDDCWHGDPVSGTTIHTQPIDSALVVSLVSVLVVVLVVQPPDTFIGLFHPADQIWTKMWIFIATPRRTGSDDPSVLVSLQLLCLQAPLLLQCPAPSNVNNVVVVFQDRCVVPVVCWADDPVDSTIIRTNHGSLCLLASLSVSLSVLSSVLSVVLSSVDHRDMDTGPSNVHDDLVCCCPRSVDDSVSSVVNNVSSVDPRDGGGSCLNSVSYDPVVNVVSVLLSLLNQQEDEDDDDDSVQSVLLSVLCSPLVCSNVHDGNQEYEYEDQDLPPAQAKEWEECDDADDPQPRYHYDYDVDDDRTYIYHYNDDDNVSSVSCSVSVSVSVVVSSVVVVVVVVVVVVVD

Secondary structure (DSSP, 8-state):
-EEEEEPPPHHHHHHHHSS-SS--SEEEE-SEE-----TT------S--EEEE-SS-PPPPSEE-----SS--EEEE-TTS-EEEEEEGGGTEEEESSHHHHHHHIIIIISSPPEEEEEEEEEEEEEESSSTTSB--GGGSS---SSSSEEE-TTS-SEEEEEEEESSHHHHHHHHHHHHHHGGG--SEEES--SSS--BEEEEEEEEETTS-B---HHHHHHHHHHHIIIIIHHHTTSGGGHHHHHTT----TTT-GGGEEE-SSSSSEEE---BGGGGSSHHHHHHHHHHHHHHHHHHHHSTT-EEEEETTT---HHHHHHTS---HHHHHHHHHHTTSPPP-S-HHHHTT-S-HHHHHHHHHHHHHHHTEEE-S---HHHHHHHHHHHTT-GGGGGSPTT-EEEEE--STTS-SSEEEEESS------TTEEEEE-SSSPPPEEEEPSS--HHHHHHTHHHHHHHHHHHHHHHHHHHHHHHH--

Solvent-accessible surface area (backbone atoms only — not comparable to full-atom values): 26570 Å² total; per-residue (Å²): 109,72,46,80,39,64,33,59,42,61,60,61,55,41,40,75,44,38,55,64,53,94,62,54,80,41,75,46,73,34,50,56,47,68,77,88,80,61,92,82,75,73,84,87,57,84,86,61,80,45,78,42,79,38,94,46,96,48,63,48,41,80,40,76,64,92,73,92,73,65,66,64,33,38,38,33,18,18,72,84,72,38,57,24,33,38,39,29,54,93,72,25,33,42,38,21,40,42,69,65,47,46,49,50,44,40,60,64,58,58,68,50,57,50,75,41,54,36,39,31,35,43,33,22,23,43,32,18,70,46,25,89,86,42,62,44,46,16,48,82,46,97,32,52,34,83,80,47,54,62,9,12,36,98,87,28,40,37,31,20,38,44,38,64,68,26,75,42,34,68,55,33,41,50,44,45,50,54,55,46,50,72,49,53,80,55,87,58,38,42,20,41,60,42,92,86,50,60,45,38,25,26,38,32,46,33,46,22,33,77,82,74,40,53,52,76,48,78,79,51,47,57,44,49,46,54,50,45,25,20,74,46,28,31,61,45,60,68,39,76,70,38,51,44,20,50,77,74,73,38,51,40,51,51,94,79,31,64,76,21,54,36,80,46,92,88,51,92,29,40,34,38,40,33,35,36,13,55,52,62,62,34,62,67,52,32,25,49,52,46,43,49,56,50,29,54,53,52,38,50,76,71,41,45,65,40,76,43,79,40,45,38,74,77,26,64,50,69,65,49,40,34,68,67,49,63,41,59,60,70,60,45,49,49,54,63,50,56,76,73,46,85,79,73,85,57,42,45,45,60,56,62,67,58,45,55,71,71,56,37,54,56,49,50,53,46,27,61,56,34,43,28,44,34,65,56,77,64,69,60,62,74,42,53,54,52,51,50,65,72,51,71,81,48,72,70,60,77,77,48,58,68,52,51,30,36,36,32,39,37,83,48,88,86,53,54,86,30,34,34,42,35,23,68,55,94,66,88,78,89,53,86,57,52,45,64,46,68,42,99,53,102,56,62,39,31,41,33,40,24,55,71,70,52,70,67,63,50,61,75,39,43,67,61,53,51,52,51,53,49,52,52,48,54,51,54,54,51,54,53,53,59,55,64,75,77,109

Nearest PDB structures (foldseek):
  3ln7-assembly1_B  TM=4.631E-01  e=1.208E-03  Pasteurella multocida
  1v4g-assembly1_B  TM=4.589E-01  e=1.038E-02  Escherichia coli
  2d32-assembly1_D  TM=4.181E-01  e=7.982E-03  Escherichia coli
  1v4g-assembly1_D  TM=4.220E-01  e=1.579E-02  Escherichia coli
  2d33-assembly1_B  TM=4.561E-01  e=3.654E-02  Escherichia coli